Protein AF-A0A9C8NU16-F1 (afdb_monomer)

Structure (mmCIF, N/CA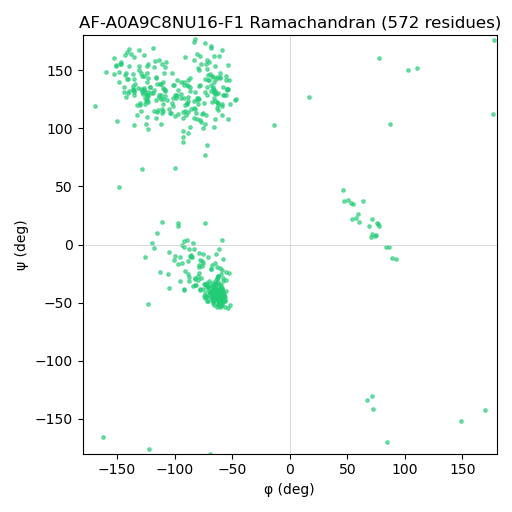/C/O backbone):
data_AF-A0A9C8NU16-F1
#
_entry.id   AF-A0A9C8NU16-F1
#
loop_
_atom_site.group_PDB
_atom_site.id
_atom_site.type_symbol
_atom_site.label_atom_id
_atom_site.label_alt_id
_atom_site.label_comp_id
_atom_site.label_asym_id
_atom_site.label_entity_id
_atom_site.label_seq_id
_atom_site.pdbx_PDB_ins_code
_atom_site.Cartn_x
_atom_site.Cartn_y
_atom_site.Cartn_z
_atom_site.occupancy
_atom_site.B_iso_or_equiv
_atom_site.auth_seq_id
_atom_site.auth_comp_id
_atom_site.auth_asym_id
_atom_site.auth_atom_id
_atom_site.pdbx_PDB_model_num
ATOM 1 N N . MET A 1 1 ? 53.335 43.855 -66.330 1.00 27.44 1 MET A N 1
ATOM 2 C CA . MET A 1 1 ? 54.049 42.559 -66.226 1.00 27.44 1 MET A CA 1
ATOM 3 C C . MET A 1 1 ? 53.532 41.868 -64.976 1.00 27.44 1 MET A C 1
ATOM 5 O O . MET A 1 1 ? 53.526 42.523 -63.954 1.00 27.44 1 MET A O 1
ATOM 9 N N . LEU A 1 2 ? 53.043 40.637 -64.931 1.00 25.08 2 LEU A N 1
ATOM 10 C CA . LEU A 1 2 ? 52.947 39.522 -65.869 1.00 25.08 2 LEU A CA 1
ATOM 11 C C . LEU A 1 2 ? 51.823 38.613 -65.326 1.00 25.08 2 LEU A C 1
ATOM 13 O O . LEU A 1 2 ? 51.600 38.552 -64.119 1.00 25.08 2 LEU A O 1
ATOM 17 N N . SER A 1 3 ? 51.110 37.942 -66.229 1.00 28.22 3 SER A N 1
ATOM 18 C CA . SER A 1 3 ? 50.084 36.934 -65.932 1.00 28.22 3 SER A CA 1
ATOM 19 C C . SER A 1 3 ? 50.660 35.730 -65.179 1.00 28.22 3 SER A C 1
ATOM 21 O O . SER A 1 3 ? 51.851 35.488 -65.347 1.00 28.22 3 SER A O 1
ATOM 23 N N . LEU A 1 4 ? 49.820 34.910 -64.521 1.00 24.98 4 LEU A N 1
ATOM 24 C CA . LEU A 1 4 ? 49.905 33.436 -64.602 1.00 24.98 4 LEU A CA 1
ATOM 25 C C . LEU A 1 4 ? 48.684 32.709 -63.983 1.00 24.98 4 LEU A C 1
ATOM 27 O O . LEU A 1 4 ? 48.366 32.830 -62.806 1.00 24.98 4 LEU A O 1
ATOM 31 N N . SER A 1 5 ? 48.020 31.964 -64.871 1.00 23.53 5 SER A N 1
ATOM 32 C CA . SER A 1 5 ? 47.207 30.737 -64.767 1.00 23.53 5 SER A CA 1
ATOM 33 C C . SER A 1 5 ? 46.640 30.236 -63.424 1.00 23.53 5 SER A C 1
ATOM 35 O O . SER A 1 5 ? 47.367 29.853 -62.510 1.00 23.53 5 SER A O 1
ATOM 37 N N . ARG A 1 6 ? 45.316 30.010 -63.424 1.00 27.23 6 ARG A N 1
ATOM 38 C CA . ARG A 1 6 ? 44.591 29.116 -62.505 1.00 27.23 6 ARG A CA 1
ATOM 39 C C . ARG A 1 6 ? 44.842 27.635 -62.845 1.00 27.23 6 ARG A C 1
ATOM 41 O O . ARG A 1 6 ? 44.624 27.222 -63.981 1.00 27.23 6 ARG A O 1
ATOM 48 N N . ARG A 1 7 ? 45.176 26.823 -61.835 1.00 23.34 7 ARG A N 1
ATOM 49 C CA . ARG A 1 7 ? 44.904 25.370 -61.764 1.00 23.34 7 ARG A CA 1
ATOM 50 C C . ARG A 1 7 ? 44.358 25.043 -60.362 1.00 23.34 7 ARG A C 1
ATOM 52 O O . ARG A 1 7 ? 44.886 25.592 -59.398 1.00 23.34 7 ARG A O 1
ATOM 59 N N . PRO A 1 8 ? 43.333 24.185 -60.210 1.00 24.77 8 PRO A N 1
ATOM 60 C CA . PRO A 1 8 ? 42.829 23.798 -58.895 1.00 24.77 8 PRO A CA 1
ATOM 61 C C . PRO A 1 8 ? 43.715 22.714 -58.255 1.00 24.77 8 PRO A C 1
ATOM 63 O O . PRO A 1 8 ? 43.966 21.666 -58.847 1.00 24.77 8 PRO A O 1
ATOM 66 N N . LEU A 1 9 ? 44.180 22.978 -57.030 1.00 23.86 9 LEU A N 1
ATOM 67 C CA . LEU A 1 9 ? 44.848 22.021 -56.141 1.00 23.86 9 LEU A CA 1
ATOM 68 C C . LEU A 1 9 ? 43.792 21.197 -55.387 1.00 23.86 9 LEU A C 1
ATOM 70 O O . LEU A 1 9 ? 43.012 21.736 -54.605 1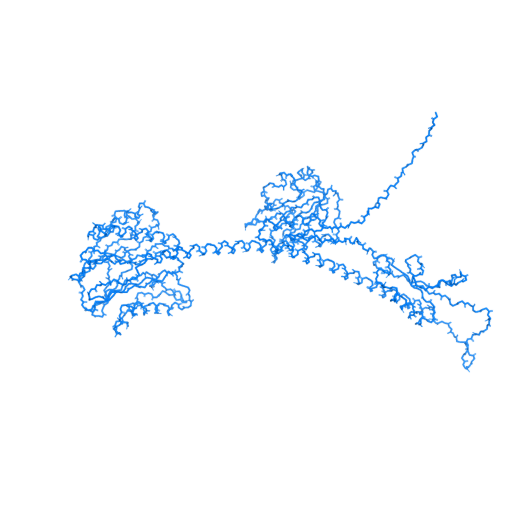.00 23.86 9 LEU A O 1
ATOM 74 N N . VAL A 1 10 ? 43.788 19.882 -55.605 1.00 23.47 10 VAL A N 1
ATOM 75 C CA . VAL A 1 10 ? 43.009 18.909 -54.827 1.00 23.47 10 VAL A CA 1
ATOM 76 C C . VAL A 1 10 ? 43.729 18.658 -53.498 1.00 23.47 10 VAL A C 1
ATOM 78 O O . VAL A 1 10 ? 44.761 17.992 -53.462 1.00 23.47 10 VAL A O 1
ATOM 81 N N . PHE A 1 11 ? 43.191 19.171 -52.389 1.00 23.17 11 PHE A N 1
ATOM 82 C CA . PHE A 1 11 ? 43.680 18.857 -51.043 1.00 23.17 11 PHE A CA 1
ATOM 83 C C . PHE A 1 11 ? 43.001 17.586 -50.505 1.00 23.17 11 PHE A C 1
ATOM 85 O O . PHE A 1 11 ? 41.883 17.631 -49.998 1.00 23.17 11 PHE A O 1
ATOM 92 N N . ARG A 1 12 ? 43.697 16.441 -50.544 1.00 22.95 12 ARG A N 1
ATOM 93 C CA . ARG A 1 12 ? 43.391 15.293 -49.667 1.00 22.95 12 ARG A CA 1
ATOM 94 C C . ARG A 1 12 ? 43.900 15.618 -48.255 1.00 22.95 12 ARG A C 1
ATOM 96 O O . ARG A 1 12 ? 45.093 15.495 -47.990 1.00 22.95 12 ARG A O 1
ATOM 103 N N . ARG A 1 13 ? 43.021 16.034 -47.334 1.00 24.41 13 ARG A N 1
ATOM 104 C CA . ARG A 1 13 ? 43.373 16.173 -45.906 1.00 24.41 13 ARG A CA 1
ATOM 105 C C . ARG A 1 13 ? 43.516 14.786 -45.261 1.00 24.41 13 ARG A C 1
ATOM 107 O O . ARG A 1 13 ? 42.528 14.085 -45.072 1.00 24.41 13 ARG A O 1
ATOM 114 N N . ARG A 1 14 ? 44.746 14.408 -44.891 1.00 24.61 14 ARG A N 1
ATOM 115 C CA . ARG A 1 14 ? 45.019 13.395 -43.854 1.00 24.61 14 ARG A CA 1
ATOM 116 C C . ARG A 1 14 ? 44.847 14.064 -42.482 1.00 24.61 14 ARG A C 1
ATOM 118 O O . ARG A 1 14 ? 45.481 15.084 -42.233 1.00 24.61 14 ARG A O 1
ATOM 125 N N . TYR A 1 15 ? 44.000 13.509 -41.617 1.00 29.33 15 TYR A N 1
ATOM 126 C CA . TYR A 1 15 ? 43.845 13.937 -40.217 1.00 29.33 15 TYR A CA 1
ATOM 127 C C . TYR A 1 15 ? 44.738 13.075 -39.295 1.00 29.33 15 TYR A C 1
ATOM 129 O O . TYR A 1 15 ? 44.820 11.872 -39.547 1.00 29.33 15 TYR A O 1
ATOM 137 N N . PRO A 1 16 ? 45.401 13.642 -38.263 1.00 29.44 16 PRO A N 1
ATOM 138 C CA . PRO A 1 16 ? 46.337 12.912 -37.396 1.00 29.44 16 PRO A CA 1
ATOM 139 C C . PRO A 1 16 ? 45.648 12.138 -36.250 1.00 29.44 16 PRO A C 1
ATOM 141 O O . PRO A 1 16 ? 44.530 12.474 -35.854 1.00 29.44 16 PRO A O 1
ATOM 144 N N . ASP A 1 17 ? 46.345 11.128 -35.712 1.00 28.78 17 ASP A N 1
ATOM 145 C CA . ASP A 1 17 ? 45.957 10.294 -34.558 1.00 28.78 17 ASP A CA 1
ATOM 146 C C . ASP A 1 17 ? 45.654 11.128 -33.295 1.00 28.78 17 ASP A C 1
ATOM 148 O O . ASP A 1 17 ? 46.360 12.097 -33.002 1.00 28.78 17 ASP A O 1
ATOM 152 N N . ARG A 1 18 ? 44.636 10.746 -32.502 1.00 37.22 18 ARG A N 1
ATOM 153 C CA . ARG A 1 18 ? 44.304 11.404 -31.219 1.00 37.22 18 ARG A CA 1
ATOM 154 C C . ARG A 1 18 ? 44.346 10.438 -30.031 1.00 37.22 18 ARG A C 1
ATOM 156 O O . ARG A 1 18 ? 43.818 9.331 -30.077 1.00 37.22 18 ARG A O 1
ATOM 163 N N . ILE A 1 19 ? 44.956 10.903 -28.943 1.00 31.84 19 ILE A N 1
ATOM 164 C CA . ILE A 1 19 ? 44.946 10.281 -27.613 1.00 31.84 19 ILE A CA 1
ATOM 165 C C . ILE A 1 19 ? 43.806 10.936 -26.825 1.00 31.84 19 ILE A C 1
ATOM 167 O O . ILE A 1 19 ? 43.776 12.162 -26.740 1.00 31.84 19 ILE A O 1
ATOM 171 N N . MET A 1 20 ? 42.884 10.151 -26.257 1.00 33.31 20 MET A N 1
ATOM 172 C CA . MET A 1 20 ? 41.886 10.671 -25.316 1.00 33.31 20 MET A CA 1
ATOM 173 C C . MET A 1 20 ? 42.353 10.436 -23.882 1.00 33.31 20 MET A C 1
ATOM 175 O O . MET A 1 20 ? 42.784 9.337 -23.543 1.00 33.31 20 MET A O 1
ATOM 179 N N . SER A 1 21 ? 42.264 11.463 -23.041 1.00 28.94 21 SER A N 1
ATOM 180 C CA . SER A 1 21 ? 42.538 11.410 -21.602 1.00 28.94 21 SER A CA 1
ATOM 181 C C . SER A 1 21 ? 41.235 11.587 -20.833 1.00 28.94 21 SER A C 1
ATOM 183 O O . SER A 1 21 ? 40.612 12.639 -20.932 1.00 28.94 21 SER A O 1
ATOM 185 N N . VAL A 1 22 ? 40.837 10.566 -20.071 1.00 36.19 22 VAL A N 1
ATOM 186 C CA . VAL A 1 22 ? 39.597 10.553 -19.281 1.00 36.19 22 VAL A CA 1
ATOM 187 C C . VAL A 1 22 ? 39.944 10.623 -17.801 1.00 36.19 22 VAL A C 1
ATOM 189 O O . VAL A 1 22 ? 40.647 9.748 -17.290 1.00 36.19 22 VAL A O 1
ATOM 192 N N . THR A 1 23 ? 39.447 11.648 -17.110 1.00 29.22 23 THR A N 1
ATOM 193 C CA . THR A 1 23 ? 39.563 11.794 -15.653 1.00 29.22 23 THR A CA 1
ATOM 194 C C . THR A 1 23 ? 38.356 11.135 -14.996 1.00 29.22 23 THR A C 1
ATOM 196 O O . THR A 1 23 ? 37.234 11.607 -15.124 1.00 29.22 23 THR A O 1
ATOM 199 N N . THR A 1 24 ? 38.579 10.024 -14.297 1.00 35.81 24 THR A N 1
ATOM 200 C CA . THR A 1 24 ? 37.531 9.388 -13.479 1.00 35.81 24 THR A CA 1
ATOM 201 C C . THR A 1 24 ? 37.259 10.222 -12.223 1.00 35.81 24 THR A C 1
ATOM 203 O O . THR A 1 24 ? 38.157 10.921 -11.754 1.00 35.81 24 THR A O 1
ATOM 206 N N . GLY A 1 25 ? 36.058 10.119 -11.634 1.00 33.09 25 GLY A N 1
ATOM 207 C CA . GLY A 1 25 ? 35.614 10.900 -10.459 1.00 33.09 25 GLY A CA 1
ATOM 208 C C . GLY A 1 25 ? 36.460 10.773 -9.176 1.00 33.09 25 GLY A C 1
ATOM 209 O O . GLY A 1 25 ? 36.105 11.343 -8.157 1.00 33.09 25 GLY A O 1
ATOM 210 N N . HIS A 1 26 ? 37.577 10.040 -9.218 1.00 36.91 26 HIS A N 1
ATOM 211 C CA . HIS A 1 26 ? 38.600 9.949 -8.168 1.00 36.91 26 HIS A CA 1
ATOM 212 C C . HIS A 1 26 ? 39.933 10.622 -8.578 1.00 36.91 26 HIS A C 1
ATOM 214 O O . HIS A 1 26 ? 40.990 10.302 -8.038 1.00 36.91 26 HIS A O 1
ATOM 220 N N . GLY A 1 27 ? 39.924 11.512 -9.579 1.00 28.05 27 GLY A N 1
ATOM 221 C CA . GLY A 1 27 ? 41.091 12.307 -9.989 1.00 28.05 27 GLY A CA 1
ATOM 222 C C . GLY A 1 27 ? 42.172 11.547 -10.770 1.00 28.05 27 GLY A C 1
ATOM 223 O O . GLY A 1 27 ? 43.237 12.099 -11.034 1.00 28.05 27 GLY A O 1
ATOM 224 N N . ARG A 1 28 ? 41.932 10.291 -11.173 1.00 27.56 28 ARG A N 1
ATOM 225 C CA . ARG A 1 28 ? 42.869 9.533 -12.020 1.00 27.56 28 ARG A CA 1
ATOM 226 C C . ARG A 1 28 ? 42.520 9.706 -13.495 1.00 27.56 28 ARG A C 1
ATOM 228 O O . ARG A 1 28 ? 41.479 9.218 -13.945 1.00 27.56 28 ARG A O 1
ATOM 235 N N . THR A 1 29 ? 43.419 10.359 -14.232 1.00 29.16 29 THR A N 1
ATOM 236 C CA . THR A 1 29 ? 43.380 10.468 -15.694 1.00 29.16 29 THR A CA 1
ATOM 237 C C . THR A 1 29 ? 43.986 9.215 -16.326 1.00 29.16 29 THR A C 1
ATOM 239 O O . THR A 1 29 ? 45.172 8.941 -16.147 1.00 29.16 29 THR A O 1
ATOM 242 N N . LYS A 1 30 ? 43.194 8.440 -17.074 1.00 32.31 30 LYS A N 1
ATOM 243 C CA . LYS A 1 30 ? 43.707 7.380 -17.956 1.00 32.31 30 LYS A CA 1
ATOM 244 C C . LYS A 1 30 ? 43.692 7.886 -19.394 1.00 32.31 30 LYS A C 1
ATOM 246 O O . LYS A 1 30 ? 42.642 8.264 -19.906 1.00 32.31 30 LYS A O 1
ATOM 251 N N . SER A 1 31 ? 44.856 7.902 -20.037 1.00 26.69 31 SER A N 1
ATOM 252 C CA . SER A 1 31 ? 44.989 8.168 -21.467 1.00 26.69 31 SER A CA 1
ATOM 253 C C . SER A 1 31 ? 44.880 6.861 -22.248 1.00 26.69 31 SER A C 1
ATOM 255 O O . SER A 1 31 ? 45.642 5.923 -22.022 1.00 26.69 31 SER A O 1
ATOM 257 N N . ILE A 1 32 ? 43.909 6.779 -23.154 1.00 37.16 32 ILE A N 1
ATOM 258 C CA . ILE A 1 32 ? 43.692 5.612 -24.008 1.00 37.16 32 ILE A CA 1
ATOM 259 C C . ILE A 1 32 ? 43.733 6.079 -25.460 1.00 37.16 32 ILE A C 1
ATOM 261 O O . ILE A 1 32 ? 43.051 7.015 -25.881 1.00 37.16 32 ILE A O 1
ATOM 265 N N . ARG A 1 33 ? 44.620 5.441 -26.222 1.00 28.64 33 ARG A N 1
ATOM 266 C CA . ARG A 1 33 ? 44.865 5.728 -27.630 1.00 28.64 33 ARG A CA 1
ATOM 267 C C . ARG A 1 33 ? 43.805 4.987 -28.447 1.00 28.64 33 ARG A C 1
ATOM 269 O O . ARG A 1 33 ? 43.852 3.763 -28.535 1.00 28.64 33 ARG A O 1
ATOM 276 N N . LEU A 1 34 ? 42.858 5.728 -29.022 1.00 31.95 34 LEU A N 1
ATOM 277 C CA . LEU A 1 34 ? 41.920 5.197 -30.009 1.00 31.95 34 LEU A CA 1
ATOM 278 C C . LEU A 1 34 ? 42.732 4.806 -31.244 1.00 31.95 34 LEU A C 1
ATOM 280 O O . LEU A 1 34 ? 43.163 5.662 -32.014 1.00 31.95 34 LEU A O 1
ATOM 284 N N . THR A 1 35 ? 43.015 3.516 -31.396 1.00 31.88 35 THR A N 1
ATOM 285 C CA . THR A 1 35 ? 43.598 3.007 -32.636 1.00 31.88 35 THR A CA 1
ATOM 286 C C . THR A 1 35 ? 42.454 2.940 -33.632 1.00 31.88 35 THR A C 1
ATOM 288 O O . THR A 1 35 ? 41.560 2.113 -33.499 1.00 31.88 35 THR A O 1
ATOM 291 N N . LYS A 1 36 ? 42.434 3.886 -34.575 1.00 36.31 36 LYS A N 1
ATOM 292 C CA . LYS A 1 36 ? 41.515 3.859 -35.713 1.00 36.31 36 LYS A CA 1
ATOM 293 C C . LYS A 1 36 ? 41.644 2.502 -36.402 1.00 36.31 36 LYS A C 1
ATOM 295 O O . LYS A 1 36 ? 42.770 2.010 -36.497 1.00 36.31 36 LYS A O 1
ATOM 300 N N . ASP A 1 37 ? 40.513 1.959 -36.858 1.00 43.91 37 ASP A N 1
ATOM 301 C CA . ASP A 1 37 ? 40.387 0.794 -37.739 1.00 43.91 37 ASP A CA 1
ATOM 302 C C . ASP A 1 37 ? 41.714 0.418 -38.381 1.00 43.91 37 ASP A C 1
ATOM 304 O O . ASP A 1 37 ? 42.170 1.058 -39.338 1.00 43.91 37 ASP A O 1
ATOM 308 N N . ARG A 1 38 ? 42.352 -0.634 -37.869 1.00 45.12 38 ARG A N 1
ATOM 309 C CA . ARG A 1 38 ? 43.388 -1.283 -38.656 1.00 45.12 38 ARG A CA 1
ATOM 310 C C . ARG A 1 38 ? 42.637 -2.001 -39.767 1.00 45.12 38 ARG A C 1
ATOM 312 O O . ARG A 1 38 ? 42.247 -3.153 -39.602 1.00 45.12 38 ARG A O 1
ATOM 319 N N . VAL A 1 39 ? 42.347 -1.276 -40.850 1.00 54.16 39 VAL A N 1
ATOM 320 C CA . VAL A 1 39 ? 41.722 -1.833 -42.048 1.00 54.16 39 VAL A CA 1
ATOM 321 C C . VAL A 1 39 ? 42.603 -3.006 -42.449 1.00 54.16 39 VAL A C 1
ATOM 323 O O . VAL A 1 39 ? 43.761 -2.819 -42.828 1.00 54.16 39 VAL A O 1
ATOM 326 N N . LEU A 1 40 ? 42.082 -4.216 -42.242 1.00 61.94 40 LEU A N 1
ATOM 327 C CA . LEU A 1 40 ? 42.808 -5.462 -42.448 1.00 61.94 40 LEU A CA 1
ATOM 328 C C . LEU A 1 40 ? 42.942 -5.685 -43.959 1.00 61.94 40 LEU A C 1
ATOM 330 O O . LEU A 1 40 ? 42.174 -6.439 -44.556 1.00 61.94 40 LEU A O 1
ATOM 334 N N . THR A 1 41 ? 43.872 -4.955 -44.564 1.00 67.00 41 THR A N 1
ATOM 335 C CA . THR A 1 41 ? 44.081 -4.857 -46.015 1.00 67.00 41 THR A CA 1
ATOM 336 C C . THR A 1 41 ? 45.124 -5.847 -46.503 1.00 67.00 41 THR A C 1
ATOM 338 O O . THR A 1 41 ? 45.208 -6.115 -47.699 1.00 67.00 41 THR A O 1
ATOM 341 N N . THR A 1 42 ? 45.918 -6.407 -45.589 1.00 80.50 42 THR A N 1
ATOM 342 C CA . THR A 1 42 ? 47.011 -7.313 -45.925 1.00 80.50 42 THR A CA 1
ATOM 343 C C . THR A 1 42 ? 46.959 -8.578 -45.080 1.00 80.50 42 THR A C 1
ATOM 345 O O . THR A 1 42 ? 46.496 -8.582 -43.939 1.00 80.50 42 THR A O 1
ATOM 348 N N . ILE A 1 43 ? 47.497 -9.674 -45.608 1.00 81.19 43 ILE A N 1
ATOM 349 C CA . ILE A 1 43 ? 47.582 -10.954 -44.899 1.00 81.19 43 ILE A CA 1
ATOM 350 C C . ILE A 1 43 ? 48.402 -10.863 -43.593 1.00 81.19 43 ILE A C 1
ATOM 352 O O . ILE A 1 43 ? 48.135 -11.597 -42.641 1.00 81.19 43 ILE A O 1
ATOM 356 N N . ARG A 1 44 ? 49.327 -9.895 -43.495 1.00 83.06 44 ARG A N 1
ATOM 357 C CA . ARG A 1 44 ? 50.094 -9.578 -42.274 1.00 83.06 44 ARG A CA 1
ATOM 358 C C . ARG A 1 44 ? 49.252 -9.000 -41.137 1.00 83.06 44 ARG A C 1
ATOM 360 O O . ARG A 1 44 ? 49.680 -9.015 -39.987 1.00 83.06 44 ARG A O 1
ATOM 367 N N . ASP A 1 45 ? 48.050 -8.505 -41.419 1.00 79.75 45 ASP A N 1
ATOM 368 C CA . ASP A 1 45 ? 47.141 -8.046 -40.364 1.00 79.75 45 ASP A CA 1
ATOM 369 C C . ASP A 1 45 ? 46.436 -9.219 -39.641 1.00 79.75 45 ASP A C 1
ATOM 371 O O . ASP A 1 45 ? 45.849 -9.051 -38.560 1.00 79.75 45 ASP A O 1
ATOM 375 N N . TYR A 1 46 ? 46.526 -10.422 -40.222 1.00 80.88 46 TYR A N 1
ATOM 376 C CA . TYR A 1 46 ? 45.941 -11.660 -39.705 1.00 80.88 46 TYR A CA 1
ATOM 377 C C . TYR A 1 46 ? 46.986 -12.588 -39.079 1.00 80.88 46 TYR A C 1
ATOM 379 O O . TYR A 1 46 ? 46.705 -13.184 -38.038 1.00 80.88 46 TYR A O 1
ATOM 387 N N . PHE A 1 47 ? 48.185 -12.663 -39.665 1.00 84.25 47 PHE A N 1
ATOM 388 C CA . PHE A 1 47 ? 49.262 -13.566 -39.253 1.00 84.25 47 PHE A CA 1
ATOM 389 C C . PHE A 1 47 ? 50.568 -12.810 -38.991 1.00 84.25 47 PHE A C 1
ATOM 391 O O . PHE A 1 47 ? 50.886 -11.848 -39.684 1.00 84.25 47 PHE A O 1
ATOM 398 N N . ASN A 1 48 ? 51.350 -13.271 -38.010 1.00 85.25 48 ASN A N 1
ATOM 399 C CA . ASN A 1 48 ? 52.704 -12.759 -37.789 1.00 85.25 48 ASN A CA 1
ATOM 400 C C . ASN A 1 48 ? 53.701 -13.357 -38.800 1.00 85.25 48 ASN A C 1
ATOM 402 O O . ASN A 1 48 ? 53.435 -14.398 -39.405 1.00 85.25 48 ASN A O 1
ATOM 406 N N . ASP A 1 49 ? 54.864 -12.718 -38.957 1.00 82.38 49 ASP A N 1
ATOM 407 C CA . ASP A 1 49 ? 55.853 -13.131 -39.962 1.00 82.38 49 ASP A CA 1
ATOM 408 C C . ASP A 1 49 ? 56.357 -14.571 -39.737 1.00 82.38 49 ASP A C 1
ATOM 410 O O . ASP A 1 49 ? 56.530 -15.317 -40.693 1.00 82.38 49 ASP A O 1
ATOM 414 N N . LYS A 1 50 ? 56.487 -15.029 -38.484 1.00 82.06 50 LYS A N 1
ATOM 415 C CA . LYS A 1 50 ? 56.900 -16.413 -38.181 1.00 82.06 50 LYS A CA 1
ATOM 416 C C . LYS A 1 50 ? 55.893 -17.453 -38.694 1.00 82.06 50 LYS A C 1
ATOM 418 O O . LYS A 1 50 ? 56.290 -18.467 -39.260 1.00 82.06 50 LYS A O 1
ATOM 423 N N . ALA A 1 51 ? 54.596 -17.208 -38.505 1.00 82.19 51 ALA A N 1
ATOM 424 C CA . ALA A 1 51 ? 53.538 -18.098 -38.979 1.00 82.19 51 ALA A CA 1
ATOM 425 C C . ALA A 1 51 ? 53.454 -18.105 -40.511 1.00 82.19 51 ALA A C 1
ATOM 427 O O . ALA A 1 51 ? 53.294 -19.163 -41.116 1.00 82.19 51 ALA A O 1
ATOM 428 N N . LEU A 1 52 ? 53.596 -16.934 -41.138 1.00 84.38 52 LEU A N 1
ATOM 429 C CA . LEU A 1 52 ? 53.656 -16.807 -42.594 1.00 84.38 52 LEU A CA 1
ATOM 430 C C . LEU A 1 52 ? 54.871 -17.546 -43.177 1.00 84.38 52 LEU A C 1
ATOM 432 O O . LEU A 1 52 ? 54.709 -18.275 -44.152 1.00 84.38 52 LEU A O 1
ATOM 436 N N . GLN A 1 53 ? 56.047 -17.442 -42.549 1.00 84.75 53 GLN A N 1
ATOM 437 C CA . GLN A 1 53 ? 57.250 -18.170 -42.959 1.00 84.75 53 GLN A CA 1
ATOM 438 C C . GLN A 1 53 ? 57.049 -19.688 -42.880 1.00 84.75 53 GLN A C 1
ATOM 440 O O . GLN A 1 53 ? 57.303 -20.402 -43.845 1.00 84.75 53 GLN A O 1
ATOM 445 N N . GLN A 1 54 ? 56.521 -20.181 -41.758 1.00 84.00 54 GLN A N 1
ATOM 446 C CA . GLN A 1 54 ? 56.278 -21.609 -41.566 1.00 84.00 54 GLN A CA 1
ATOM 447 C C . GLN A 1 54 ? 55.251 -22.159 -42.569 1.00 84.00 54 GLN A C 1
ATOM 449 O O . GLN A 1 54 ? 55.428 -23.256 -43.101 1.00 84.00 54 GLN A O 1
ATOM 454 N N . MET A 1 55 ? 54.189 -21.399 -42.864 1.00 84.50 55 MET A N 1
ATOM 455 C CA . MET A 1 55 ? 53.225 -21.755 -43.911 1.00 84.50 55 MET A CA 1
ATOM 456 C C . MET A 1 55 ? 53.896 -21.811 -45.286 1.00 84.50 55 MET A C 1
ATOM 458 O O . MET A 1 55 ? 53.695 -22.774 -46.021 1.00 84.50 55 MET A O 1
ATOM 462 N N . GLN A 1 56 ? 54.738 -20.828 -45.606 1.00 85.19 56 GLN A N 1
ATOM 463 C CA . GLN A 1 56 ? 55.479 -20.765 -46.863 1.00 85.19 56 GLN A CA 1
ATOM 464 C C . GLN A 1 56 ? 56.409 -21.977 -47.056 1.00 85.19 56 GLN A C 1
ATOM 466 O O . GLN A 1 56 ? 56.379 -22.619 -48.108 1.00 85.19 56 GLN A O 1
ATOM 471 N N . GLU A 1 57 ? 57.180 -22.340 -46.028 1.00 81.75 57 GLU A N 1
ATOM 472 C CA . GLU A 1 57 ? 58.063 -23.517 -46.020 1.00 81.75 57 GLU A CA 1
ATOM 473 C C . GLU A 1 57 ? 57.268 -24.826 -46.149 1.00 81.75 57 GLU A C 1
ATOM 475 O O . GLU A 1 57 ? 57.630 -25.712 -46.929 1.00 81.75 57 GLU A O 1
ATOM 480 N N . THR A 1 58 ? 56.138 -24.929 -45.444 1.00 83.38 58 THR A N 1
ATOM 481 C CA . THR A 1 58 ? 55.266 -26.114 -45.481 1.00 83.38 58 THR A CA 1
ATOM 482 C C . THR A 1 58 ? 54.633 -26.297 -46.859 1.00 83.38 58 THR A C 1
ATOM 484 O O . THR A 1 58 ? 54.636 -27.404 -47.393 1.00 83.38 58 THR A O 1
ATOM 487 N N . PHE A 1 59 ? 54.124 -25.223 -47.473 1.00 84.56 59 PHE A N 1
ATOM 488 C CA . PHE A 1 59 ? 53.544 -25.284 -48.818 1.00 84.56 59 PHE A CA 1
ATOM 489 C C . PHE A 1 59 ? 54.606 -25.601 -49.866 1.00 84.56 59 PHE A C 1
ATOM 491 O O . PHE A 1 59 ? 54.355 -26.417 -50.749 1.00 84.56 59 PHE A O 1
ATOM 498 N N . SER A 1 60 ? 55.801 -25.020 -49.730 1.00 79.94 60 SER A N 1
ATOM 499 C CA . SER A 1 60 ? 56.920 -25.307 -50.631 1.00 79.94 60 SER A CA 1
ATOM 500 C C . SER A 1 60 ? 57.343 -26.775 -50.562 1.00 79.94 60 SER A C 1
ATOM 502 O O . SER A 1 60 ? 57.548 -27.416 -51.590 1.00 79.94 60 SER A O 1
ATOM 504 N N . THR A 1 61 ? 57.405 -27.334 -49.350 1.00 77.69 61 THR A N 1
ATOM 505 C CA . THR A 1 61 ? 57.729 -28.750 -49.124 1.00 77.69 61 THR A CA 1
ATOM 506 C C . THR A 1 61 ? 56.638 -29.671 -49.670 1.00 77.69 61 THR A C 1
ATOM 508 O O . THR A 1 61 ? 56.950 -30.661 -50.324 1.00 77.69 61 THR A O 1
ATOM 511 N N . ALA A 1 62 ? 55.362 -29.337 -49.446 1.00 76.25 62 ALA A N 1
ATOM 512 C CA . ALA A 1 62 ? 54.236 -30.138 -49.919 1.00 76.25 62 ALA A CA 1
ATOM 513 C C . ALA A 1 62 ? 54.154 -30.175 -51.450 1.00 76.25 62 ALA A C 1
ATOM 515 O O . ALA A 1 62 ? 53.897 -31.234 -52.015 1.00 76.25 62 ALA A O 1
ATOM 516 N N . ILE A 1 63 ? 54.391 -29.041 -52.120 1.00 76.56 63 ILE A N 1
ATOM 517 C CA . ILE A 1 63 ? 54.368 -28.962 -53.586 1.00 76.56 63 ILE A CA 1
ATOM 518 C C . ILE A 1 63 ? 55.660 -29.514 -54.212 1.00 76.56 63 ILE A C 1
ATOM 520 O O . ILE A 1 63 ? 55.653 -29.949 -55.363 1.00 76.56 63 ILE A O 1
ATOM 524 N N . GLY A 1 64 ? 56.767 -29.513 -53.465 1.00 70.81 64 GLY A N 1
ATOM 525 C CA . GLY A 1 64 ? 58.094 -29.860 -53.976 1.00 70.81 64 GLY A CA 1
ATOM 526 C C . GLY A 1 64 ? 58.728 -28.751 -54.827 1.00 70.81 64 GLY A C 1
ATOM 527 O O . GLY A 1 64 ? 59.644 -29.025 -55.600 1.00 70.81 64 GLY A O 1
ATOM 528 N N . ALA A 1 65 ? 58.239 -27.511 -54.710 1.00 74.12 65 ALA A N 1
ATOM 529 C CA . ALA A 1 65 ? 58.746 -26.330 -55.412 1.00 74.12 65 ALA A CA 1
ATOM 530 C C . ALA A 1 65 ? 58.510 -25.051 -54.579 1.00 74.12 65 ALA A C 1
ATOM 532 O O . ALA A 1 65 ? 57.580 -25.031 -53.771 1.00 74.12 65 ALA A O 1
ATOM 533 N N . PRO A 1 66 ? 59.311 -23.980 -54.751 1.00 78.81 66 PRO A N 1
ATOM 534 C CA . PRO A 1 66 ? 59.193 -22.778 -53.927 1.00 78.81 66 PRO A CA 1
ATOM 535 C C . PRO A 1 66 ? 57.841 -22.071 -54.106 1.00 78.81 66 PRO A C 1
ATOM 537 O O . PRO A 1 66 ? 57.481 -21.647 -55.207 1.00 78.81 66 PRO A O 1
ATOM 540 N N . VAL A 1 67 ? 57.112 -21.908 -53.002 1.00 82.69 67 VAL A N 1
ATOM 541 C CA . VAL A 1 67 ? 55.884 -21.112 -52.901 1.00 82.69 67 VAL A CA 1
ATOM 542 C C . VAL A 1 67 ? 56.202 -19.858 -52.107 1.00 82.69 67 VAL A C 1
ATOM 544 O O . VAL A 1 67 ? 56.778 -19.961 -51.035 1.00 82.69 67 VAL A O 1
ATOM 547 N N . ASN A 1 68 ? 55.775 -18.693 -52.584 1.00 85.00 68 ASN A N 1
ATOM 548 C CA . ASN A 1 68 ? 55.871 -17.429 -51.862 1.00 85.00 68 ASN A CA 1
ATOM 549 C C . ASN A 1 68 ? 54.488 -16.927 -51.453 1.00 85.00 68 ASN A C 1
ATOM 551 O O . ASN A 1 68 ? 53.547 -16.954 -52.252 1.00 85.00 68 ASN A O 1
ATOM 555 N N . ILE A 1 69 ? 54.380 -16.417 -50.225 1.00 85.62 69 ILE A N 1
ATOM 556 C CA . ILE A 1 69 ? 53.221 -15.638 -49.789 1.00 85.62 69 ILE A CA 1
ATOM 557 C C . ILE A 1 69 ? 53.511 -14.166 -50.083 1.00 85.62 69 ILE A C 1
ATOM 559 O O . ILE A 1 69 ? 54.420 -13.554 -49.516 1.00 85.62 69 ILE A O 1
ATOM 563 N N . CYS A 1 70 ? 52.730 -13.596 -50.989 1.00 84.94 70 CYS A N 1
ATOM 564 C CA . CYS A 1 70 ? 52.891 -12.239 -51.480 1.00 84.94 70 CYS A CA 1
ATOM 565 C C . CYS A 1 70 ? 51.805 -11.302 -50.942 1.00 84.94 70 CYS A C 1
ATOM 567 O O . CYS A 1 70 ? 50.695 -11.717 -50.591 1.00 84.94 70 CYS A O 1
ATOM 569 N N . ALA A 1 71 ? 52.117 -10.009 -50.927 1.00 83.19 71 ALA A N 1
ATOM 570 C CA . ALA A 1 71 ? 51.150 -8.951 -50.694 1.00 83.19 71 ALA A CA 1
ATOM 571 C C . ALA A 1 71 ? 50.161 -8.854 -51.878 1.00 83.19 71 ALA A C 1
ATOM 573 O O . ALA A 1 71 ? 50.370 -9.487 -52.919 1.00 83.19 71 ALA A O 1
ATOM 574 N N . PRO A 1 72 ? 49.078 -8.062 -51.759 1.00 81.50 72 PRO A N 1
ATOM 575 C CA . PRO A 1 72 ? 48.098 -7.893 -52.835 1.00 81.50 72 PRO A CA 1
ATOM 576 C C . PRO A 1 72 ? 48.695 -7.435 -54.174 1.00 81.50 72 PRO A C 1
ATOM 578 O O . PRO A 1 72 ? 48.166 -7.794 -55.223 1.00 81.50 72 PRO A O 1
ATOM 581 N N . ASP A 1 73 ? 49.793 -6.672 -54.133 1.00 77.69 73 ASP A N 1
ATOM 582 C CA . ASP A 1 73 ? 50.530 -6.162 -55.296 1.00 77.69 73 ASP A CA 1
ATOM 583 C C . ASP A 1 73 ? 51.546 -7.164 -55.884 1.00 77.69 73 ASP A C 1
ATOM 585 O O . ASP A 1 73 ? 52.246 -6.844 -56.843 1.00 77.69 73 ASP A O 1
ATOM 589 N N . GLY A 1 74 ? 51.631 -8.375 -55.321 1.00 71.38 74 GLY A N 1
ATOM 590 C CA . GLY A 1 74 ? 52.545 -9.430 -55.755 1.00 71.38 74 GLY A CA 1
ATOM 591 C C . GLY A 1 74 ? 53.942 -9.368 -55.127 1.00 71.38 74 GLY A C 1
ATOM 592 O O . GLY A 1 74 ? 54.748 -10.268 -55.373 1.00 71.38 74 GLY A O 1
ATOM 593 N N . SER A 1 75 ? 54.243 -8.371 -54.287 1.00 78.44 75 SER A N 1
ATOM 594 C CA . SER A 1 75 ? 55.524 -8.300 -53.576 1.00 78.44 75 SER A CA 1
ATOM 595 C C . SER A 1 75 ? 55.674 -9.447 -52.569 1.00 78.44 75 SER A C 1
ATOM 597 O O . SER A 1 75 ? 54.759 -9.743 -51.803 1.00 78.44 75 SER A O 1
ATOM 599 N N . VAL A 1 76 ? 56.828 -10.122 -52.571 1.00 75.19 76 VAL A N 1
ATOM 600 C CA . VAL A 1 76 ? 57.114 -11.215 -51.627 1.00 75.19 76 VAL A CA 1
ATOM 601 C C . VAL A 1 76 ? 57.194 -10.642 -50.216 1.00 75.19 76 VAL A C 1
ATOM 603 O O . VAL A 1 76 ? 57.944 -9.697 -49.970 1.00 75.19 76 VAL A O 1
ATOM 606 N N . LEU A 1 77 ? 56.411 -11.199 -49.290 1.00 71.94 77 LEU A N 1
ATOM 607 C CA . LEU A 1 77 ? 56.376 -10.712 -47.914 1.00 71.94 77 LEU A CA 1
ATOM 608 C C . LEU A 1 77 ? 57.534 -11.280 -47.087 1.00 71.94 77 LEU A C 1
ATOM 610 O O . LEU A 1 77 ? 58.032 -10.584 -46.207 1.00 71.94 77 LEU A O 1
ATOM 614 N N . ILE A 1 78 ? 57.962 -12.523 -47.335 1.00 68.19 78 ILE A N 1
ATOM 615 C CA . ILE A 1 78 ? 58.938 -13.236 -46.495 1.00 68.19 78 ILE A CA 1
ATOM 616 C C . ILE A 1 78 ? 59.912 -14.047 -47.357 1.00 68.19 78 ILE A C 1
ATOM 618 O O . ILE A 1 78 ? 59.485 -14.820 -48.212 1.00 68.19 78 ILE A O 1
ATOM 622 N N . GLY A 1 79 ? 61.214 -13.890 -47.095 1.00 59.38 79 GLY A N 1
ATOM 623 C CA . GLY A 1 79 ? 62.312 -14.557 -47.807 1.00 59.38 79 GLY A CA 1
ATOM 624 C C . GLY A 1 79 ? 63.142 -13.603 -48.674 1.00 59.38 79 GLY A C 1
ATOM 625 O O . GLY A 1 79 ? 62.646 -12.573 -49.135 1.00 59.38 79 GLY A O 1
ATOM 626 N N . ASP A 1 80 ? 64.419 -13.940 -48.872 1.00 44.69 80 ASP A N 1
ATOM 627 C CA . ASP A 1 80 ? 65.352 -13.150 -49.678 1.00 44.69 80 ASP A CA 1
ATOM 628 C C . ASP A 1 80 ? 64.979 -13.189 -51.166 1.00 44.69 80 ASP A C 1
ATOM 630 O O . ASP A 1 80 ? 64.675 -14.242 -51.734 1.00 44.69 80 ASP A O 1
ATOM 634 N N . ARG A 1 81 ? 65.057 -12.029 -51.831 1.00 46.75 81 ARG A N 1
ATOM 635 C CA . ARG A 1 81 ? 65.180 -12.003 -53.294 1.00 46.75 81 ARG A CA 1
ATOM 636 C C . ARG A 1 81 ? 66.442 -12.794 -53.669 1.00 46.75 81 ARG A C 1
ATOM 638 O O . ARG A 1 81 ? 67.475 -12.555 -53.045 1.00 46.75 81 ARG A O 1
ATOM 645 N N . PRO A 1 82 ? 66.412 -13.675 -54.684 1.00 38.62 82 PRO A N 1
ATOM 646 C CA . PRO A 1 82 ? 67.641 -14.287 -55.178 1.00 38.62 82 PRO A CA 1
ATOM 647 C C . PRO A 1 82 ? 68.650 -13.187 -55.553 1.00 38.62 82 PRO A C 1
ATOM 649 O O . PRO A 1 82 ? 68.298 -12.190 -56.189 1.00 38.62 82 PRO A O 1
ATOM 652 N N . ALA A 1 83 ? 69.900 -13.350 -55.109 1.00 35.78 83 ALA A N 1
ATOM 653 C CA . ALA A 1 83 ? 70.958 -12.338 -55.193 1.00 35.78 83 ALA A CA 1
ATOM 654 C C . ALA A 1 83 ? 71.371 -11.956 -56.632 1.00 35.78 83 ALA A C 1
ATOM 656 O O . ALA A 1 83 ? 72.127 -11.005 -56.813 1.00 35.78 83 ALA A O 1
ATOM 657 N N . ASP A 1 84 ? 70.875 -12.661 -57.653 1.00 38.19 84 ASP A N 1
ATOM 658 C CA . ASP A 1 84 ? 71.166 -12.403 -59.069 1.00 38.19 84 ASP A CA 1
ATOM 659 C C . ASP A 1 84 ? 70.135 -11.491 -59.768 1.00 38.19 84 ASP A C 1
ATOM 661 O O . ASP A 1 84 ? 70.274 -11.193 -60.953 1.00 38.19 84 ASP A O 1
ATOM 665 N N . GLY A 1 85 ? 69.096 -11.033 -59.058 1.00 37.69 85 GLY A N 1
ATOM 666 C CA . GLY A 1 85 ? 68.045 -10.192 -59.636 1.00 37.69 85 GLY A CA 1
ATOM 667 C C . GLY A 1 85 ? 67.112 -10.916 -60.617 1.00 37.69 85 GLY A C 1
ATOM 668 O O . GLY A 1 85 ? 66.245 -10.267 -61.210 1.00 37.69 85 GLY A O 1
ATOM 669 N N . SER A 1 86 ? 67.226 -12.238 -60.774 1.00 40.69 86 SER A N 1
ATOM 670 C CA . SER A 1 86 ? 66.286 -13.029 -61.557 1.00 40.69 86 SER A CA 1
ATOM 671 C C . SER A 1 86 ? 64.989 -13.214 -60.764 1.00 40.69 86 SER A C 1
ATOM 673 O O . SER A 1 86 ? 64.914 -13.851 -59.715 1.00 40.69 86 SER A O 1
ATOM 675 N N . THR A 1 87 ? 63.910 -12.611 -61.255 1.00 42.88 87 THR A N 1
ATOM 676 C CA . THR A 1 87 ? 62.573 -13.027 -60.834 1.00 42.88 87 THR A CA 1
ATOM 677 C C . THR A 1 87 ? 62.318 -14.360 -61.520 1.00 42.88 87 THR A C 1
ATOM 679 O O . THR A 1 87 ? 62.082 -14.398 -62.726 1.00 42.88 87 THR A O 1
ATOM 682 N N . GLY A 1 88 ? 62.419 -15.468 -60.779 1.00 46.16 88 GLY A N 1
ATOM 683 C CA . GLY A 1 88 ? 61.899 -16.746 -61.263 1.00 46.16 88 GLY A CA 1
ATOM 684 C C . GLY A 1 88 ? 60.489 -16.499 -61.801 1.00 46.16 88 GLY A C 1
ATOM 685 O O . GLY A 1 88 ? 59.674 -15.875 -61.115 1.00 46.16 88 GLY A O 1
ATOM 686 N N . ARG A 1 89 ? 60.227 -16.860 -63.064 1.00 48.81 89 ARG A N 1
ATOM 687 C CA . ARG A 1 89 ? 58.926 -16.584 -63.683 1.00 48.81 89 ARG A CA 1
ATOM 688 C C . ARG A 1 89 ? 57.851 -17.270 -62.841 1.00 48.81 89 ARG A C 1
ATOM 690 O O . ARG A 1 89 ? 57.901 -18.479 -62.625 1.00 48.81 89 ARG A O 1
ATOM 697 N N . ALA A 1 90 ? 56.908 -16.479 -62.330 1.00 56.06 90 ALA A N 1
ATOM 698 C CA . ALA A 1 90 ? 55.753 -17.002 -61.618 1.00 56.06 90 ALA A CA 1
ATOM 699 C C . ALA A 1 90 ? 54.949 -17.864 -62.591 1.00 56.06 90 ALA A C 1
ATOM 701 O O . ALA A 1 90 ? 54.437 -17.352 -63.586 1.00 56.06 90 ALA A O 1
ATOM 702 N N . ASN A 1 91 ? 54.860 -19.161 -62.313 1.00 64.75 91 ASN A N 1
ATOM 703 C CA . ASN A 1 91 ? 54.129 -20.074 -63.186 1.00 64.75 91 ASN A CA 1
ATOM 704 C C . ASN A 1 91 ? 52.631 -20.040 -62.848 1.00 64.75 91 ASN A C 1
ATOM 706 O O . ASN A 1 91 ? 51.780 -20.111 -63.729 1.00 64.75 91 ASN A O 1
ATOM 710 N N . MET A 1 92 ? 52.297 -19.885 -61.557 1.00 75.81 92 MET A N 1
ATOM 711 C CA . MET A 1 92 ? 50.917 -19.911 -61.063 1.00 75.81 92 MET A CA 1
ATOM 712 C C . MET A 1 92 ? 50.721 -19.012 -59.841 1.00 75.81 92 MET A C 1
ATOM 714 O O . MET A 1 92 ? 51.550 -19.011 -58.929 1.00 75.81 92 MET A O 1
ATOM 718 N N . THR A 1 93 ? 49.590 -18.305 -59.788 1.00 82.00 93 THR A N 1
ATOM 719 C CA . THR A 1 93 ? 49.178 -17.503 -58.629 1.00 82.00 93 THR A CA 1
ATOM 720 C C . THR A 1 93 ? 47.756 -17.838 -58.186 1.00 82.00 93 THR A C 1
ATOM 722 O O . THR A 1 93 ? 46.877 -18.135 -58.998 1.00 82.00 93 THR A O 1
ATOM 725 N N . ALA A 1 94 ? 47.514 -17.788 -56.876 1.00 87.50 94 ALA A N 1
ATOM 726 C CA . ALA A 1 94 ? 46.191 -17.934 -56.279 1.00 87.50 94 ALA A CA 1
ATOM 727 C C . ALA A 1 94 ? 45.933 -16.790 -55.289 1.00 87.50 94 ALA A C 1
ATOM 729 O O . ALA A 1 94 ? 46.664 -16.615 -54.315 1.00 87.50 94 ALA A O 1
ATOM 730 N N . ALA A 1 95 ? 44.893 -15.992 -55.541 1.00 87.75 95 ALA A N 1
ATOM 731 C CA . ALA A 1 95 ? 44.551 -14.848 -54.701 1.00 87.75 95 ALA A CA 1
ATOM 732 C C . ALA A 1 95 ? 43.838 -15.276 -53.410 1.00 87.75 95 ALA A C 1
ATOM 734 O O . ALA A 1 95 ? 42.913 -16.085 -53.436 1.00 87.75 95 ALA A O 1
ATOM 735 N N . ILE A 1 96 ? 44.224 -14.664 -52.294 1.00 88.00 96 ILE A N 1
ATOM 736 C CA . ILE A 1 96 ? 43.583 -14.812 -50.988 1.00 88.00 96 ILE A CA 1
ATOM 737 C C . ILE A 1 96 ? 42.626 -13.633 -50.819 1.00 88.00 96 ILE A C 1
ATOM 739 O O . ILE A 1 96 ? 43.057 -12.480 -50.726 1.00 88.00 96 ILE A O 1
ATOM 743 N N . ARG A 1 97 ? 41.321 -13.918 -50.814 1.00 84.75 97 ARG A N 1
ATOM 744 C CA . ARG A 1 97 ? 40.257 -12.904 -50.790 1.00 84.75 97 ARG A CA 1
ATOM 745 C C . ARG A 1 97 ? 39.467 -12.926 -49.488 1.00 84.75 97 ARG A C 1
ATOM 747 O O . ARG A 1 97 ? 39.105 -13.991 -49.007 1.00 84.75 97 ARG A O 1
ATOM 754 N N . VAL A 1 98 ? 39.148 -11.755 -48.946 1.00 80.19 98 VAL A N 1
ATOM 755 C CA . VAL A 1 98 ? 38.220 -11.607 -47.815 1.00 80.19 98 VAL A CA 1
ATOM 756 C C . VAL A 1 98 ? 37.126 -10.629 -48.226 1.00 80.19 98 VAL A C 1
ATOM 758 O O . VAL A 1 98 ? 37.351 -9.423 -48.278 1.00 80.19 98 VAL A O 1
ATOM 761 N N . GLY A 1 99 ? 35.937 -11.152 -48.536 1.00 77.31 99 GLY A N 1
ATOM 762 C CA . GLY A 1 99 ? 34.932 -10.388 -49.281 1.00 77.31 99 GLY A CA 1
ATOM 763 C C . GLY A 1 99 ? 35.418 -10.132 -50.711 1.00 77.31 99 GLY A C 1
ATOM 764 O O . GLY A 1 99 ? 35.960 -11.040 -51.342 1.00 77.31 99 GLY A O 1
ATOM 765 N N . ASP A 1 100 ? 35.282 -8.896 -51.191 1.00 76.06 100 ASP A N 1
ATOM 766 C CA . ASP A 1 100 ? 35.719 -8.502 -52.540 1.00 76.06 100 ASP A CA 1
ATOM 767 C C . ASP A 1 100 ? 37.209 -8.115 -52.614 1.00 76.06 100 ASP A C 1
ATOM 769 O O . ASP A 1 100 ? 37.781 -8.000 -53.703 1.00 76.06 100 ASP A O 1
ATOM 773 N N . GLU A 1 101 ? 37.870 -7.962 -51.464 1.00 81.69 101 GLU A N 1
ATOM 774 C CA . GLU A 1 101 ? 39.254 -7.495 -51.370 1.00 81.69 101 GLU A CA 1
ATOM 775 C C . GLU A 1 101 ? 40.263 -8.648 -51.447 1.00 81.69 101 GLU A C 1
ATOM 777 O O . GLU A 1 101 ? 40.108 -9.681 -50.790 1.00 81.69 101 GLU A O 1
ATOM 782 N N . ILE A 1 102 ? 41.335 -8.456 -52.224 1.00 85.38 102 ILE A N 1
ATOM 783 C CA . ILE A 1 102 ? 42.512 -9.334 -52.217 1.00 85.38 102 ILE A CA 1
ATOM 784 C C . ILE A 1 102 ? 43.441 -8.852 -51.107 1.00 85.38 102 ILE A C 1
ATOM 786 O O . ILE A 1 102 ? 43.969 -7.747 -51.187 1.00 85.38 102 ILE A O 1
ATOM 790 N N . ILE A 1 103 ? 43.669 -9.693 -50.101 1.00 86.88 103 ILE A N 1
ATOM 791 C CA . ILE A 1 103 ? 44.532 -9.371 -48.953 1.00 86.88 103 ILE A CA 1
ATOM 792 C C . ILE A 1 103 ? 45.939 -9.977 -49.077 1.00 86.88 103 ILE A C 1
ATOM 794 O O . ILE A 1 103 ? 46.841 -9.642 -48.313 1.00 86.88 103 ILE A O 1
ATOM 798 N N . GLY A 1 104 ? 46.153 -10.858 -50.052 1.00 86.94 104 GLY A N 1
ATOM 799 C CA . GLY A 1 104 ? 47.442 -11.479 -50.349 1.00 86.94 104 GLY A CA 1
ATOM 800 C C . GLY A 1 104 ? 47.318 -12.481 -51.491 1.00 86.94 104 GLY A C 1
ATOM 801 O O . GLY A 1 104 ? 46.219 -12.717 -51.998 1.00 86.94 104 GLY A O 1
ATOM 802 N N . GLN A 1 105 ? 48.431 -13.068 -51.916 1.00 88.31 105 GLN A N 1
ATOM 803 C CA . GLN A 1 105 ? 48.456 -14.063 -52.991 1.00 88.31 105 GLN A CA 1
ATOM 804 C C . GLN A 1 105 ? 49.484 -15.160 -52.685 1.00 88.31 105 GLN A C 1
ATOM 806 O O . GLN A 1 105 ? 50.512 -14.883 -52.074 1.00 88.31 105 GLN A O 1
ATOM 811 N N . LEU A 1 106 ? 49.221 -16.396 -53.109 1.00 86.62 106 LEU A N 1
ATOM 812 C CA . LEU A 1 106 ? 50.203 -17.483 -53.124 1.00 86.62 106 LEU A CA 1
ATOM 813 C C . LEU A 1 106 ? 50.788 -17.600 -54.530 1.00 86.62 106 LEU A C 1
ATOM 815 O O . LEU A 1 106 ? 50.024 -17.708 -55.488 1.00 86.62 106 LEU A O 1
ATOM 819 N N . THR A 1 107 ? 52.113 -17.609 -54.648 1.00 83.00 107 THR A N 1
ATOM 820 C CA . THR A 1 107 ? 52.824 -17.642 -55.933 1.00 83.00 107 THR A CA 1
ATOM 821 C C . THR A 1 107 ? 53.771 -18.831 -55.987 1.00 83.00 107 THR A C 1
ATOM 823 O O . THR A 1 107 ? 54.626 -18.960 -55.118 1.00 83.00 107 THR A O 1
ATOM 826 N N . LEU A 1 108 ? 53.652 -19.674 -57.012 1.00 81.38 108 LEU A N 1
ATOM 827 C CA . LEU A 1 108 ? 54.575 -20.782 -57.269 1.00 81.38 108 LEU A CA 1
ATOM 828 C C . LEU A 1 108 ? 55.666 -20.361 -58.256 1.00 81.38 108 LEU A C 1
ATOM 830 O O . LEU A 1 108 ? 55.358 -19.845 -59.336 1.00 81.38 108 LEU A O 1
ATOM 834 N N . LEU A 1 109 ? 56.926 -20.607 -57.897 1.00 73.44 109 LEU A N 1
ATOM 835 C CA . LEU A 1 109 ? 58.093 -20.309 -58.728 1.00 73.44 109 LEU A CA 1
ATOM 836 C C . LEU A 1 109 ? 58.572 -21.561 -59.475 1.00 73.44 109 LEU A C 1
ATOM 838 O O . LEU A 1 109 ? 58.575 -22.658 -58.913 1.00 73.44 109 LEU A O 1
ATOM 842 N N . GLU A 1 110 ? 59.008 -21.408 -60.730 1.00 59.62 110 GLU A N 1
ATOM 843 C CA . GLU A 1 110 ? 59.711 -22.491 -61.431 1.00 59.62 110 GLU A CA 1
ATOM 844 C C . GLU A 1 110 ? 61.068 -22.787 -60.767 1.00 59.62 110 GLU A C 1
ATOM 846 O O . GLU A 1 110 ? 61.790 -21.851 -60.405 1.00 59.62 110 GLU A O 1
ATOM 851 N N . PRO A 1 111 ? 61.472 -24.066 -60.644 1.00 47.78 111 PRO A N 1
ATOM 852 C CA . PRO A 1 111 ? 62.870 -24.385 -60.407 1.00 47.78 111 PRO A CA 1
ATOM 853 C C . PRO A 1 111 ? 63.684 -23.943 -61.632 1.00 47.78 111 PRO A C 1
ATOM 855 O O . PRO A 1 111 ? 63.390 -24.341 -62.758 1.00 47.78 111 PRO A O 1
ATOM 858 N N . SER A 1 112 ? 64.691 -23.097 -61.412 1.00 36.97 112 SER A N 1
ATOM 859 C CA . SER A 1 112 ? 65.583 -22.614 -62.472 1.00 36.97 112 SER A CA 1
ATOM 860 C C . SER A 1 112 ? 66.189 -23.800 -63.244 1.00 36.97 112 SER A C 1
ATOM 862 O O . SER A 1 112 ? 66.642 -24.753 -62.598 1.00 36.97 112 SER A O 1
ATOM 864 N N . PRO A 1 113 ? 66.210 -23.797 -64.592 1.00 37.53 113 PRO A N 1
ATOM 865 C CA . PRO A 1 113 ? 66.860 -24.861 -65.342 1.00 37.53 113 PRO A CA 1
ATOM 866 C C . PRO A 1 113 ? 68.352 -24.872 -64.997 1.00 37.53 113 PRO A C 1
ATOM 868 O O . PRO A 1 113 ? 69.070 -23.893 -65.201 1.00 37.53 113 PRO A O 1
ATOM 871 N N . ASN A 1 114 ? 68.820 -25.995 -64.456 1.00 36.97 114 ASN A N 1
ATOM 872 C CA . ASN A 1 114 ? 70.240 -26.245 -64.252 1.00 36.97 114 ASN A CA 1
ATOM 873 C C . ASN A 1 114 ? 70.940 -26.140 -65.628 1.00 36.97 114 ASN A C 1
ATOM 875 O O . ASN A 1 114 ? 70.489 -26.795 -66.568 1.00 36.97 114 ASN A O 1
ATOM 879 N N . PRO A 1 115 ? 72.024 -25.361 -65.807 1.00 34.72 115 PRO A N 1
ATOM 880 C CA . PRO A 1 115 ? 72.636 -25.121 -67.122 1.00 34.72 115 PRO A CA 1
ATOM 881 C C . PRO A 1 115 ? 73.420 -26.322 -67.686 1.00 34.72 115 PRO A C 1
ATOM 883 O O . PRO A 1 115 ? 74.247 -26.164 -68.582 1.00 34.72 115 PRO A O 1
ATOM 886 N N . ARG A 1 116 ? 73.190 -27.535 -67.178 1.00 35.66 116 ARG A N 1
ATOM 887 C CA . ARG A 1 116 ? 73.748 -28.773 -67.724 1.00 35.66 116 ARG A CA 1
ATOM 888 C C . ARG A 1 116 ? 72.592 -29.705 -68.044 1.00 35.66 116 ARG A C 1
ATOM 890 O O . ARG A 1 116 ? 71.900 -30.159 -67.138 1.00 35.66 116 ARG A O 1
ATOM 897 N N . GLY A 1 117 ? 72.372 -29.883 -69.344 1.00 43.41 117 GLY A N 1
ATOM 898 C CA . GLY A 1 117 ? 71.363 -30.771 -69.894 1.00 43.41 117 GLY A CA 1
ATOM 899 C C . GLY A 1 117 ? 71.547 -32.223 -69.461 1.00 43.41 117 GLY A C 1
ATOM 900 O O . GLY A 1 117 ? 72.602 -32.614 -68.963 1.00 43.41 117 GLY A O 1
ATOM 901 N N . ASP A 1 118 ? 70.483 -32.970 -69.735 1.00 39.03 118 ASP A N 1
ATOM 902 C CA . ASP A 1 118 ? 70.323 -34.420 -69.644 1.00 39.03 118 ASP A CA 1
ATOM 903 C C . ASP A 1 118 ? 69.894 -34.941 -68.269 1.00 39.03 118 ASP A C 1
ATOM 905 O O . ASP A 1 118 ? 70.671 -34.987 -67.324 1.00 39.03 118 ASP A O 1
ATOM 909 N N . TYR A 1 119 ? 68.610 -35.302 -68.168 1.00 41.81 119 TYR A N 1
ATOM 910 C CA . TYR A 1 119 ? 68.112 -36.630 -67.775 1.00 41.81 119 TYR A CA 1
ATOM 911 C C . TYR A 1 119 ? 66.573 -36.575 -67.716 1.00 41.81 119 TYR A C 1
ATOM 913 O O . TYR A 1 119 ? 66.000 -35.922 -66.843 1.00 41.81 119 TYR A O 1
ATOM 921 N N . GLU A 1 120 ? 65.885 -37.275 -68.625 1.00 42.62 120 GLU A N 1
ATOM 922 C CA . GLU A 1 120 ? 64.486 -37.663 -68.399 1.00 42.62 120 GLU A CA 1
ATOM 923 C C . GLU A 1 120 ? 64.463 -38.939 -67.540 1.00 42.62 120 GLU A C 1
ATOM 925 O O . GLU A 1 120 ? 65.197 -39.885 -67.843 1.00 42.62 120 GLU A O 1
ATOM 930 N N . PRO A 1 121 ? 63.663 -39.004 -66.460 1.00 42.31 121 PRO A N 1
ATOM 931 C CA . PRO A 1 121 ? 63.566 -40.211 -65.656 1.00 42.31 121 PRO A CA 1
ATOM 932 C C . PRO A 1 121 ? 62.744 -41.272 -66.399 1.00 42.31 121 PRO A C 1
ATOM 934 O O . PRO A 1 121 ? 61.580 -41.064 -66.742 1.00 42.31 121 PRO A O 1
ATOM 937 N N . VAL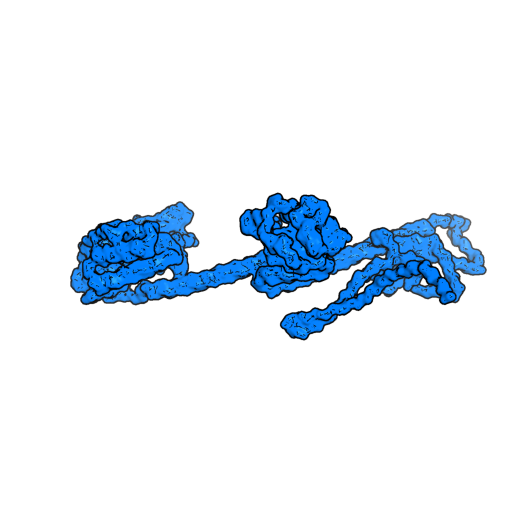 A 1 122 ? 63.368 -42.425 -66.620 1.00 42.09 122 VAL A N 1
ATOM 938 C CA . VAL A 1 122 ? 62.788 -43.618 -67.251 1.00 42.09 122 VAL A CA 1
ATOM 939 C C . VAL A 1 122 ? 62.602 -44.692 -66.178 1.00 42.09 122 VAL A C 1
ATOM 941 O O . VAL A 1 122 ? 63.386 -44.756 -65.228 1.00 42.09 122 VAL A O 1
ATOM 944 N N . ASP A 1 123 ? 61.572 -45.531 -66.288 1.00 49.03 123 ASP A N 1
ATOM 945 C CA . ASP A 1 123 ? 61.410 -46.665 -65.372 1.00 49.03 123 ASP A CA 1
ATOM 946 C C . ASP A 1 123 ? 62.416 -47.802 -65.664 1.00 49.03 123 ASP A C 1
ATOM 948 O O . ASP A 1 123 ? 63.141 -47.787 -66.661 1.00 49.03 123 ASP A O 1
ATOM 952 N N . LEU A 1 124 ? 62.454 -48.826 -64.799 1.00 48.97 124 LEU A N 1
ATOM 953 C CA . LEU A 1 124 ? 63.343 -49.997 -64.934 1.00 48.97 124 LEU A CA 1
ATOM 954 C C . LEU A 1 124 ? 63.103 -50.827 -66.217 1.00 48.97 124 LEU A C 1
ATOM 956 O O . LEU A 1 124 ? 63.832 -51.787 -66.458 1.00 48.97 124 LEU A O 1
ATOM 960 N N . GLN A 1 125 ? 62.095 -50.488 -67.028 1.00 50.91 125 GLN A N 1
ATOM 961 C CA . GLN A 1 125 ? 61.773 -51.144 -68.298 1.00 50.91 125 GLN A CA 1
ATOM 962 C C . GLN A 1 125 ? 61.939 -50.216 -69.513 1.00 50.91 125 GLN A C 1
ATOM 964 O O . GLN A 1 125 ? 61.565 -50.596 -70.624 1.00 50.91 125 GLN A O 1
ATOM 969 N N . GLY A 1 126 ? 62.527 -49.027 -69.338 1.00 47.50 126 GLY A N 1
ATOM 970 C CA . GLY A 1 126 ? 62.889 -48.137 -70.441 1.00 47.50 126 GLY A CA 1
ATOM 971 C C . GLY A 1 126 ? 61.700 -47.474 -71.139 1.00 47.50 126 GLY A C 1
ATOM 972 O O . GLY A 1 126 ? 61.832 -47.060 -72.291 1.00 47.50 126 GLY A O 1
ATOM 973 N N . ARG A 1 127 ? 60.537 -47.366 -70.482 1.00 38.91 127 ARG A N 1
ATOM 974 C CA . ARG A 1 127 ? 59.386 -46.631 -71.031 1.00 38.91 127 ARG A CA 1
ATOM 975 C C . ARG A 1 127 ? 59.411 -45.171 -70.567 1.00 38.91 127 ARG A C 1
ATOM 977 O O . ARG A 1 127 ? 59.640 -44.933 -69.379 1.00 38.91 127 ARG A O 1
ATOM 984 N N . PRO A 1 128 ? 59.129 -44.188 -71.447 1.00 45.53 128 PRO A N 1
ATOM 985 C CA . PRO A 1 128 ? 58.931 -42.814 -71.003 1.00 45.53 128 PRO A CA 1
ATOM 986 C C . PRO A 1 128 ? 57.767 -42.784 -70.007 1.00 45.53 128 PRO A C 1
ATOM 988 O O . PRO A 1 128 ? 56.640 -43.160 -70.342 1.00 45.53 128 PRO A O 1
ATOM 991 N N . GLN A 1 129 ? 58.032 -42.358 -68.769 1.00 43.59 129 GLN A N 1
ATOM 992 C CA . GLN A 1 129 ? 56.955 -42.002 -67.853 1.00 43.59 129 GLN A CA 1
ATOM 993 C C . GLN A 1 129 ? 56.220 -40.809 -68.459 1.00 43.59 129 GLN A C 1
ATOM 995 O O . GLN A 1 129 ? 56.787 -39.727 -68.603 1.00 43.59 129 GLN A O 1
ATOM 1000 N N . GLY A 1 130 ? 54.942 -40.975 -68.787 1.00 38.75 130 GLY A N 1
ATOM 1001 C CA . GLY A 1 130 ? 54.091 -39.819 -69.021 1.00 38.75 130 GLY A CA 1
ATOM 1002 C C . GLY A 1 130 ? 54.062 -38.946 -67.761 1.00 38.75 130 GLY A C 1
ATOM 1003 O O . GLY A 1 130 ? 53.489 -39.342 -66.750 1.00 38.75 130 GLY A O 1
ATOM 1004 N N . ARG A 1 131 ? 54.651 -37.747 -67.806 1.00 48.56 131 ARG A N 1
ATOM 1005 C CA . ARG A 1 131 ? 54.130 -36.597 -67.045 1.00 48.56 131 ARG A CA 1
ATOM 1006 C C . ARG A 1 131 ? 53.008 -36.008 -67.899 1.00 48.56 131 ARG A C 1
ATOM 1008 O O . ARG A 1 131 ? 53.276 -35.705 -69.060 1.00 48.56 131 ARG A O 1
ATOM 1015 N N . PRO A 1 132 ? 51.771 -35.873 -67.380 1.00 50.34 132 PRO A N 1
ATOM 1016 C CA . PRO A 1 132 ? 51.472 -34.964 -66.258 1.00 50.34 132 PRO A CA 1
ATOM 1017 C C . PRO A 1 132 ? 50.471 -35.547 -65.217 1.00 50.34 132 PRO A C 1
ATOM 1019 O O . PRO A 1 132 ? 49.684 -36.427 -65.557 1.00 50.34 132 PRO A O 1
ATOM 1022 N N . PRO A 1 133 ? 50.506 -35.116 -63.930 1.00 47.53 133 PRO A N 1
ATOM 1023 C CA . PRO A 1 133 ? 49.734 -33.934 -63.519 1.00 47.53 133 PRO A CA 1
ATOM 1024 C C . PRO A 1 133 ? 50.411 -33.132 -62.383 1.00 47.53 133 PRO A C 1
ATOM 1026 O O . PRO A 1 133 ? 49.786 -32.818 -61.377 1.00 47.53 133 PRO A O 1
ATOM 1029 N N . ALA A 1 134 ? 51.700 -32.791 -62.492 1.00 57.66 134 ALA A N 1
ATOM 1030 C CA . ALA A 1 134 ? 52.347 -31.971 -61.455 1.00 57.66 134 ALA A CA 1
ATOM 1031 C C . ALA A 1 134 ? 51.775 -30.536 -61.407 1.00 57.66 134 ALA A C 1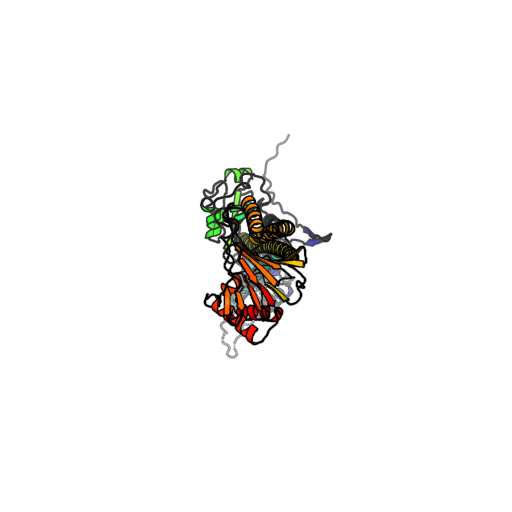
ATOM 1033 O O . ALA A 1 134 ? 51.518 -30.007 -60.328 1.00 57.66 134 ALA A O 1
ATOM 1034 N N . ALA A 1 135 ? 51.514 -29.927 -62.571 1.00 60.88 135 ALA A N 1
ATOM 1035 C CA . ALA A 1 135 ? 51.016 -28.553 -62.665 1.00 60.88 135 ALA A CA 1
ATOM 1036 C C . ALA A 1 135 ? 49.541 -28.423 -62.246 1.00 60.88 135 ALA A C 1
ATOM 1038 O O . ALA A 1 135 ? 49.208 -27.540 -61.465 1.00 60.88 135 ALA A O 1
ATOM 1039 N N . GLU A 1 136 ? 48.657 -29.316 -62.706 1.00 64.25 136 GLU A N 1
ATOM 1040 C CA . GLU A 1 136 ? 47.227 -29.277 -62.347 1.00 64.25 136 GLU A CA 1
ATOM 1041 C C . GLU A 1 136 ? 46.985 -29.574 -60.864 1.00 64.25 136 GLU A C 1
ATOM 1043 O O . GLU A 1 136 ? 46.142 -28.932 -60.226 1.00 64.25 136 GLU A O 1
ATOM 1048 N N . TRP A 1 137 ? 47.756 -30.502 -60.289 1.00 73.88 137 TRP A N 1
ATOM 1049 C CA . TRP A 1 137 ? 47.706 -30.772 -58.859 1.00 73.88 137 TRP A CA 1
ATOM 1050 C C . TRP A 1 137 ? 48.240 -29.584 -58.046 1.00 73.88 137 TRP A C 1
ATOM 1052 O O . TRP A 1 137 ? 47.549 -29.126 -57.137 1.00 73.88 137 TRP A O 1
ATOM 1062 N N . ALA A 1 138 ? 49.393 -29.007 -58.414 1.00 73.00 138 ALA A N 1
ATOM 1063 C CA . ALA A 1 138 ? 49.944 -27.827 -57.740 1.00 73.00 138 ALA A CA 1
ATOM 1064 C C . ALA A 1 138 ? 49.003 -26.611 -57.841 1.00 73.00 138 ALA A C 1
ATOM 1066 O O . ALA A 1 138 ? 48.795 -25.900 -56.857 1.00 73.00 138 ALA A O 1
ATOM 1067 N N . ALA A 1 139 ? 48.357 -26.414 -58.995 1.00 75.25 139 ALA A N 1
ATOM 1068 C CA . ALA A 1 139 ? 47.322 -25.403 -59.205 1.00 75.25 139 ALA A CA 1
ATOM 1069 C C . ALA A 1 139 ? 46.137 -25.579 -58.253 1.00 75.25 139 ALA A C 1
ATOM 1071 O O . ALA A 1 139 ? 45.651 -24.616 -57.655 1.00 75.25 139 ALA A O 1
ATOM 1072 N N . SER A 1 140 ? 45.651 -26.816 -58.144 1.00 77.81 140 SER A N 1
ATOM 1073 C CA . SER A 1 140 ? 44.492 -27.163 -57.324 1.00 77.81 140 SER A CA 1
ATOM 1074 C C . SER A 1 140 ? 44.820 -27.025 -55.842 1.00 77.81 140 SER A C 1
ATOM 1076 O O . SER A 1 140 ? 44.031 -26.456 -55.089 1.00 77.81 140 SER A O 1
ATOM 1078 N N . PHE A 1 141 ? 46.020 -27.448 -55.443 1.00 81.75 141 PHE A N 1
ATOM 1079 C CA . PHE A 1 141 ? 46.539 -27.289 -54.092 1.00 81.75 141 PHE A CA 1
ATOM 1080 C C . PHE A 1 141 ? 46.689 -25.808 -53.711 1.00 81.75 141 PHE A C 1
ATOM 1082 O O . PHE A 1 141 ? 46.182 -25.396 -52.671 1.00 81.75 141 PHE A O 1
ATOM 1089 N N . LEU A 1 142 ? 47.280 -24.968 -54.572 1.00 83.25 142 LEU A N 1
ATOM 1090 C CA . LEU A 1 142 ? 47.408 -23.521 -54.328 1.00 83.25 142 LEU A CA 1
ATOM 1091 C C . LEU A 1 142 ? 46.053 -22.824 -54.212 1.00 83.25 142 LEU A C 1
ATOM 1093 O O . LEU A 1 142 ? 45.864 -22.006 -53.312 1.00 83.25 142 LEU A O 1
ATOM 1097 N N . LYS A 1 143 ? 45.097 -23.154 -55.089 1.00 84.69 143 LYS A N 1
ATOM 1098 C CA . LYS A 1 143 ? 43.728 -22.624 -55.008 1.00 84.69 143 LYS A CA 1
ATOM 1099 C C . LYS A 1 143 ? 43.045 -23.036 -53.706 1.00 84.69 143 LYS A C 1
ATOM 1101 O O . LYS A 1 143 ? 42.403 -22.198 -53.077 1.00 84.69 143 LYS A O 1
ATOM 1106 N N . LEU A 1 144 ? 43.208 -24.290 -53.280 1.00 86.12 144 LEU A N 1
ATOM 1107 C CA . LEU A 1 144 ? 42.630 -24.801 -52.038 1.00 86.12 144 LEU A CA 1
ATOM 1108 C C . LEU A 1 144 ? 43.256 -24.130 -50.808 1.00 86.12 144 LEU A C 1
ATOM 1110 O O . LEU A 1 144 ? 42.523 -23.679 -49.930 1.00 86.12 144 LEU A O 1
ATOM 1114 N N . MET A 1 145 ? 44.581 -23.971 -50.773 1.00 88.06 145 MET A N 1
ATOM 1115 C CA . MET A 1 145 ? 45.268 -23.263 -49.688 1.00 88.06 145 MET A CA 1
ATOM 1116 C C . MET A 1 145 ? 44.892 -21.781 -49.641 1.00 88.06 145 MET A C 1
ATOM 1118 O O . MET A 1 145 ? 44.615 -21.256 -48.562 1.00 88.06 145 MET A O 1
ATOM 1122 N N . ALA A 1 146 ? 44.804 -21.111 -50.793 1.00 86.31 146 ALA A N 1
ATOM 1123 C CA . ALA A 1 146 ? 44.358 -19.724 -50.856 1.00 86.31 146 ALA A CA 1
ATOM 1124 C C . ALA A 1 146 ? 42.906 -19.570 -50.373 1.00 86.31 146 ALA A C 1
ATOM 1126 O O . ALA A 1 146 ? 42.612 -18.644 -49.617 1.00 86.31 146 ALA A O 1
ATOM 1127 N N . ALA A 1 147 ? 42.016 -20.502 -50.736 1.00 85.81 147 ALA A N 1
ATOM 1128 C CA . ALA A 1 147 ? 40.634 -20.539 -50.259 1.00 85.81 147 ALA A CA 1
ATOM 1129 C C . ALA A 1 147 ? 40.538 -20.824 -48.748 1.00 85.81 147 ALA A C 1
ATOM 1131 O O . ALA A 1 147 ? 39.725 -20.215 -48.052 1.00 85.81 147 ALA A O 1
ATOM 1132 N N . MET A 1 148 ? 41.391 -21.702 -48.213 1.00 87.31 148 MET A N 1
ATOM 1133 C CA . MET A 1 148 ? 41.438 -22.003 -46.781 1.00 87.31 148 MET A CA 1
ATOM 1134 C C . MET A 1 148 ? 41.932 -20.798 -45.972 1.00 87.31 148 MET A C 1
ATOM 1136 O O . MET A 1 148 ? 41.300 -20.422 -44.984 1.00 87.31 148 MET A O 1
ATOM 1140 N N . LEU A 1 149 ? 43.006 -20.139 -46.421 1.00 87.56 149 LEU A N 1
ATOM 1141 C CA . LEU A 1 149 ? 43.507 -18.902 -45.813 1.00 87.56 149 LEU A CA 1
ATOM 1142 C C . LEU A 1 149 ? 42.468 -17.780 -45.897 1.00 87.56 149 LEU A C 1
ATOM 1144 O O . LEU A 1 149 ? 42.217 -17.109 -44.900 1.00 87.56 149 LEU A O 1
ATOM 1148 N N . ALA A 1 150 ? 41.801 -17.630 -47.043 1.00 86.38 150 ALA A N 1
ATOM 1149 C CA . ALA A 1 150 ? 40.691 -16.698 -47.226 1.00 86.38 150 ALA A CA 1
ATOM 1150 C C . ALA A 1 150 ? 39.563 -16.949 -46.211 1.00 86.38 150 ALA A C 1
ATOM 1152 O O . ALA A 1 150 ? 39.112 -16.022 -45.533 1.00 86.38 150 ALA A O 1
ATOM 1153 N N . SER A 1 151 ? 39.150 -18.210 -46.044 1.00 84.25 151 SER A N 1
ATOM 1154 C CA . SER A 1 151 ? 38.116 -18.592 -45.080 1.00 84.25 151 SER A CA 1
ATOM 1155 C C . SER A 1 151 ? 38.542 -18.335 -43.630 1.00 84.25 151 SER A C 1
ATOM 1157 O O . SER A 1 151 ? 37.716 -17.893 -42.828 1.00 84.25 151 SER A O 1
ATOM 1159 N N . LEU A 1 152 ? 39.804 -18.596 -43.277 1.00 86.31 152 LEU A N 1
ATOM 1160 C CA . LEU A 1 152 ? 40.342 -18.339 -41.938 1.00 86.31 152 LEU A CA 1
ATOM 1161 C C . LEU A 1 152 ? 40.401 -16.839 -41.635 1.00 86.31 152 LEU A C 1
ATOM 1163 O O . LEU A 1 152 ? 39.894 -16.404 -40.600 1.00 86.31 152 LEU A O 1
ATOM 1167 N N . CYS A 1 153 ? 40.942 -16.038 -42.556 1.00 84.00 153 CYS A N 1
ATOM 1168 C CA . CYS A 1 153 ? 40.989 -14.584 -42.426 1.00 84.00 153 CYS A CA 1
ATOM 1169 C C . CYS A 1 153 ? 39.582 -13.982 -42.330 1.00 84.00 153 CYS A C 1
ATOM 1171 O O . CYS A 1 153 ? 39.337 -13.130 -41.476 1.00 84.00 153 CYS A O 1
ATOM 1173 N N . SER A 1 154 ? 38.634 -14.462 -43.143 1.00 79.25 154 SER A N 1
ATOM 1174 C CA . SER A 1 154 ? 37.230 -14.041 -43.076 1.00 79.25 154 SER A CA 1
ATOM 1175 C C . SER A 1 154 ? 36.627 -14.322 -41.695 1.00 79.25 154 SER A C 1
ATOM 1177 O O . SER A 1 154 ? 36.085 -13.415 -41.061 1.00 79.25 154 SER A O 1
ATOM 1179 N N . ARG A 1 155 ? 36.821 -15.535 -41.161 1.00 80.69 155 ARG A N 1
ATOM 1180 C CA . ARG A 1 155 ? 36.312 -15.918 -39.836 1.00 80.69 155 ARG A CA 1
ATOM 1181 C C . ARG A 1 155 ? 36.952 -15.107 -38.706 1.00 80.69 155 ARG A C 1
ATOM 1183 O O . ARG A 1 155 ? 36.244 -14.663 -37.804 1.00 80.69 155 ARG A O 1
ATOM 1190 N N . GLN A 1 156 ? 38.262 -14.865 -38.764 1.00 78.31 156 GLN A N 1
ATOM 1191 C CA . GLN A 1 156 ? 38.985 -14.039 -37.791 1.00 78.31 156 GLN A CA 1
ATOM 1192 C C . GLN A 1 156 ? 38.538 -12.569 -37.831 1.00 78.31 156 GLN A C 1
ATOM 1194 O O . GLN A 1 156 ? 38.377 -11.959 -36.773 1.00 78.31 156 GLN A O 1
ATOM 1199 N N . LYS A 1 157 ? 38.285 -12.011 -39.025 1.00 75.69 157 LYS A N 1
ATOM 1200 C CA . LYS A 1 157 ? 37.713 -10.664 -39.197 1.00 75.69 157 LYS A CA 1
ATOM 1201 C C . LYS A 1 157 ? 36.342 -10.572 -38.527 1.00 75.69 157 LYS A C 1
ATOM 1203 O O . LYS A 1 157 ? 36.118 -9.670 -37.727 1.00 75.69 157 LYS A O 1
ATOM 1208 N N . THR A 1 158 ? 35.458 -11.539 -38.780 1.00 71.75 158 THR A N 1
ATOM 1209 C CA . THR A 1 158 ? 34.133 -11.600 -38.144 1.00 71.75 158 THR A CA 1
ATOM 1210 C C . THR A 1 158 ? 34.227 -11.713 -36.621 1.00 71.75 158 THR A C 1
ATOM 1212 O O . THR A 1 158 ? 33.518 -11.002 -35.916 1.00 71.75 158 THR A O 1
ATOM 1215 N N . LEU A 1 159 ? 35.110 -12.569 -36.098 1.00 70.81 159 LEU A N 1
ATOM 1216 C CA . LEU A 1 159 ? 35.316 -12.739 -34.655 1.00 70.81 159 LEU A CA 1
ATOM 1217 C C . LEU A 1 159 ? 35.809 -11.456 -33.978 1.00 70.81 159 LEU A C 1
ATOM 1219 O O . LEU A 1 159 ? 35.276 -11.092 -32.935 1.00 70.81 159 LEU A O 1
ATOM 1223 N N . ARG A 1 160 ? 36.782 -10.749 -34.568 1.00 66.00 160 ARG A N 1
ATOM 1224 C CA . ARG A 1 160 ? 37.270 -9.470 -34.022 1.00 66.00 160 ARG A CA 1
ATOM 1225 C C . ARG A 1 160 ? 36.164 -8.420 -33.961 1.00 66.00 160 ARG A C 1
ATOM 1227 O O . ARG A 1 160 ? 35.968 -7.836 -32.902 1.00 66.00 160 ARG A O 1
ATOM 1234 N N . LEU A 1 161 ? 35.394 -8.270 -35.041 1.00 62.03 161 LEU A N 1
ATOM 1235 C CA . LEU A 1 161 ? 34.257 -7.346 -35.079 1.00 62.03 161 LEU A CA 1
ATOM 1236 C C . LEU A 1 161 ? 33.225 -7.669 -33.987 1.00 62.03 161 LEU A C 1
ATOM 1238 O O . LEU A 1 161 ? 32.752 -6.767 -33.304 1.00 62.03 161 LEU A O 1
ATOM 1242 N N . ARG A 1 162 ? 32.928 -8.956 -33.760 1.00 59.75 162 ARG A N 1
ATOM 1243 C CA . ARG A 1 162 ? 32.027 -9.393 -32.679 1.00 59.75 162 ARG A CA 1
ATOM 1244 C C . ARG A 1 162 ? 32.575 -9.093 -31.284 1.00 59.75 162 ARG A C 1
ATOM 1246 O O . ARG A 1 162 ? 31.808 -8.710 -30.408 1.00 59.75 162 ARG A O 1
ATOM 1253 N N . VAL A 1 163 ? 33.877 -9.269 -31.058 1.00 55.94 163 VAL A N 1
ATOM 1254 C CA . VAL A 1 163 ? 34.516 -8.964 -29.766 1.00 55.94 163 VAL A CA 1
ATOM 1255 C C . VAL A 1 163 ? 34.508 -7.461 -29.490 1.00 55.94 163 VAL A C 1
ATOM 1257 O O . VAL A 1 163 ? 34.213 -7.054 -28.370 1.00 55.94 163 VAL A O 1
ATOM 1260 N N . GLU A 1 164 ? 34.781 -6.632 -30.49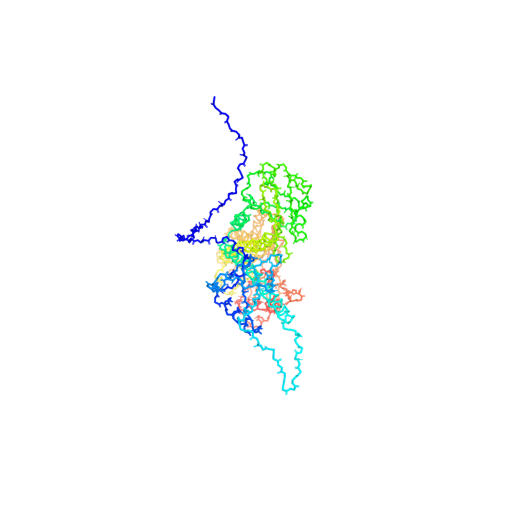6 1.00 57.91 164 GLU A N 1
ATOM 1261 C CA . GLU A 1 164 ? 34.739 -5.170 -30.370 1.00 57.91 164 GLU A CA 1
ATOM 1262 C C . GLU A 1 164 ? 33.313 -4.659 -30.121 1.00 57.91 164 GLU A C 1
ATOM 1264 O O . GLU A 1 164 ? 33.107 -3.872 -29.190 1.00 57.91 164 GLU A O 1
ATOM 1269 N N . GLU A 1 165 ? 32.327 -5.178 -30.865 1.00 54.66 165 GLU A N 1
ATOM 1270 C CA . GLU A 1 165 ? 30.892 -4.934 -30.659 1.00 54.66 165 GLU A CA 1
ATOM 1271 C C . GLU A 1 165 ? 30.496 -5.265 -29.209 1.00 54.66 165 GLU A C 1
ATOM 1273 O O . GLU A 1 165 ? 30.028 -4.393 -28.476 1.00 54.66 165 GLU A O 1
ATOM 1278 N N . LEU A 1 166 ? 30.794 -6.482 -28.739 1.00 51.97 166 LEU A N 1
ATOM 1279 C CA . LEU A 1 166 ? 30.497 -6.911 -27.369 1.00 51.97 166 LEU A CA 1
ATOM 1280 C C . LEU A 1 166 ? 31.232 -6.076 -26.309 1.00 51.97 166 LEU A C 1
ATOM 1282 O O . LEU A 1 166 ? 30.633 -5.712 -25.301 1.00 51.97 166 LEU A O 1
ATOM 1286 N N . SER A 1 167 ? 32.506 -5.733 -26.514 1.00 53.59 167 SER A N 1
ATOM 1287 C CA . SER A 1 167 ? 33.284 -4.941 -25.547 1.00 53.59 167 SER A CA 1
ATOM 1288 C C . SER A 1 167 ? 32.738 -3.519 -25.370 1.00 53.59 167 SER A C 1
ATOM 1290 O O . SER A 1 167 ? 32.753 -2.973 -24.264 1.00 53.59 167 SER A O 1
ATOM 1292 N N . THR A 1 168 ? 32.209 -2.939 -26.450 1.00 55.41 168 THR A N 1
ATOM 1293 C CA . THR A 1 168 ? 31.579 -1.616 -26.439 1.00 55.41 168 THR A CA 1
ATOM 1294 C C . THR A 1 168 ? 30.261 -1.672 -25.669 1.00 55.41 168 THR A C 1
ATOM 1296 O O . THR A 1 168 ? 30.011 -0.818 -24.820 1.00 55.41 168 THR A O 1
ATOM 1299 N N . LEU A 1 169 ? 29.479 -2.739 -25.860 1.00 55.31 169 LEU A N 1
ATOM 1300 C CA . LEU A 1 169 ? 28.251 -2.997 -25.103 1.00 55.31 169 LEU A CA 1
ATOM 1301 C C . LEU A 1 169 ? 28.505 -3.230 -23.609 1.00 55.31 169 LEU A C 1
ATOM 1303 O O . LEU A 1 169 ? 27.816 -2.651 -22.768 1.00 55.31 169 LEU A O 1
ATOM 1307 N N . TYR A 1 170 ? 29.534 -4.000 -23.255 1.00 52.53 170 TYR A N 1
ATOM 1308 C CA . TYR A 1 170 ? 29.902 -4.234 -21.856 1.00 52.53 170 TYR A CA 1
ATOM 1309 C C . TYR A 1 170 ? 30.348 -2.955 -21.130 1.00 52.53 170 TYR A C 1
ATOM 1311 O O . TYR A 1 170 ? 30.001 -2.766 -19.964 1.00 52.53 170 TYR A O 1
ATOM 1319 N N . ARG A 1 171 ? 31.068 -2.047 -21.806 1.00 56.44 171 ARG A N 1
ATOM 1320 C CA . ARG A 1 171 ? 31.452 -0.744 -21.231 1.00 56.44 171 ARG A CA 1
ATOM 1321 C C . ARG A 1 171 ? 30.243 0.135 -20.907 1.00 56.44 171 ARG A C 1
ATOM 1323 O O . ARG A 1 171 ? 30.203 0.713 -19.827 1.00 56.44 171 ARG A O 1
ATOM 1330 N N . LEU A 1 172 ? 29.261 0.181 -21.809 1.00 56.69 172 LEU A N 1
ATOM 1331 C CA . LEU A 1 172 ? 28.017 0.939 -21.625 1.00 56.69 172 LEU A CA 1
ATOM 1332 C C . LEU A 1 172 ? 27.208 0.424 -20.434 1.00 56.69 172 LEU A C 1
ATOM 1334 O O . LEU A 1 172 ? 26.702 1.202 -19.632 1.00 56.69 172 LEU A O 1
ATOM 1338 N N . THR A 1 173 ? 27.159 -0.900 -20.279 1.00 53.72 173 THR A N 1
ATOM 1339 C CA . THR A 1 173 ? 26.433 -1.549 -19.181 1.00 53.72 173 THR A CA 1
ATOM 1340 C C . THR A 1 173 ? 26.960 -1.091 -17.814 1.00 53.72 173 THR A C 1
ATOM 1342 O O . THR A 1 173 ? 26.170 -0.793 -16.925 1.00 53.72 173 THR A O 1
ATOM 1345 N N . ALA A 1 174 ? 28.286 -0.977 -17.656 1.00 56.59 174 ALA A N 1
ATOM 1346 C CA . ALA A 1 174 ? 28.922 -0.579 -16.397 1.00 56.59 174 ALA A CA 1
ATOM 1347 C C . ALA A 1 174 ? 28.764 0.919 -16.069 1.00 56.59 174 ALA A C 1
ATOM 1349 O O . ALA A 1 174 ? 28.638 1.280 -14.898 1.00 56.59 174 ALA A O 1
ATOM 1350 N N . GLU A 1 175 ? 28.760 1.784 -17.085 1.00 57.03 175 GLU A N 1
ATOM 1351 C CA . GLU A 1 175 ? 28.627 3.239 -16.932 1.00 57.03 175 GLU A CA 1
ATOM 1352 C C . GLU A 1 175 ? 27.200 3.642 -16.521 1.00 57.03 175 GLU A C 1
ATOM 1354 O O . GLU A 1 175 ? 27.022 4.525 -15.682 1.00 57.03 175 GLU A O 1
ATOM 1359 N N . PHE A 1 176 ? 26.186 2.919 -17.009 1.00 58.75 176 PHE A N 1
ATOM 1360 C CA . PHE A 1 176 ? 24.780 3.178 -16.682 1.00 58.75 176 PHE A CA 1
ATOM 1361 C C . PHE A 1 176 ? 24.346 2.621 -15.318 1.00 58.75 176 PHE A C 1
ATOM 1363 O O . PHE A 1 176 ? 23.505 3.218 -14.651 1.00 58.75 176 PHE A O 1
ATOM 1370 N N . THR A 1 177 ? 24.941 1.519 -14.846 1.00 54.31 177 THR A N 1
ATOM 1371 C CA . THR A 1 177 ? 24.597 0.917 -13.539 1.00 54.31 177 THR A CA 1
ATOM 1372 C C . THR A 1 177 ? 25.041 1.720 -12.310 1.00 54.31 177 THR A C 1
ATOM 1374 O O . THR A 1 177 ? 24.643 1.389 -11.196 1.00 54.31 177 THR A O 1
ATOM 1377 N N . GLY A 1 178 ? 25.875 2.753 -12.475 1.00 55.41 178 GLY A N 1
ATOM 1378 C CA . GLY A 1 178 ? 26.409 3.546 -11.360 1.00 55.41 178 GLY A CA 1
ATOM 1379 C C . GLY A 1 178 ? 25.528 4.715 -10.905 1.00 55.41 178 GLY A C 1
ATOM 1380 O O . GLY A 1 178 ? 25.823 5.325 -9.876 1.00 55.41 178 GLY A O 1
ATOM 1381 N N . GLN A 1 179 ? 24.479 5.056 -11.657 1.00 56.53 179 GLN A N 1
ATOM 1382 C CA . GLN A 1 179 ? 23.667 6.247 -11.408 1.00 56.53 179 GLN A CA 1
ATOM 1383 C C . GLN A 1 179 ? 22.365 5.909 -10.679 1.00 56.53 179 GLN A C 1
ATOM 1385 O O . GLN A 1 179 ? 21.711 4.914 -10.971 1.00 56.53 179 GLN A O 1
ATOM 1390 N N . ARG A 1 180 ? 22.018 6.740 -9.689 1.00 58.53 180 ARG A N 1
ATOM 1391 C CA . ARG A 1 180 ? 20.884 6.519 -8.771 1.00 58.53 180 ARG A CA 1
ATOM 1392 C C . ARG A 1 180 ? 19.593 7.229 -9.182 1.00 58.53 180 ARG A C 1
ATOM 1394 O O . ARG A 1 180 ? 18.563 6.991 -8.568 1.00 58.53 180 ARG A O 1
ATOM 1401 N N . ASP A 1 181 ? 19.659 8.121 -10.162 1.00 78.06 181 ASP A N 1
ATOM 1402 C CA . ASP A 1 181 ? 18.549 8.969 -10.596 1.00 78.06 181 ASP A CA 1
ATOM 1403 C C . ASP A 1 181 ? 18.254 8.722 -12.081 1.00 78.06 181 ASP A C 1
ATOM 1405 O O . ASP A 1 181 ? 19.170 8.645 -12.903 1.00 78.06 181 ASP A O 1
ATOM 1409 N N . LEU A 1 182 ? 16.965 8.606 -12.409 1.00 83.31 182 LEU A N 1
ATOM 1410 C CA . LEU A 1 182 ? 16.477 8.368 -13.764 1.00 83.31 182 LEU A CA 1
ATOM 1411 C C . LEU A 1 182 ? 16.928 9.465 -14.740 1.00 83.31 182 LEU A C 1
ATOM 1413 O O . LEU A 1 182 ? 17.308 9.145 -15.866 1.00 83.31 182 LEU A O 1
ATOM 1417 N N . GLN A 1 183 ? 16.906 10.737 -14.330 1.00 85.62 183 GLN A N 1
ATOM 1418 C CA . GLN A 1 183 ? 17.269 11.839 -15.222 1.00 85.62 183 GLN A CA 1
ATOM 1419 C C . GLN A 1 183 ? 18.752 11.775 -15.602 1.00 85.62 183 GLN A C 1
ATOM 1421 O O . GLN A 1 183 ? 19.092 11.863 -16.781 1.00 85.62 183 GLN A O 1
ATOM 1426 N N . SER A 1 184 ? 19.620 11.509 -14.627 1.00 85.12 184 SER A N 1
ATOM 1427 C CA . SER A 1 184 ? 21.051 11.293 -14.838 1.00 85.12 184 SER A CA 1
ATOM 1428 C C . SER A 1 184 ? 21.295 10.166 -15.843 1.00 85.12 184 SER A C 1
ATOM 1430 O O . SER A 1 184 ? 22.094 10.341 -16.767 1.00 85.12 184 SER A O 1
ATOM 1432 N N . VAL A 1 185 ? 20.577 9.039 -15.711 1.00 85.06 185 VAL A N 1
ATOM 1433 C CA . VAL A 1 185 ? 20.704 7.899 -16.636 1.00 85.06 185 VAL A CA 1
ATOM 1434 C C . VAL A 1 185 ? 20.343 8.328 -18.056 1.00 85.06 185 VAL A C 1
ATOM 1436 O O . VAL A 1 185 ? 21.103 8.073 -18.989 1.00 85.06 185 VAL A O 1
ATOM 1439 N N . LEU A 1 186 ? 19.212 9.014 -18.228 1.00 87.38 186 LEU A N 1
ATOM 1440 C CA . LEU A 1 186 ? 18.742 9.479 -19.533 1.00 87.38 186 LEU A CA 1
ATOM 1441 C C . LEU A 1 186 ? 19.717 10.467 -20.193 1.00 87.38 186 LEU A C 1
ATOM 1443 O O . LEU A 1 186 ? 20.023 10.325 -21.379 1.00 87.38 186 LEU A O 1
ATOM 1447 N N . ASP A 1 187 ? 20.233 11.431 -19.430 1.00 88.38 187 ASP A N 1
ATOM 1448 C CA . ASP A 1 187 ? 21.180 12.439 -19.918 1.00 88.38 187 ASP A CA 1
ATOM 1449 C C . ASP A 1 187 ? 22.541 11.830 -20.261 1.00 88.38 187 ASP A C 1
ATOM 1451 O O . ASP A 1 187 ? 23.171 12.202 -21.255 1.00 88.38 187 ASP A O 1
ATOM 1455 N N . THR A 1 188 ? 22.969 10.833 -19.488 1.00 85.38 188 THR A N 1
ATOM 1456 C CA . THR A 1 188 ? 24.189 10.076 -19.778 1.00 85.38 188 THR A CA 1
ATOM 1457 C C . THR A 1 188 ? 24.022 9.281 -21.066 1.00 85.38 188 THR A C 1
ATOM 1459 O O . THR A 1 188 ? 24.877 9.366 -21.942 1.00 85.38 188 THR A O 1
ATOM 1462 N N . VAL A 1 189 ? 22.898 8.579 -21.249 1.00 87.31 189 VAL A N 1
ATOM 1463 C CA . VAL A 1 189 ? 22.624 7.830 -22.486 1.00 87.31 189 VAL A CA 1
ATOM 1464 C C . VAL A 1 189 ? 22.647 8.754 -23.704 1.00 87.31 189 VAL A C 1
ATOM 1466 O O . VAL A 1 189 ? 23.306 8.434 -24.696 1.00 87.31 189 VAL A O 1
ATOM 1469 N N . THR A 1 190 ? 21.958 9.900 -23.662 1.00 90.69 190 THR A N 1
ATOM 1470 C CA . THR A 1 190 ? 21.935 10.818 -24.812 1.00 90.69 190 THR A CA 1
ATOM 1471 C C . THR A 1 190 ? 23.319 11.392 -25.109 1.00 90.69 190 THR A C 1
ATOM 1473 O O . THR A 1 190 ? 23.708 11.424 -26.279 1.00 90.69 190 THR A O 1
ATOM 1476 N N . ALA A 1 191 ? 24.094 11.769 -24.086 1.00 87.88 191 ALA A N 1
ATOM 1477 C CA . ALA A 1 191 ? 25.470 12.244 -24.241 1.00 87.88 191 ALA A CA 1
ATOM 1478 C C . ALA A 1 191 ? 26.392 11.178 -24.850 1.00 87.88 191 ALA A C 1
ATOM 1480 O O . ALA A 1 191 ? 27.089 11.444 -25.832 1.00 87.88 191 ALA A O 1
ATOM 1481 N N . THR A 1 192 ? 26.350 9.952 -24.325 1.00 83.94 192 THR A N 1
ATOM 1482 C CA . THR A 1 192 ? 27.165 8.838 -24.819 1.00 83.94 192 THR A CA 1
ATOM 1483 C C . THR A 1 192 ? 26.829 8.498 -26.270 1.00 83.94 192 THR A C 1
ATOM 1485 O O . THR A 1 192 ? 27.729 8.253 -27.072 1.00 83.94 192 THR A O 1
ATOM 1488 N N . VAL A 1 193 ? 25.548 8.520 -26.650 1.00 87.25 193 VAL A N 1
ATOM 1489 C CA . VAL A 1 193 ? 25.124 8.265 -28.036 1.00 87.25 193 VAL A CA 1
ATOM 1490 C C . VAL A 1 193 ? 25.605 9.357 -28.992 1.00 87.25 193 VAL A C 1
ATOM 1492 O O . VAL A 1 193 ? 26.048 9.039 -30.099 1.00 87.25 193 VAL A O 1
ATOM 1495 N N . VAL A 1 194 ? 25.557 10.627 -28.573 1.00 89.62 194 VAL A N 1
ATOM 1496 C CA . VAL A 1 194 ? 26.097 11.746 -29.362 1.00 89.62 194 VAL A CA 1
ATOM 1497 C C . VAL A 1 194 ? 27.586 11.555 -29.630 1.00 89.62 194 VAL A C 1
ATOM 1499 O O . VAL A 1 194 ? 28.022 11.702 -30.774 1.00 89.62 194 VAL A O 1
ATOM 1502 N N . GLU A 1 195 ? 28.354 11.185 -28.606 1.00 84.69 195 GLU A N 1
ATOM 1503 C CA . GLU A 1 195 ? 29.794 10.967 -28.730 1.00 84.69 195 GLU A CA 1
ATOM 1504 C C . GLU A 1 195 ? 30.122 9.751 -29.611 1.00 84.69 195 GLU A C 1
ATOM 1506 O O . GLU A 1 195 ? 30.902 9.869 -30.559 1.00 84.69 195 GLU A O 1
ATOM 1511 N N . LEU A 1 196 ? 29.495 8.599 -29.344 1.00 80.12 196 LEU A N 1
ATOM 1512 C CA . LEU A 1 196 ? 29.784 7.338 -30.036 1.00 80.12 196 LEU A CA 1
ATOM 1513 C C . LEU A 1 196 ? 29.480 7.393 -31.531 1.00 80.12 196 LEU A C 1
ATOM 1515 O O . LEU A 1 196 ? 30.278 6.921 -32.337 1.00 80.12 196 LEU A O 1
ATOM 1519 N N . LEU A 1 197 ? 28.333 7.962 -31.903 1.00 83.19 197 LEU A N 1
ATOM 1520 C CA . LEU A 1 197 ? 27.907 8.029 -33.300 1.00 83.19 197 LEU A CA 1
ATOM 1521 C C . LEU A 1 197 ? 28.368 9.312 -33.991 1.00 83.19 197 LEU A C 1
ATOM 1523 O O . LEU A 1 197 ? 28.007 9.529 -35.147 1.00 83.19 197 LEU A O 1
ATOM 1527 N N . GLN A 1 198 ? 29.125 10.182 -33.310 1.00 84.50 198 GLN A N 1
ATOM 1528 C CA . GLN A 1 198 ? 29.446 11.536 -33.781 1.00 84.50 198 GLN A CA 1
ATOM 1529 C C . GLN A 1 198 ? 28.191 12.243 -34.307 1.00 84.50 198 GLN A C 1
ATOM 1531 O O . GLN A 1 198 ? 28.143 12.738 -35.441 1.00 84.50 198 GLN A O 1
ATOM 1536 N N . ALA A 1 199 ? 27.114 12.155 -33.532 1.00 89.69 199 ALA A N 1
ATOM 1537 C CA . ALA A 1 199 ? 25.835 12.723 -33.906 1.00 89.69 199 ALA A CA 1
ATOM 1538 C C . ALA A 1 199 ? 25.850 14.233 -33.682 1.00 89.69 199 ALA A C 1
ATOM 1540 O O . ALA A 1 199 ? 26.578 14.751 -32.838 1.00 89.69 199 ALA A O 1
ATOM 1541 N N . LYS A 1 200 ? 25.002 14.946 -34.418 1.00 91.25 200 LYS A N 1
ATOM 1542 C CA . LYS A 1 200 ? 24.731 16.348 -34.118 1.00 91.25 200 LYS A CA 1
ATOM 1543 C C . LYS A 1 200 ? 23.928 16.472 -32.827 1.00 91.25 200 LYS A C 1
ATOM 1545 O O . LYS A 1 200 ? 24.253 17.317 -32.004 1.00 91.25 200 LYS A O 1
ATOM 1550 N N . ALA A 1 201 ? 22.917 15.621 -32.664 1.00 92.56 201 ALA A N 1
ATOM 1551 C CA . ALA A 1 201 ? 22.013 15.648 -31.524 1.00 92.56 201 ALA A CA 1
ATOM 1552 C C . ALA A 1 201 ? 21.418 14.268 -31.227 1.00 92.56 201 ALA A C 1
ATOM 1554 O O . ALA A 1 201 ? 21.372 13.398 -32.105 1.00 92.56 201 ALA A O 1
ATOM 1555 N N . CYS A 1 202 ? 20.923 14.091 -30.003 1.00 93.12 202 CYS A N 1
ATOM 1556 C CA . CYS A 1 202 ? 20.201 12.896 -29.573 1.00 93.12 202 CYS A CA 1
ATOM 1557 C C . CYS A 1 202 ? 19.035 13.272 -28.654 1.00 93.12 202 CYS A C 1
ATOM 1559 O O . CYS A 1 202 ? 19.161 14.171 -27.827 1.00 93.12 202 CYS A O 1
ATOM 1561 N N . THR A 1 203 ? 17.906 12.580 -28.777 1.00 93.06 203 THR A N 1
ATOM 1562 C CA . THR A 1 203 ? 16.733 12.775 -27.914 1.00 93.06 203 THR A CA 1
ATOM 1563 C C . THR A 1 203 ? 16.162 11.442 -27.463 1.00 93.06 203 THR A C 1
ATOM 1565 O O . THR A 1 203 ? 16.071 10.522 -28.276 1.00 93.06 203 THR A O 1
ATOM 1568 N N . ILE A 1 204 ? 15.692 11.373 -26.219 1.00 93.19 204 ILE A N 1
ATOM 1569 C CA . ILE A 1 204 ? 14.888 10.264 -25.698 1.00 93.19 204 ILE A CA 1
ATOM 1570 C C . ILE A 1 204 ? 13.477 10.767 -25.398 1.00 93.19 204 ILE A C 1
ATOM 1572 O O . ILE A 1 204 ? 13.294 11.739 -24.655 1.00 93.19 204 ILE A O 1
ATOM 1576 N N . ARG A 1 205 ? 12.478 10.074 -25.951 1.00 93.31 205 ARG A N 1
ATOM 1577 C CA . ARG A 1 205 ? 11.072 10.217 -25.567 1.00 93.31 205 ARG A CA 1
ATOM 1578 C C . ARG A 1 205 ? 10.600 8.928 -24.912 1.00 93.31 205 ARG A C 1
ATOM 1580 O O . ARG A 1 205 ? 10.786 7.867 -25.499 1.00 93.31 205 ARG A O 1
ATOM 1587 N N . LEU A 1 206 ? 10.001 9.023 -23.729 1.00 93.69 206 LEU A N 1
ATOM 1588 C CA . LEU A 1 206 ? 9.377 7.888 -23.045 1.00 93.69 206 LEU A CA 1
ATOM 1589 C C . LEU A 1 206 ? 7.861 7.954 -23.201 1.00 93.69 206 LEU A C 1
ATOM 1591 O O . LEU A 1 206 ? 7.300 9.048 -23.263 1.00 93.69 206 LEU A O 1
ATOM 1595 N N . LEU A 1 207 ? 7.224 6.790 -23.267 1.00 93.25 207 LEU A N 1
ATOM 1596 C CA . LEU A 1 207 ? 5.773 6.679 -23.227 1.00 93.25 207 LEU A CA 1
ATOM 1597 C C . LEU A 1 207 ? 5.249 7.100 -21.849 1.00 93.25 207 LEU A C 1
ATOM 1599 O O . LEU A 1 207 ? 5.901 6.868 -20.829 1.00 93.25 207 LEU A O 1
ATOM 1603 N N . SER A 1 208 ? 4.086 7.741 -21.836 1.00 90.75 208 SER A N 1
ATOM 1604 C CA . SER A 1 208 ? 3.270 7.947 -20.643 1.00 90.75 208 SER A CA 1
ATOM 1605 C C . SER A 1 208 ? 2.738 6.617 -20.106 1.00 90.75 208 SER A C 1
ATOM 1607 O O . SER A 1 208 ? 2.687 5.616 -20.823 1.00 90.75 208 SER A O 1
ATOM 1609 N N . ASP A 1 209 ? 2.293 6.616 -18.850 1.00 85.44 209 ASP A N 1
ATOM 1610 C CA . ASP A 1 209 ? 1.792 5.411 -18.176 1.00 85.44 209 ASP A CA 1
ATOM 1611 C C . ASP A 1 209 ? 0.541 4.821 -18.857 1.00 85.44 209 ASP A C 1
ATOM 1613 O O . ASP A 1 209 ? 0.318 3.613 -18.817 1.00 85.44 209 ASP A O 1
ATOM 1617 N N . ASP A 1 210 ? -0.258 5.655 -19.533 1.00 87.62 210 ASP A N 1
ATOM 1618 C CA . ASP A 1 210 ? -1.417 5.230 -20.330 1.00 87.62 210 ASP A CA 1
ATOM 1619 C C . ASP A 1 210 ? -1.053 4.766 -21.757 1.00 87.62 210 ASP A C 1
ATOM 1621 O O . ASP A 1 210 ? -1.924 4.323 -22.510 1.00 87.62 210 ASP A O 1
ATOM 1625 N N . GLY A 1 211 ? 0.226 4.870 -22.135 1.00 87.06 211 GLY A N 1
ATOM 1626 C CA . GLY A 1 211 ? 0.770 4.463 -23.428 1.00 87.06 211 GLY A CA 1
ATOM 1627 C C . GLY A 1 211 ? 0.372 5.346 -24.614 1.00 87.06 211 GLY A C 1
ATOM 1628 O O . GLY A 1 211 ? 0.630 4.959 -25.755 1.00 87.06 211 GLY A O 1
ATOM 1629 N N . ARG A 1 212 ? -0.267 6.500 -24.386 1.00 88.81 212 ARG A N 1
ATOM 1630 C CA . ARG A 1 212 ? -0.815 7.346 -25.464 1.00 88.81 212 ARG A CA 1
ATOM 1631 C C . ARG A 1 212 ? 0.117 8.460 -25.901 1.00 88.81 212 ARG A C 1
ATOM 1633 O O . ARG A 1 212 ? 0.103 8.839 -27.070 1.00 88.81 212 ARG A O 1
ATOM 1640 N N . GLU A 1 213 ? 0.923 8.978 -24.986 1.00 92.25 213 GLU A N 1
ATOM 1641 C CA . GLU A 1 213 ? 1.756 10.149 -25.215 1.00 92.25 213 GLU A CA 1
ATOM 1642 C C . GLU A 1 213 ? 3.241 9.803 -25.134 1.00 92.25 213 GLU A C 1
ATOM 1644 O O . GLU A 1 213 ? 3.685 9.005 -24.315 1.00 92.25 213 GLU A O 1
ATOM 1649 N N . LEU A 1 214 ? 4.041 10.450 -25.973 1.00 91.38 214 LEU A N 1
ATOM 1650 C CA . LEU A 1 214 ? 5.492 10.435 -25.924 1.00 91.38 214 LEU A CA 1
ATOM 1651 C C . LEU A 1 214 ? 5.994 11.744 -25.333 1.00 91.38 214 LEU A C 1
ATOM 1653 O O . LEU A 1 214 ? 5.892 12.813 -25.940 1.00 91.38 214 LEU A O 1
ATOM 1657 N N . LEU A 1 215 ? 6.593 11.636 -24.155 1.00 91.00 215 LEU A N 1
ATOM 1658 C CA . LEU A 1 215 ? 7.149 12.742 -23.397 1.00 91.00 215 LEU A CA 1
ATOM 1659 C C . LEU A 1 215 ? 8.652 12.802 -23.626 1.00 91.00 215 LEU A C 1
ATOM 1661 O O . LEU A 1 215 ? 9.357 11.819 -23.400 1.00 91.00 215 LEU A O 1
ATOM 1665 N N . ILE A 1 216 ? 9.172 13.958 -24.035 1.00 90.00 216 ILE A N 1
ATOM 1666 C CA . ILE A 1 216 ? 10.623 14.145 -24.079 1.00 90.00 216 ILE A CA 1
ATOM 1667 C C . ILE A 1 216 ? 11.181 14.152 -22.655 1.00 90.00 216 ILE A C 1
ATOM 1669 O O . ILE A 1 216 ? 10.745 14.929 -21.808 1.00 90.00 216 ILE A O 1
ATOM 1673 N N . LYS A 1 217 ? 12.118 13.242 -22.383 1.00 89.81 217 LYS A N 1
ATOM 1674 C CA . LYS A 1 217 ? 12.736 13.093 -21.057 1.00 89.81 217 LYS A CA 1
ATOM 1675 C C . LYS A 1 217 ? 14.210 13.482 -21.048 1.00 89.81 217 LYS A C 1
ATOM 1677 O O . LYS A 1 217 ? 14.722 13.868 -20.009 1.00 89.81 217 LYS A O 1
ATOM 1682 N N . SER A 1 218 ? 14.887 13.429 -22.195 1.00 90.12 218 SER A N 1
ATOM 1683 C CA . SER A 1 218 ? 16.250 13.948 -22.333 1.00 90.12 218 SER A CA 1
ATOM 1684 C C . SER A 1 218 ? 16.530 14.382 -23.768 1.00 90.12 218 SER A C 1
ATOM 1686 O O . SER A 1 218 ? 16.016 13.796 -24.728 1.00 90.12 218 SER A O 1
ATOM 1688 N N . ALA A 1 219 ? 17.346 15.420 -23.909 1.00 89.75 219 ALA A N 1
ATOM 1689 C CA . ALA A 1 219 ? 17.819 15.939 -25.179 1.00 89.75 219 ALA A CA 1
ATOM 1690 C C . ALA A 1 219 ? 19.260 16.428 -25.021 1.00 89.75 219 ALA A C 1
ATOM 1692 O O . ALA A 1 219 ? 19.570 17.186 -24.105 1.00 89.75 219 ALA A O 1
ATOM 1693 N N . ASN A 1 220 ? 20.130 16.020 -25.938 1.00 87.88 220 ASN A N 1
ATOM 1694 C CA . ASN A 1 220 ? 21.521 16.439 -25.988 1.00 87.88 220 ASN A CA 1
ATOM 1695 C C . ASN A 1 220 ? 21.795 17.135 -27.326 1.00 87.88 220 ASN A C 1
ATOM 1697 O O . ASN A 1 220 ? 21.442 16.605 -28.384 1.00 87.88 220 ASN A O 1
ATOM 1701 N N . ASN A 1 221 ? 22.408 18.321 -27.261 1.00 86.38 221 ASN A N 1
ATOM 1702 C CA . ASN A 1 221 ? 22.690 19.202 -28.400 1.00 86.38 221 ASN A CA 1
ATOM 1703 C C . ASN A 1 221 ? 21.455 19.581 -29.247 1.00 86.38 221 ASN A C 1
ATOM 1705 O O . ASN A 1 221 ? 21.568 19.755 -30.457 1.00 86.38 221 ASN A O 1
ATOM 1709 N N . VAL A 1 222 ? 20.289 19.735 -28.608 1.00 78.00 222 VAL A N 1
ATOM 1710 C CA . VAL A 1 222 ? 19.074 20.314 -29.212 1.00 78.00 222 VAL A CA 1
ATOM 1711 C C . VAL A 1 222 ? 18.732 21.598 -28.462 1.00 78.00 222 VAL A C 1
ATOM 1713 O O . VAL A 1 222 ? 18.605 21.563 -27.238 1.00 78.00 222 VAL A O 1
ATOM 1716 N N . GLN A 1 223 ? 18.607 22.723 -29.167 1.00 67.56 223 GLN A N 1
ATOM 1717 C CA . GLN A 1 223 ? 18.325 24.035 -28.562 1.00 67.56 223 GLN A CA 1
ATOM 1718 C C . GLN A 1 223 ? 16.878 24.510 -28.797 1.00 67.56 223 GLN A C 1
ATOM 1720 O O . GLN A 1 223 ? 16.337 25.278 -27.996 1.00 67.56 223 GLN A O 1
ATOM 1725 N N . ASP A 1 224 ? 16.233 24.030 -29.859 1.00 62.53 224 ASP A N 1
ATOM 1726 C CA . ASP A 1 224 ? 14.896 24.428 -30.292 1.00 62.53 224 ASP A CA 1
ATOM 1727 C C . ASP A 1 224 ? 13.792 23.978 -29.326 1.00 62.53 224 ASP A C 1
ATOM 1729 O O . ASP A 1 224 ? 13.688 22.826 -28.899 1.00 62.53 224 ASP A O 1
ATOM 1733 N N . ARG A 1 225 ? 12.914 24.930 -28.995 1.00 54.09 225 ARG A N 1
ATOM 1734 C CA . ARG A 1 225 ? 11.822 24.749 -28.033 1.00 54.09 225 ARG A CA 1
ATOM 1735 C C . ARG A 1 225 ? 10.635 23.958 -28.584 1.00 54.09 225 ARG A C 1
ATOM 1737 O O . ARG A 1 225 ? 9.834 23.521 -27.777 1.00 54.09 225 ARG A O 1
ATOM 1744 N N . HIS A 1 226 ? 10.464 23.806 -29.890 1.00 53.03 226 HIS A N 1
ATOM 1745 C CA . HIS A 1 226 ? 9.376 23.056 -30.532 1.00 53.03 226 HIS A CA 1
ATOM 1746 C C . HIS A 1 226 ? 9.726 21.573 -30.689 1.00 53.03 226 HIS A C 1
ATOM 1748 O O . HIS A 1 226 ? 8.860 20.718 -30.537 1.00 53.03 226 HIS A O 1
ATOM 1754 N N . LEU A 1 227 ? 11.007 21.240 -30.867 1.00 57.91 227 LEU A N 1
ATOM 1755 C CA . LEU A 1 227 ? 11.482 19.852 -30.794 1.00 57.91 227 LEU A CA 1
ATOM 1756 C C . LEU A 1 227 ? 11.562 19.310 -29.356 1.00 57.91 227 LEU A C 1
ATOM 1758 O O . LEU A 1 227 ? 11.635 18.090 -29.173 1.00 57.91 227 LEU A O 1
ATOM 1762 N N . VAL A 1 228 ? 11.531 20.205 -28.359 1.00 60.09 228 VAL A N 1
ATOM 1763 C CA . VAL A 1 228 ? 11.732 19.915 -26.926 1.00 60.09 228 VAL A CA 1
ATOM 1764 C C . VAL A 1 228 ? 10.513 20.277 -26.048 1.00 60.09 228 VAL A C 1
ATOM 1766 O O . VAL A 1 228 ? 10.554 20.054 -24.840 1.00 60.09 228 VAL A O 1
ATOM 1769 N N . LYS A 1 229 ? 9.390 20.778 -26.594 1.00 56.81 229 LYS A N 1
ATOM 1770 C CA . LYS A 1 229 ? 8.170 21.043 -25.796 1.00 56.81 229 LYS A CA 1
ATOM 1771 C C . LYS A 1 229 ? 6.955 20.236 -26.241 1.00 56.81 229 LYS A C 1
ATOM 1773 O O . LYS A 1 229 ? 6.539 20.318 -27.388 1.00 56.81 229 LYS A O 1
ATOM 1778 N N . GLY A 1 230 ? 6.333 19.604 -25.247 1.00 66.88 230 GLY A N 1
ATOM 1779 C CA . GLY A 1 230 ? 4.984 19.043 -25.299 1.00 66.88 230 GLY A CA 1
ATOM 1780 C C . GLY A 1 230 ? 4.943 17.519 -25.471 1.00 66.88 230 GLY A C 1
ATOM 1781 O O . GLY A 1 230 ? 5.865 16.950 -26.064 1.00 66.88 230 GLY A O 1
ATOM 1782 N N . PRO A 1 231 ? 3.904 16.853 -24.935 1.00 82.44 231 PRO A N 1
ATOM 1783 C CA . PRO A 1 231 ? 3.591 15.474 -25.293 1.00 82.44 231 PRO A CA 1
ATOM 1784 C C . PRO A 1 231 ? 3.287 15.367 -26.789 1.00 82.44 231 PRO A C 1
ATOM 1786 O O . PRO A 1 231 ? 2.697 16.271 -27.379 1.00 82.44 231 PRO A O 1
ATOM 1789 N N . ILE A 1 232 ? 3.690 14.256 -27.401 1.00 87.88 232 ILE A N 1
ATOM 1790 C CA . ILE A 1 232 ? 3.279 13.882 -28.758 1.00 87.88 232 ILE A CA 1
ATOM 1791 C C . ILE A 1 232 ? 2.357 12.678 -28.640 1.00 87.88 232 ILE A C 1
ATOM 1793 O O . ILE A 1 232 ? 2.770 11.666 -28.079 1.00 87.88 232 ILE A O 1
ATOM 1797 N N . LEU A 1 233 ? 1.147 12.752 -29.189 1.00 88.44 233 LEU A N 1
ATOM 1798 C CA . LEU A 1 233 ? 0.285 11.578 -29.278 1.00 88.44 233 LEU A CA 1
ATOM 1799 C C . LEU A 1 233 ? 0.934 10.536 -30.196 1.00 88.44 233 LEU A C 1
ATOM 1801 O O . LEU A 1 233 ? 1.367 10.840 -31.310 1.00 88.44 233 LEU A O 1
ATOM 1805 N N . LEU A 1 234 ? 1.028 9.296 -29.719 1.00 88.19 234 LEU A N 1
ATOM 1806 C CA . LEU A 1 234 ? 1.679 8.211 -30.450 1.00 88.19 234 LEU A CA 1
ATOM 1807 C C . LEU A 1 234 ? 1.000 7.949 -31.804 1.00 88.19 234 LEU A C 1
ATOM 1809 O O . LEU A 1 234 ? 1.680 7.638 -32.780 1.00 88.19 234 LEU A O 1
ATOM 1813 N N . GLU A 1 235 ? -0.322 8.111 -31.869 1.00 88.06 235 GLU A N 1
ATOM 1814 C CA . GLU A 1 235 ? -1.120 7.963 -33.092 1.00 88.06 235 GLU A CA 1
ATOM 1815 C C . GLU A 1 235 ? -0.787 9.006 -34.169 1.00 88.06 235 GLU A C 1
ATOM 1817 O O . GLU A 1 235 ? -0.811 8.686 -35.360 1.00 88.06 235 GLU A O 1
ATOM 1822 N N . ASP A 1 236 ? -0.382 10.209 -33.761 1.00 87.62 236 ASP A N 1
ATOM 1823 C CA . ASP A 1 236 ? -0.002 11.282 -34.680 1.00 87.62 236 ASP A CA 1
ATOM 1824 C C . ASP A 1 236 ? 1.423 11.086 -35.224 1.00 87.62 236 ASP A C 1
ATOM 1826 O O . ASP A 1 236 ? 1.745 11.504 -36.341 1.00 87.62 236 ASP A O 1
ATOM 1830 N N . SER A 1 237 ? 2.299 10.404 -34.475 1.00 89.25 237 SER A N 1
ATOM 1831 C CA . SER A 1 237 ? 3.691 10.169 -34.874 1.00 89.25 237 SER A CA 1
ATOM 1832 C C . SER A 1 237 ? 3.876 8.844 -35.614 1.00 89.25 237 SER A C 1
ATOM 1834 O O . SER A 1 237 ? 4.190 7.808 -35.027 1.00 89.25 237 SER A O 1
ATOM 1836 N N . LYS A 1 238 ? 3.793 8.884 -36.951 1.00 90.50 238 LYS A N 1
ATOM 1837 C CA . LYS A 1 238 ? 4.035 7.707 -37.813 1.00 90.50 238 LYS A CA 1
ATOM 1838 C C . LYS A 1 238 ? 5.403 7.058 -37.580 1.00 90.50 238 LYS A C 1
ATOM 1840 O O . LYS A 1 238 ? 5.500 5.837 -37.570 1.00 90.50 238 LYS A O 1
ATOM 1845 N N . ILE A 1 239 ? 6.451 7.864 -37.388 1.00 91.56 239 ILE A N 1
ATOM 1846 C CA . ILE A 1 239 ? 7.825 7.379 -37.165 1.00 91.56 239 ILE A CA 1
ATOM 1847 C C . ILE A 1 239 ? 7.930 6.644 -35.828 1.00 91.56 239 ILE A C 1
ATOM 1849 O O . ILE A 1 239 ? 8.527 5.571 -35.758 1.00 91.56 239 ILE A O 1
ATOM 1853 N N . ASP A 1 240 ? 7.373 7.226 -34.766 1.00 92.06 240 ASP A N 1
ATOM 1854 C CA . ASP A 1 240 ? 7.494 6.649 -33.428 1.00 92.06 240 ASP A CA 1
ATOM 1855 C C . ASP A 1 240 ? 6.586 5.440 -33.254 1.00 92.06 240 ASP A C 1
ATOM 1857 O O . ASP A 1 240 ? 7.019 4.436 -32.696 1.00 92.06 240 ASP A O 1
ATOM 1861 N N . SER A 1 241 ? 5.379 5.489 -33.818 1.00 90.62 241 SER A N 1
ATOM 1862 C CA . SER A 1 241 ? 4.469 4.347 -33.878 1.00 90.62 241 SER A CA 1
ATOM 1863 C C . SER A 1 241 ? 5.087 3.168 -34.637 1.00 90.62 241 SER A C 1
ATOM 1865 O O . SER A 1 241 ? 5.031 2.033 -34.157 1.00 90.62 241 SER A O 1
ATOM 1867 N N . GLU A 1 242 ? 5.762 3.420 -35.766 1.00 90.94 242 GLU A N 1
ATOM 1868 C CA . GLU A 1 242 ? 6.490 2.390 -36.517 1.00 90.94 242 GLU A CA 1
ATOM 1869 C C . GLU A 1 242 ? 7.635 1.782 -35.688 1.00 90.94 242 GLU A C 1
ATOM 1871 O O . GLU A 1 242 ? 7.784 0.558 -35.647 1.00 90.94 242 GLU A O 1
ATOM 1876 N N . ALA A 1 243 ? 8.412 2.611 -34.983 1.00 91.25 243 ALA A N 1
ATOM 1877 C CA . ALA A 1 243 ? 9.509 2.141 -34.140 1.00 91.25 243 ALA A CA 1
ATOM 1878 C C . ALA A 1 243 ? 9.009 1.309 -32.945 1.00 91.25 243 ALA A C 1
ATOM 1880 O O . ALA A 1 243 ? 9.521 0.216 -32.694 1.00 91.25 243 ALA A O 1
ATOM 1881 N N . ILE A 1 244 ? 7.995 1.806 -32.232 1.00 91.38 244 ILE A N 1
ATOM 1882 C CA . ILE A 1 244 ? 7.447 1.214 -31.003 1.00 91.38 244 ILE A CA 1
ATOM 1883 C C . ILE A 1 244 ? 6.667 -0.067 -31.294 1.00 91.38 244 ILE A C 1
ATOM 1885 O O . ILE A 1 244 ? 6.917 -1.080 -30.641 1.00 91.38 244 ILE A O 1
ATOM 1889 N N . THR A 1 245 ? 5.760 -0.035 -32.275 1.00 85.75 245 THR A N 1
ATOM 1890 C CA . THR A 1 245 ? 4.894 -1.173 -32.630 1.00 85.75 245 THR A CA 1
ATOM 1891 C C . THR A 1 245 ? 5.655 -2.209 -33.446 1.00 85.75 245 THR A C 1
ATOM 1893 O O . THR A 1 245 ? 5.481 -3.413 -33.271 1.00 85.75 245 THR A O 1
ATOM 1896 N N . GLY A 1 246 ? 6.522 -1.750 -34.352 1.00 78.19 246 GLY A N 1
ATOM 1897 C CA . GLY A 1 246 ? 7.316 -2.626 -35.203 1.00 78.19 246 GLY A CA 1
ATOM 1898 C C . GLY A 1 246 ? 8.529 -3.231 -34.502 1.00 78.19 246 GLY A C 1
ATOM 1899 O O . GLY A 1 246 ? 9.088 -4.192 -35.031 1.00 78.19 246 GLY A O 1
ATOM 1900 N N . GLY A 1 247 ? 8.961 -2.672 -33.362 1.00 79.19 247 GLY A N 1
ATOM 1901 C CA . GLY A 1 247 ? 10.196 -3.061 -32.673 1.00 79.19 247 GLY A CA 1
ATOM 1902 C C . GLY A 1 247 ? 11.443 -2.878 -33.547 1.00 79.19 247 GLY A C 1
ATOM 1903 O O . GLY A 1 247 ? 12.417 -3.619 -33.412 1.00 79.19 247 GLY A O 1
ATOM 1904 N N . LYS A 1 248 ? 11.390 -1.948 -34.508 1.00 82.25 248 LYS A N 1
ATOM 1905 C CA . LYS A 1 248 ? 12.356 -1.820 -35.606 1.00 82.25 248 LYS A CA 1
ATOM 1906 C C . LYS A 1 248 ? 13.001 -0.446 -35.630 1.00 82.25 248 LYS A C 1
ATOM 1908 O O . LYS A 1 248 ? 12.443 0.547 -35.181 1.00 82.25 248 LYS A O 1
ATOM 1913 N N . ILE A 1 249 ? 14.192 -0.413 -36.213 1.00 88.12 249 ILE A N 1
ATOM 1914 C CA . ILE A 1 249 ? 14.916 0.818 -36.510 1.00 88.12 249 ILE A CA 1
ATOM 1915 C C . ILE A 1 249 ? 14.217 1.533 -37.673 1.00 88.12 249 ILE A C 1
ATOM 1917 O O . ILE A 1 249 ? 14.014 0.927 -38.726 1.00 88.12 249 ILE A O 1
ATOM 1921 N N . VAL A 1 250 ? 13.915 2.820 -37.509 1.00 93.56 250 VAL A N 1
ATOM 1922 C CA . VAL A 1 250 ? 13.320 3.671 -38.548 1.00 93.56 250 VAL A CA 1
ATOM 1923 C C . VAL A 1 250 ? 14.355 4.698 -39.001 1.00 93.56 250 VAL A C 1
ATOM 1925 O O . VAL A 1 250 ? 14.766 5.574 -38.238 1.00 93.56 250 VAL A O 1
ATOM 1928 N N . TYR A 1 251 ? 14.799 4.580 -40.253 1.00 94.12 251 TYR A N 1
ATOM 1929 C CA . TYR A 1 251 ? 15.720 5.529 -40.880 1.00 94.12 251 TYR A CA 1
ATOM 1930 C C . TYR A 1 251 ? 14.954 6.664 -41.564 1.00 94.12 251 TYR A C 1
ATOM 1932 O O . TYR A 1 251 ? 13.954 6.434 -42.253 1.00 94.12 251 TYR A O 1
ATOM 1940 N N . ILE A 1 252 ? 15.453 7.885 -41.381 1.00 94.06 252 ILE A N 1
ATOM 1941 C CA . ILE A 1 252 ? 14.894 9.121 -41.925 1.00 94.06 252 ILE A CA 1
ATOM 1942 C C . ILE A 1 252 ? 16.005 9.789 -42.752 1.00 94.06 252 ILE A C 1
ATOM 1944 O O . ILE A 1 252 ? 16.912 10.402 -42.178 1.00 94.06 252 ILE A O 1
ATOM 1948 N N . PRO A 1 253 ? 15.989 9.643 -44.090 1.00 89.88 253 PRO A N 1
ATOM 1949 C CA . PRO A 1 253 ? 17.065 10.138 -44.952 1.00 89.88 253 PRO A CA 1
ATOM 1950 C C . PRO A 1 253 ? 17.182 11.663 -44.982 1.00 89.88 253 PRO A C 1
ATOM 1952 O O . PRO A 1 253 ? 18.283 12.194 -45.121 1.00 89.88 253 PRO A O 1
ATOM 1955 N N . ASP A 1 254 ? 16.040 12.343 -44.891 1.00 91.25 254 ASP A N 1
ATOM 1956 C CA . ASP A 1 254 ? 15.918 13.795 -44.950 1.00 91.25 254 ASP A CA 1
ATOM 1957 C C . ASP A 1 254 ? 14.712 14.217 -44.097 1.00 91.25 254 ASP A C 1
ATOM 1959 O O . ASP A 1 254 ? 13.567 13.967 -44.470 1.00 91.25 254 ASP A O 1
ATOM 1963 N N . VAL A 1 255 ? 14.964 14.800 -42.925 1.00 88.00 255 VAL A N 1
ATOM 1964 C CA . VAL A 1 255 ? 13.927 15.179 -41.952 1.00 88.00 255 VAL A CA 1
ATOM 1965 C C . VAL A 1 255 ? 13.047 16.331 -42.439 1.00 88.00 255 VAL A C 1
ATOM 1967 O O . VAL A 1 255 ? 11.936 16.480 -41.943 1.00 88.00 255 VAL A O 1
ATOM 1970 N N . GLU A 1 256 ? 13.518 17.138 -43.395 1.00 85.88 256 GLU A N 1
ATOM 1971 C CA . GLU A 1 256 ? 12.736 18.235 -43.973 1.00 85.88 256 GLU A CA 1
ATOM 1972 C C . GLU A 1 256 ? 11.777 17.715 -45.052 1.00 85.88 256 GLU A C 1
ATOM 1974 O O . GLU A 1 256 ? 10.668 18.226 -45.199 1.00 85.88 256 GLU A O 1
ATOM 1979 N N . LYS A 1 257 ? 12.190 16.686 -45.805 1.00 88.00 257 LYS A N 1
ATOM 1980 C CA . LYS A 1 257 ? 11.412 16.147 -46.935 1.00 88.00 257 LYS A CA 1
ATOM 1981 C C . LYS A 1 257 ? 10.560 14.925 -46.596 1.00 88.00 257 LYS A C 1
ATOM 1983 O O . LYS A 1 257 ? 9.688 14.564 -47.387 1.00 88.00 257 LYS A O 1
ATOM 1988 N N . ASP A 1 258 ? 10.814 14.245 -45.481 1.00 88.81 258 ASP A N 1
ATOM 1989 C CA . ASP A 1 258 ? 10.061 13.050 -45.101 1.00 88.81 258 ASP A CA 1
ATOM 1990 C C . ASP A 1 258 ? 8.678 13.424 -44.542 1.00 88.81 258 ASP A C 1
ATOM 1992 O O . ASP A 1 258 ? 8.547 13.962 -43.446 1.00 88.81 258 ASP A O 1
ATOM 1996 N N . SER A 1 259 ? 7.626 13.078 -45.292 1.00 87.38 259 SER A N 1
ATOM 1997 C CA . SER A 1 259 ? 6.219 13.338 -44.940 1.00 87.38 259 SER A CA 1
ATOM 1998 C C . SER A 1 259 ? 5.747 12.736 -43.606 1.00 87.38 259 SER A C 1
ATOM 2000 O O . SER A 1 259 ? 4.649 13.051 -43.151 1.00 87.38 259 SER A O 1
ATOM 2002 N N . ARG A 1 260 ? 6.529 11.837 -42.991 1.00 90.69 260 ARG A N 1
ATOM 2003 C CA . ARG A 1 260 ? 6.229 11.247 -41.679 1.00 90.69 260 ARG A CA 1
ATOM 2004 C C . ARG A 1 260 ? 6.722 12.113 -40.511 1.00 90.69 260 ARG A C 1
ATOM 2006 O O . ARG A 1 260 ? 6.391 11.806 -39.368 1.00 90.69 260 ARG A O 1
ATOM 2013 N N . VAL A 1 261 ? 7.534 13.143 -40.765 1.00 86.88 261 VAL A N 1
ATOM 2014 C CA . VAL A 1 261 ? 8.086 14.036 -39.734 1.00 86.88 261 VAL A CA 1
ATOM 2015 C C . VAL A 1 261 ? 7.051 15.089 -39.338 1.00 86.88 261 VAL A C 1
ATOM 2017 O O . VAL A 1 261 ? 6.570 15.839 -40.178 1.00 86.88 261 VAL A O 1
ATOM 2020 N N . LEU A 1 262 ? 6.742 15.170 -38.040 1.00 84.25 262 LEU A N 1
ATOM 2021 C CA . LEU A 1 262 ? 5.739 16.097 -37.496 1.00 84.25 262 LEU A CA 1
ATOM 2022 C C . LEU A 1 262 ? 6.179 17.570 -37.506 1.00 84.25 262 LEU A C 1
ATOM 2024 O O . LEU A 1 262 ? 5.363 18.453 -37.742 1.00 84.25 262 LEU A O 1
ATOM 2028 N N . PHE A 1 263 ? 7.464 17.841 -37.255 1.00 83.62 263 PHE A N 1
ATOM 2029 C CA . PHE A 1 263 ? 7.994 19.204 -37.096 1.00 83.62 263 PHE A CA 1
ATOM 2030 C C . PHE A 1 263 ? 9.214 19.461 -38.003 1.00 83.62 263 PHE A C 1
ATOM 2032 O O . PHE A 1 263 ? 10.327 19.647 -37.499 1.00 83.62 263 PHE A O 1
ATOM 2039 N N . PRO A 1 264 ? 9.048 19.456 -39.341 1.00 83.81 264 PRO A N 1
ATOM 2040 C CA . PRO A 1 264 ? 10.163 19.623 -40.278 1.00 83.81 264 PRO A CA 1
ATOM 2041 C C . PRO A 1 264 ? 10.824 21.008 -40.170 1.00 83.81 264 PRO A C 1
ATOM 2043 O O . PRO A 1 264 ? 12.045 21.116 -40.265 1.00 83.81 264 PRO A O 1
ATOM 2046 N N . GLU A 1 265 ? 10.051 22.064 -39.894 1.00 81.25 265 GLU A N 1
ATOM 2047 C CA . GLU A 1 265 ? 10.576 23.430 -39.738 1.00 81.25 265 GLU A CA 1
ATOM 2048 C C . GLU A 1 265 ? 11.493 23.570 -38.513 1.00 81.25 265 GLU A C 1
ATOM 2050 O O . GLU A 1 265 ? 12.574 24.152 -38.618 1.00 81.25 265 GLU A O 1
ATOM 2055 N N . GLY A 1 266 ? 11.114 22.975 -37.375 1.00 81.06 266 GLY A N 1
ATOM 2056 C CA . GLY A 1 266 ? 11.951 22.950 -36.168 1.00 81.06 266 GLY A CA 1
ATOM 2057 C C . GLY A 1 266 ? 13.238 22.146 -36.377 1.00 81.06 266 GLY A C 1
ATOM 2058 O O . GLY A 1 266 ? 14.322 22.574 -35.984 1.00 81.06 266 GLY A O 1
ATOM 2059 N N . ALA A 1 267 ? 13.154 21.012 -37.084 1.00 82.31 267 ALA A N 1
ATOM 2060 C CA . ALA A 1 267 ? 14.333 20.229 -37.460 1.00 82.31 267 ALA A CA 1
ATOM 2061 C C . ALA A 1 267 ? 15.294 21.019 -38.363 1.00 82.31 267 ALA A C 1
ATOM 2063 O O . ALA A 1 267 ? 16.510 20.975 -38.158 1.00 82.31 267 ALA A O 1
ATOM 2064 N N . ARG A 1 268 ? 14.759 21.796 -39.312 1.00 83.06 268 ARG A N 1
ATOM 2065 C CA . ARG A 1 268 ? 15.542 22.680 -40.180 1.00 83.06 268 ARG A CA 1
ATOM 2066 C C . ARG A 1 268 ? 16.201 23.824 -39.410 1.00 83.06 268 ARG A C 1
ATOM 2068 O O . ARG A 1 268 ? 17.368 24.111 -39.670 1.00 83.06 268 ARG A O 1
ATOM 2075 N N . ALA A 1 269 ? 15.493 24.458 -38.474 1.00 83.00 269 ALA A N 1
ATOM 2076 C CA . ALA A 1 269 ? 16.033 25.538 -37.643 1.00 83.00 269 ALA A CA 1
ATOM 2077 C C . ALA A 1 269 ? 17.240 25.073 -36.807 1.00 83.00 269 ALA A C 1
ATOM 2079 O O . ALA A 1 269 ? 18.249 25.771 -36.725 1.00 83.00 269 ALA A O 1
ATOM 2080 N N . GLU A 1 270 ? 17.186 23.843 -36.291 1.00 82.44 270 GLU A N 1
ATOM 2081 C CA . GLU A 1 270 ? 18.307 23.190 -35.606 1.00 82.44 270 GLU A CA 1
ATOM 2082 C C . GLU A 1 270 ? 19.397 22.685 -36.564 1.00 82.44 270 GLU A C 1
ATOM 2084 O O . GLU A 1 270 ? 20.459 22.244 -36.126 1.00 82.44 270 GLU A O 1
ATOM 2089 N N . GLY A 1 271 ? 19.175 22.722 -37.880 1.00 86.06 271 GLY A N 1
ATOM 2090 C CA . GLY A 1 271 ? 20.067 22.182 -38.905 1.00 86.06 271 GLY A CA 1
ATOM 2091 C C . GLY A 1 271 ? 20.244 20.664 -38.808 1.00 86.06 271 GLY A C 1
ATOM 2092 O O . GLY A 1 271 ? 21.365 20.167 -38.958 1.00 86.06 271 GLY A O 1
ATOM 2093 N N . LEU A 1 272 ? 19.180 19.944 -38.462 1.00 90.00 272 LEU A N 1
ATOM 2094 C CA . LEU A 1 272 ? 19.112 18.486 -38.492 1.00 90.00 272 LEU A CA 1
ATOM 2095 C C . LEU A 1 272 ? 18.693 18.069 -39.904 1.00 90.00 272 LEU A C 1
ATOM 2097 O O . LEU A 1 272 ? 17.790 18.670 -40.474 1.00 90.00 272 LEU A O 1
ATOM 2101 N N . VAL A 1 273 ? 19.355 17.063 -40.476 1.00 92.06 273 VAL A N 1
ATOM 2102 C CA . VAL A 1 273 ? 19.115 16.646 -41.869 1.00 92.06 273 VAL A CA 1
ATOM 2103 C C . VAL A 1 273 ? 18.732 15.182 -41.960 1.00 92.06 273 VAL A C 1
ATOM 2105 O O . VAL A 1 273 ? 17.715 14.875 -42.555 1.00 92.06 273 VAL A O 1
ATOM 2108 N N . SER A 1 274 ? 19.486 14.263 -41.367 1.00 94.38 274 SER A N 1
ATOM 2109 C CA . SER A 1 274 ? 19.132 12.836 -41.373 1.00 94.38 274 SER A CA 1
ATOM 2110 C C . SER A 1 274 ? 19.057 12.295 -39.955 1.00 94.38 274 SER A C 1
ATOM 2112 O O . SER A 1 274 ? 19.688 12.841 -39.045 1.00 94.38 274 SER A O 1
ATOM 2114 N N . ALA A 1 275 ? 18.256 11.251 -39.744 1.00 94.31 275 ALA A N 1
ATOM 2115 C CA . ALA A 1 275 ? 18.024 10.708 -38.415 1.00 94.31 275 ALA A CA 1
ATOM 2116 C C . ALA A 1 275 ? 17.814 9.192 -38.397 1.00 94.31 275 ALA A C 1
ATOM 2118 O O . ALA A 1 275 ? 17.388 8.579 -39.378 1.00 94.31 275 ALA A O 1
ATOM 2119 N N . LEU A 1 276 ? 18.103 8.603 -37.239 1.00 94.12 276 LEU A N 1
ATOM 2120 C CA . LEU A 1 276 ? 17.865 7.201 -36.930 1.00 94.12 276 LEU A CA 1
ATOM 2121 C C . LEU A 1 276 ? 17.031 7.120 -35.651 1.00 94.12 276 LEU A C 1
ATOM 2123 O O . LEU A 1 276 ? 17.440 7.645 -34.615 1.00 94.12 276 LEU A O 1
ATOM 2127 N N . CYS A 1 277 ? 15.854 6.503 -35.734 1.00 94.81 277 CYS A N 1
ATOM 2128 C CA . CYS A 1 277 ? 14.944 6.301 -34.610 1.00 94.81 277 CYS A CA 1
ATOM 2129 C C . CYS A 1 277 ? 14.937 4.825 -34.210 1.00 94.81 277 CYS A C 1
ATOM 2131 O O . CYS A 1 277 ? 14.822 3.949 -35.069 1.00 94.81 277 CYS A O 1
ATOM 2133 N N . VAL A 1 278 ? 15.074 4.546 -32.917 1.00 94.12 278 VAL A N 1
ATOM 2134 C CA . VAL A 1 278 ? 15.184 3.190 -32.374 1.00 94.12 278 VAL A CA 1
ATOM 2135 C C . VAL A 1 278 ? 14.311 3.066 -31.126 1.00 94.12 278 VAL A C 1
ATOM 2137 O O . VAL A 1 278 ? 14.339 3.967 -30.285 1.00 94.12 278 VAL A O 1
ATOM 2140 N N . PRO A 1 279 ? 13.549 1.971 -30.965 1.00 94.75 279 PRO A N 1
ATOM 2141 C CA . PRO A 1 279 ? 12.748 1.767 -29.768 1.00 94.75 279 PRO A CA 1
ATOM 2142 C C . PRO A 1 279 ? 13.619 1.397 -28.559 1.00 94.75 279 PRO A C 1
ATOM 2144 O O . PRO A 1 279 ? 14.584 0.639 -28.664 1.00 94.75 279 PRO A O 1
ATOM 2147 N N . LEU A 1 280 ? 13.243 1.907 -27.390 1.00 94.12 280 LEU A N 1
ATOM 2148 C CA . LEU A 1 280 ? 13.790 1.507 -26.096 1.00 94.12 280 LEU A CA 1
ATOM 2149 C C . LEU A 1 280 ? 12.972 0.320 -25.583 1.00 94.12 280 LEU A C 1
ATOM 2151 O O . LEU A 1 280 ? 11.900 0.516 -25.020 1.00 94.12 280 LEU A O 1
ATOM 2155 N N . VAL A 1 281 ? 13.443 -0.908 -25.807 1.00 89.81 281 VAL A N 1
ATOM 2156 C CA . VAL A 1 281 ? 12.685 -2.128 -25.475 1.00 89.81 281 VAL A CA 1
ATOM 2157 C C . VAL A 1 281 ? 13.301 -2.849 -24.281 1.00 89.81 281 VAL A C 1
ATOM 2159 O O . VAL A 1 281 ? 14.482 -3.192 -24.299 1.00 89.81 281 VAL A O 1
ATOM 2162 N N . TYR A 1 282 ? 12.482 -3.154 -23.274 1.00 87.56 282 TYR A N 1
ATOM 2163 C CA . TYR A 1 282 ? 12.846 -4.001 -22.139 1.00 87.56 282 TYR A CA 1
ATOM 2164 C C . TYR A 1 282 ? 11.857 -5.165 -22.012 1.00 87.56 282 TYR A C 1
ATOM 2166 O O . TYR A 1 282 ? 10.652 -4.957 -21.933 1.00 87.56 282 TYR A O 1
ATOM 2174 N N . LYS A 1 283 ? 12.355 -6.412 -22.028 1.00 84.88 283 LYS A N 1
ATOM 2175 C CA . LYS A 1 283 ? 11.538 -7.647 -21.947 1.00 84.88 283 LYS A CA 1
ATOM 2176 C C . LYS A 1 283 ? 10.316 -7.671 -22.892 1.00 84.88 283 LYS A C 1
ATOM 2178 O O . LYS A 1 283 ? 9.262 -8.187 -22.541 1.00 84.88 283 LYS A O 1
ATOM 2183 N N . GLY A 1 284 ? 10.466 -7.127 -24.101 1.00 83.06 284 GLY A N 1
ATOM 2184 C CA . GLY A 1 284 ? 9.404 -7.087 -25.114 1.00 83.06 284 GLY A CA 1
ATOM 2185 C C . GLY A 1 284 ? 8.410 -5.929 -24.969 1.00 83.06 284 GLY A C 1
ATOM 2186 O O . GLY A 1 284 ? 7.542 -5.789 -25.823 1.00 83.06 284 GLY A O 1
ATOM 2187 N N . GLN A 1 285 ? 8.550 -5.083 -23.945 1.00 87.62 285 GLN A N 1
ATOM 2188 C CA . GLN A 1 285 ? 7.778 -3.852 -23.791 1.00 87.62 285 GLN A CA 1
ATOM 2189 C C . GLN A 1 285 ? 8.596 -2.651 -24.270 1.00 87.62 285 GLN A C 1
ATOM 2191 O O . GLN A 1 285 ? 9.740 -2.455 -23.852 1.00 87.62 285 GLN A O 1
ATOM 2196 N N . SER A 1 286 ? 8.012 -1.854 -25.162 1.00 91.12 286 SER A N 1
ATOM 2197 C CA . SER A 1 286 ? 8.589 -0.589 -25.618 1.00 91.12 286 SER A CA 1
ATOM 2198 C C . SER A 1 286 ? 8.317 0.493 -24.575 1.00 91.12 286 SER A C 1
ATOM 2200 O O . SER A 1 286 ? 7.168 0.779 -24.270 1.00 91.12 286 SER A O 1
ATOM 2202 N N . LEU A 1 287 ? 9.373 1.103 -24.048 1.00 92.81 287 LEU A N 1
ATOM 2203 C CA . LEU A 1 287 ? 9.319 2.206 -23.082 1.00 92.81 287 LEU A CA 1
ATOM 2204 C C . LEU A 1 287 ? 9.251 3.573 -23.771 1.00 92.81 287 LEU A C 1
ATOM 2206 O O . LEU A 1 287 ? 9.004 4.587 -23.127 1.00 92.81 287 LEU A O 1
ATOM 2210 N N . GLY A 1 288 ? 9.546 3.617 -25.070 1.00 94.62 288 GLY A N 1
ATOM 2211 C CA . GLY A 1 288 ? 9.670 4.840 -25.848 1.00 94.62 288 GLY A CA 1
ATOM 2212 C C . GLY A 1 288 ? 10.687 4.693 -26.972 1.00 94.62 288 GLY A C 1
ATOM 2213 O O . GLY A 1 288 ? 10.929 3.591 -27.468 1.00 94.62 288 GLY A O 1
ATOM 2214 N N . VAL A 1 289 ? 11.304 5.804 -27.364 1.00 94.81 289 VAL A N 1
ATOM 2215 C CA . VAL A 1 289 ? 12.250 5.880 -28.482 1.00 94.81 289 VAL A CA 1
ATOM 2216 C C . VAL A 1 289 ? 13.479 6.711 -28.133 1.00 94.81 289 VAL A C 1
ATOM 2218 O O . VAL A 1 289 ? 13.402 7.722 -27.431 1.00 94.81 289 VAL A O 1
ATOM 2221 N N . ILE A 1 290 ? 14.613 6.314 -28.700 1.00 94.44 290 ILE A N 1
ATOM 2222 C CA . ILE A 1 290 ? 15.813 7.135 -28.812 1.00 94.44 290 ILE A CA 1
ATOM 2223 C C . ILE A 1 290 ? 16.007 7.528 -30.274 1.00 94.44 290 ILE A C 1
ATOM 2225 O O . ILE A 1 290 ? 15.887 6.701 -31.181 1.00 94.44 290 ILE A O 1
ATOM 2229 N N . ARG A 1 291 ? 16.293 8.807 -30.517 1.00 93.75 291 ARG A N 1
ATOM 2230 C CA . ARG A 1 291 ? 16.501 9.336 -31.863 1.00 93.75 291 ARG A CA 1
ATOM 2231 C C . ARG A 1 291 ? 17.805 10.097 -31.957 1.00 93.75 291 ARG A C 1
ATOM 2233 O O . ARG A 1 291 ? 18.074 10.971 -31.140 1.00 93.75 291 ARG A O 1
ATOM 2240 N N . VAL A 1 292 ? 18.576 9.777 -32.986 1.00 94.50 292 VAL A N 1
ATOM 2241 C CA . VAL A 1 292 ? 19.892 10.350 -33.268 1.00 94.50 292 VAL A CA 1
ATOM 2242 C C . VAL A 1 292 ? 19.825 11.130 -34.568 1.00 94.50 292 VAL A C 1
ATOM 2244 O O . VAL A 1 292 ? 19.224 10.654 -35.527 1.00 94.50 292 VAL A O 1
ATOM 2247 N N . TYR A 1 293 ? 20.452 12.304 -34.612 1.00 94.19 293 TYR A N 1
ATOM 2248 C CA . TYR A 1 293 ? 20.403 13.209 -35.759 1.00 94.19 293 TYR A CA 1
ATOM 2249 C C . TYR A 1 293 ? 21.801 13.560 -36.280 1.00 94.19 293 TYR A C 1
ATOM 2251 O O . TYR A 1 293 ? 22.755 13.693 -35.510 1.00 94.19 293 TYR A O 1
ATOM 2259 N N . LYS A 1 294 ? 21.918 13.782 -37.590 1.00 94.12 294 LYS A N 1
ATOM 2260 C CA . LYS A 1 294 ? 23.120 14.270 -38.286 1.00 94.12 294 LYS A CA 1
ATOM 2261 C C . LYS A 1 294 ? 22.835 15.612 -38.964 1.00 94.12 294 LYS A C 1
ATOM 2263 O O . LYS A 1 294 ? 21.699 15.902 -39.333 1.00 94.12 294 LYS A O 1
ATOM 2268 N N . ALA A 1 295 ? 23.881 16.421 -39.136 1.00 91.81 295 ALA A N 1
ATOM 2269 C CA . ALA A 1 295 ? 23.810 17.753 -39.751 1.00 91.81 295 ALA A CA 1
ATOM 2270 C C . ALA A 1 295 ? 23.742 17.733 -41.289 1.00 91.81 295 ALA A C 1
ATOM 2272 O O . ALA A 1 295 ? 23.604 18.776 -41.918 1.00 91.81 295 ALA A O 1
ATOM 2273 N N . GLU A 1 296 ? 23.906 16.557 -41.888 1.00 91.38 296 GLU A N 1
ATOM 2274 C CA . GLU A 1 296 ? 24.014 16.342 -43.328 1.00 91.38 296 GLU A CA 1
ATOM 2275 C C . GLU A 1 296 ? 23.246 15.080 -43.734 1.00 91.38 296 GLU A C 1
ATOM 2277 O O . GLU A 1 296 ? 22.821 14.291 -42.879 1.00 91.38 296 GLU A O 1
ATOM 2282 N N . THR A 1 297 ? 23.050 14.879 -45.038 1.00 91.44 297 THR A N 1
ATOM 2283 C CA . THR A 1 297 ? 22.507 13.620 -45.555 1.00 91.44 297 THR A CA 1
ATOM 2284 C C . THR A 1 297 ? 23.505 12.508 -45.260 1.00 91.44 297 THR A C 1
ATOM 2286 O O . THR A 1 297 ? 24.561 12.425 -45.883 1.00 91.44 297 THR A O 1
ATOM 2289 N N . TYR A 1 298 ? 23.159 11.650 -44.305 1.00 91.81 298 TYR A N 1
ATOM 2290 C CA . TYR A 1 298 ? 24.020 10.585 -43.825 1.00 91.81 298 TYR A CA 1
ATOM 2291 C C . TYR A 1 298 ? 23.283 9.253 -43.926 1.00 91.81 298 TYR A C 1
ATOM 2293 O O . TYR A 1 298 ? 22.122 9.132 -43.524 1.00 91.81 298 TYR A O 1
ATOM 2301 N N . ARG A 1 299 ? 23.948 8.250 -44.501 1.00 90.38 299 ARG A N 1
ATOM 2302 C CA . ARG A 1 299 ? 23.460 6.869 -44.524 1.00 90.38 299 ARG A CA 1
ATOM 2303 C C . ARG A 1 299 ? 24.180 6.099 -43.436 1.00 90.38 299 ARG A C 1
ATOM 2305 O O . ARG A 1 299 ? 25.372 5.852 -43.571 1.00 90.38 299 ARG A O 1
ATOM 2312 N N . PHE A 1 300 ? 23.433 5.731 -42.403 1.00 87.19 300 PHE A N 1
ATOM 2313 C CA . PHE A 1 300 ? 23.948 4.902 -41.327 1.00 87.19 300 PHE A CA 1
ATOM 2314 C C . PHE A 1 300 ? 24.258 3.499 -41.852 1.00 87.19 300 PHE A C 1
ATOM 2316 O O . PHE A 1 300 ? 23.474 2.921 -42.614 1.00 87.19 300 PHE A O 1
ATOM 2323 N N . ASP A 1 301 ? 25.409 2.960 -41.472 1.00 81.75 301 ASP A N 1
ATOM 2324 C CA . ASP A 1 301 ? 25.799 1.611 -41.855 1.00 81.75 301 ASP A CA 1
ATOM 2325 C C . ASP A 1 301 ? 25.184 0.542 -40.926 1.00 81.75 301 ASP A C 1
ATOM 2327 O O . ASP A 1 301 ? 24.508 0.823 -39.932 1.00 81.75 301 ASP A O 1
ATOM 2331 N N . ARG A 1 302 ? 25.392 -0.738 -41.261 1.00 75.25 302 ARG A N 1
ATOM 2332 C CA . ARG A 1 302 ? 24.852 -1.851 -40.461 1.00 75.25 302 ARG A CA 1
ATOM 2333 C C . ARG A 1 302 ? 25.425 -1.898 -39.043 1.00 75.25 302 ARG A C 1
ATOM 2335 O O . ARG A 1 302 ? 24.741 -2.395 -38.150 1.00 75.25 302 ARG A O 1
ATOM 2342 N N . PHE A 1 303 ? 26.657 -1.438 -38.851 1.00 74.88 303 PHE A N 1
ATOM 2343 C CA . PHE A 1 303 ? 27.311 -1.427 -37.551 1.00 74.88 303 PHE A CA 1
ATOM 2344 C C . PHE A 1 303 ? 26.730 -0.320 -36.667 1.00 74.88 303 PHE A C 1
ATOM 2346 O O . PHE A 1 303 ? 26.370 -0.595 -35.528 1.00 74.88 303 PHE A O 1
ATOM 2353 N N . GLU A 1 304 ? 26.524 0.886 -37.196 1.00 81.19 304 GLU A N 1
ATOM 2354 C CA . GLU A 1 304 ? 25.875 1.997 -36.490 1.00 81.19 304 GLU A CA 1
ATOM 2355 C C . GLU A 1 304 ? 24.433 1.653 -36.089 1.00 81.19 304 GLU A C 1
ATOM 2357 O O . GLU A 1 304 ? 24.013 1.952 -34.970 1.00 81.19 304 GLU A O 1
ATOM 2362 N N . HIS A 1 305 ? 23.691 0.960 -36.962 1.00 82.81 305 HIS A N 1
ATOM 2363 C CA . HIS A 1 305 ? 22.366 0.422 -36.637 1.00 82.81 305 HIS A CA 1
ATOM 2364 C C . HIS A 1 305 ? 22.418 -0.558 -35.458 1.00 82.81 305 HIS A C 1
ATOM 2366 O O . HIS A 1 305 ? 21.649 -0.419 -34.506 1.00 82.81 305 HIS A O 1
ATOM 2372 N N . ALA A 1 306 ? 23.313 -1.551 -35.521 1.00 77.19 306 ALA A N 1
ATOM 2373 C CA . ALA A 1 306 ? 23.461 -2.555 -34.470 1.00 77.19 306 ALA A CA 1
ATOM 2374 C C . ALA A 1 306 ? 23.903 -1.920 -33.143 1.00 77.19 306 ALA A C 1
ATOM 2376 O O . ALA A 1 306 ? 23.348 -2.237 -32.091 1.00 77.19 306 ALA A O 1
ATOM 2377 N N . LEU A 1 307 ? 24.838 -0.970 -33.206 1.00 78.00 307 LEU A N 1
ATOM 2378 C CA . LEU A 1 307 ? 25.347 -0.243 -32.053 1.00 78.00 307 LEU A CA 1
ATOM 2379 C C . LEU A 1 307 ? 24.241 0.568 -31.376 1.00 78.00 307 LEU A C 1
ATOM 2381 O O . LEU A 1 307 ? 24.045 0.420 -30.172 1.00 78.00 307 LEU A O 1
ATOM 2385 N N . LEU A 1 308 ? 23.486 1.381 -32.126 1.00 85.06 308 LEU A N 1
ATOM 2386 C CA . LEU A 1 308 ? 22.404 2.181 -31.546 1.00 85.06 308 LEU A CA 1
ATOM 2387 C C . LEU A 1 308 ? 21.294 1.298 -30.971 1.00 85.06 308 LEU A C 1
ATOM 2389 O O . LEU A 1 308 ? 20.799 1.585 -29.885 1.00 85.06 308 LEU A O 1
ATOM 2393 N N . PHE A 1 309 ? 20.927 0.213 -31.659 1.00 83.31 309 PHE A N 1
ATOM 2394 C CA . PHE A 1 309 ? 19.929 -0.739 -31.164 1.00 83.31 309 PHE A CA 1
ATOM 2395 C C . PHE A 1 309 ? 20.348 -1.379 -29.841 1.00 83.31 309 PHE A C 1
ATOM 2397 O O . PHE A 1 309 ? 19.559 -1.482 -28.903 1.00 83.31 309 PHE A O 1
ATOM 2404 N N . ALA A 1 310 ? 21.612 -1.767 -29.735 1.00 79.06 310 ALA A N 1
ATOM 2405 C CA . ALA A 1 310 ? 22.124 -2.388 -28.533 1.00 79.06 310 ALA A CA 1
ATOM 2406 C C . ALA A 1 310 ? 22.332 -1.369 -27.391 1.00 79.06 310 ALA A C 1
ATOM 2408 O O . ALA A 1 310 ? 22.035 -1.692 -26.240 1.00 79.06 310 ALA A O 1
ATOM 2409 N N . VAL A 1 311 ? 22.721 -0.120 -27.686 1.00 82.25 311 VAL A N 1
ATOM 2410 C CA . VAL A 1 311 ? 22.703 0.985 -26.705 1.00 82.25 311 VAL A CA 1
ATOM 2411 C C . VAL A 1 311 ? 21.278 1.242 -26.214 1.00 82.25 311 VAL A C 1
ATOM 2413 O O . VAL A 1 311 ? 21.071 1.370 -25.012 1.00 82.25 311 VAL A O 1
ATOM 2416 N N . ALA A 1 312 ? 20.294 1.268 -27.115 1.00 87.50 312 ALA A N 1
ATOM 2417 C CA . ALA A 1 312 ? 18.889 1.471 -26.777 1.00 87.50 312 ALA A CA 1
ATOM 2418 C C . ALA A 1 312 ? 18.361 0.370 -25.843 1.00 87.50 312 ALA A C 1
ATOM 2420 O O . ALA A 1 312 ? 17.694 0.673 -24.856 1.00 87.50 312 ALA A O 1
ATOM 2421 N N . ALA A 1 313 ? 18.714 -0.894 -26.090 1.00 83.44 313 ALA A N 1
ATOM 2422 C CA . ALA A 1 313 ? 18.350 -2.006 -25.211 1.00 83.44 313 ALA A CA 1
ATOM 2423 C C . ALA A 1 313 ? 18.973 -1.878 -23.805 1.00 83.44 313 ALA A C 1
ATOM 2425 O O . ALA A 1 313 ? 18.303 -2.124 -22.801 1.00 83.44 313 ALA A O 1
ATOM 2426 N N . GLN A 1 314 ? 20.241 -1.459 -23.712 1.00 80.94 314 GLN A N 1
ATOM 2427 C CA . GLN A 1 314 ? 20.903 -1.231 -22.419 1.00 80.94 314 GLN A CA 1
ATOM 2428 C C . GLN A 1 314 ? 20.335 -0.014 -21.683 1.00 80.94 314 GLN A C 1
ATOM 2430 O O . GLN A 1 314 ? 20.085 -0.080 -20.480 1.00 80.94 314 GLN A O 1
ATOM 2435 N N . ALA A 1 315 ? 20.071 1.073 -22.406 1.00 85.31 315 ALA A N 1
ATOM 2436 C CA . ALA A 1 315 ? 19.417 2.257 -21.871 1.00 85.31 315 ALA A CA 1
ATOM 2437 C C . ALA A 1 315 ? 18.026 1.919 -21.323 1.00 85.31 315 ALA A C 1
ATOM 2439 O O . ALA A 1 315 ? 17.704 2.313 -20.208 1.00 85.31 315 ALA A O 1
ATOM 2440 N N . ALA A 1 316 ? 17.234 1.126 -22.055 1.00 89.44 316 ALA A N 1
ATOM 2441 C CA . ALA A 1 316 ? 15.925 0.663 -21.604 1.00 89.44 316 ALA A CA 1
ATOM 2442 C C . ALA A 1 316 ? 16.015 -0.108 -20.275 1.00 89.44 316 ALA A C 1
ATOM 2444 O O . ALA A 1 316 ? 15.248 0.159 -19.353 1.00 89.44 316 ALA A O 1
ATOM 2445 N N . ALA A 1 317 ? 16.993 -1.010 -20.133 1.00 85.00 317 ALA A N 1
ATOM 2446 C CA . ALA A 1 317 ? 17.221 -1.725 -18.877 1.00 85.00 317 ALA A CA 1
ATOM 2447 C C . ALA A 1 317 ? 17.629 -0.792 -17.722 1.00 85.00 317 ALA A C 1
ATOM 2449 O O . ALA A 1 317 ? 17.135 -0.945 -16.606 1.00 85.00 317 ALA A O 1
ATOM 2450 N N . ALA A 1 318 ? 18.508 0.181 -17.976 1.00 83.75 318 ALA A N 1
ATOM 2451 C CA . ALA A 1 318 ? 18.943 1.144 -16.967 1.00 83.75 318 ALA A CA 1
ATOM 2452 C C . ALA A 1 318 ? 17.801 2.068 -16.509 1.00 83.75 318 ALA A C 1
ATOM 2454 O O . ALA A 1 318 ? 17.657 2.310 -15.312 1.00 83.75 318 ALA A O 1
ATOM 2455 N N . ILE A 1 319 ? 16.957 2.516 -17.444 1.00 86.25 319 ILE A N 1
ATOM 2456 C CA . ILE A 1 319 ? 15.758 3.323 -17.179 1.00 86.25 319 ILE A CA 1
ATOM 2457 C C . ILE A 1 319 ? 14.801 2.571 -16.249 1.00 86.25 319 ILE A C 1
ATOM 2459 O O . ILE A 1 319 ? 14.445 3.099 -15.196 1.00 86.25 319 ILE A O 1
ATOM 2463 N N . VAL A 1 320 ? 14.451 1.323 -16.587 1.00 87.94 320 VAL A N 1
ATOM 2464 C CA . VAL A 1 320 ? 13.554 0.491 -15.761 1.00 87.94 320 VAL A CA 1
ATOM 2465 C C . VAL A 1 320 ? 14.146 0.259 -14.375 1.00 87.94 320 VAL A C 1
ATOM 2467 O O . VAL A 1 320 ? 13.451 0.389 -13.372 1.00 87.94 320 VAL A O 1
ATOM 2470 N N . ASN A 1 321 ? 15.444 -0.039 -14.289 1.00 86.00 321 ASN A N 1
ATOM 2471 C CA . ASN A 1 321 ? 16.099 -0.238 -12.998 1.00 86.00 321 ASN A CA 1
ATOM 2472 C C . ASN A 1 321 ? 16.066 1.031 -12.128 1.00 86.00 321 ASN A C 1
ATOM 2474 O O . ASN A 1 321 ? 15.805 0.930 -10.931 1.00 86.00 321 ASN A O 1
ATOM 2478 N N . ALA A 1 322 ? 16.304 2.213 -12.704 1.00 84.88 322 ALA A N 1
ATOM 2479 C CA . ALA A 1 322 ? 16.250 3.482 -11.976 1.00 84.88 322 ALA A CA 1
ATOM 2480 C C . ALA A 1 322 ? 14.826 3.828 -11.501 1.00 84.88 322 ALA A C 1
ATOM 2482 O O . ALA A 1 322 ? 14.647 4.295 -10.372 1.00 84.88 322 ALA A O 1
ATOM 2483 N N . GLN A 1 323 ? 13.811 3.556 -12.329 1.00 85.56 323 GLN A N 1
ATOM 2484 C CA . GLN A 1 323 ? 12.397 3.689 -11.957 1.00 85.56 323 GLN A CA 1
ATOM 2485 C C . GLN A 1 323 ? 12.044 2.771 -10.779 1.00 85.56 323 GLN A C 1
ATOM 2487 O O . GLN A 1 323 ? 11.627 3.263 -9.731 1.00 85.56 323 GLN A O 1
ATOM 2492 N N . LEU A 1 324 ? 12.337 1.469 -10.888 1.00 87.19 324 LEU A N 1
ATOM 2493 C CA . LEU A 1 324 ? 12.071 0.490 -9.827 1.00 87.19 324 LEU A CA 1
ATOM 2494 C C . LEU A 1 324 ? 12.797 0.826 -8.517 1.00 87.19 324 LEU A C 1
ATOM 2496 O O . LEU A 1 324 ? 12.248 0.638 -7.433 1.00 87.19 324 LEU A O 1
ATOM 2500 N N . GLN A 1 325 ? 14.030 1.335 -8.586 1.00 86.00 325 GLN A N 1
ATOM 2501 C CA . GLN A 1 325 ? 14.757 1.782 -7.395 1.00 86.00 325 GLN A CA 1
ATOM 2502 C C . GLN A 1 325 ? 14.082 2.983 -6.731 1.00 86.00 325 GLN A C 1
ATOM 2504 O O . GLN A 1 325 ? 13.975 3.023 -5.505 1.00 86.00 325 GLN A O 1
ATOM 2509 N N . THR A 1 326 ? 13.618 3.947 -7.526 1.00 86.00 326 THR A N 1
ATOM 2510 C CA . THR A 1 326 ? 12.926 5.137 -7.018 1.00 86.00 326 THR A CA 1
ATOM 2511 C C . THR A 1 326 ? 11.621 4.741 -6.328 1.00 86.00 326 THR A C 1
ATOM 2513 O O . THR A 1 326 ? 11.388 5.151 -5.190 1.00 86.00 326 THR A O 1
ATOM 2516 N N . GLU A 1 327 ? 10.821 3.877 -6.956 1.00 88.31 327 GLU A N 1
ATOM 2517 C CA . GLU A 1 327 ? 9.590 3.328 -6.377 1.00 88.31 327 GLU A CA 1
ATOM 2518 C C . GLU A 1 327 ? 9.868 2.550 -5.087 1.00 88.31 327 GLU A C 1
ATOM 2520 O O . GLU A 1 327 ? 9.205 2.770 -4.074 1.00 88.31 327 GLU A O 1
ATOM 2525 N N . ALA A 1 328 ? 10.898 1.698 -5.074 1.00 89.44 328 ALA A N 1
ATOM 2526 C CA . ALA A 1 328 ? 11.275 0.935 -3.886 1.00 89.44 328 ALA A CA 1
ATOM 2527 C C . ALA A 1 328 ? 11.687 1.845 -2.716 1.00 89.44 328 ALA A C 1
ATOM 2529 O O . ALA A 1 328 ? 11.304 1.592 -1.572 1.00 89.44 328 ALA A O 1
ATOM 2530 N N . ILE A 1 329 ? 12.437 2.922 -2.983 1.00 89.88 329 ILE A N 1
ATOM 2531 C CA . ILE A 1 329 ? 12.820 3.911 -1.965 1.00 89.88 329 ILE A CA 1
ATOM 2532 C C . ILE A 1 329 ? 11.584 4.650 -1.438 1.00 89.88 329 ILE A C 1
ATOM 2534 O O . ILE A 1 329 ? 11.440 4.812 -0.224 1.00 89.88 329 ILE A O 1
ATOM 2538 N N . GLN A 1 330 ? 10.682 5.085 -2.320 1.00 90.38 330 GLN A N 1
ATOM 2539 C CA . GLN A 1 330 ? 9.446 5.765 -1.927 1.00 90.38 330 GLN A CA 1
ATOM 2540 C C . GLN A 1 330 ? 8.545 4.853 -1.085 1.00 90.38 330 GLN A C 1
ATOM 2542 O O . GLN A 1 330 ? 8.104 5.260 -0.009 1.00 90.38 330 GLN A O 1
ATOM 2547 N N . ALA A 1 331 ? 8.349 3.603 -1.508 1.00 91.25 331 ALA A N 1
ATOM 2548 C CA . ALA A 1 331 ? 7.581 2.606 -0.769 1.00 91.25 331 ALA A CA 1
ATOM 2549 C C . ALA A 1 331 ? 8.201 2.308 0.606 1.00 91.25 331 ALA A C 1
ATOM 2551 O O . ALA A 1 331 ? 7.491 2.254 1.611 1.00 91.25 331 ALA A O 1
ATOM 2552 N N . ALA A 1 332 ? 9.530 2.177 0.686 1.00 92.69 332 ALA A N 1
ATOM 2553 C CA . ALA A 1 332 ? 10.231 1.971 1.951 1.00 92.69 332 ALA A CA 1
ATOM 2554 C C . ALA A 1 332 ? 10.083 3.170 2.903 1.00 92.69 332 ALA A C 1
ATOM 2556 O O . ALA A 1 332 ? 9.858 2.983 4.102 1.00 92.69 332 ALA A O 1
ATOM 2557 N N . ASN A 1 333 ? 10.168 4.396 2.379 1.00 93.94 333 ASN A N 1
ATOM 2558 C CA . ASN A 1 333 ? 9.963 5.614 3.162 1.00 93.94 333 ASN A CA 1
ATOM 2559 C C . ASN A 1 333 ? 8.523 5.720 3.679 1.00 93.94 333 ASN A C 1
ATOM 2561 O O . ASN A 1 333 ? 8.332 5.988 4.865 1.00 93.94 333 ASN A O 1
ATOM 2565 N N . MET A 1 334 ? 7.527 5.446 2.832 1.00 91.81 334 MET A N 1
ATOM 2566 C CA . MET A 1 334 ? 6.115 5.434 3.226 1.00 91.81 334 MET A CA 1
ATOM 2567 C C . MET A 1 334 ? 5.853 4.382 4.308 1.00 91.81 334 MET A C 1
ATOM 2569 O O . MET A 1 334 ? 5.304 4.693 5.362 1.00 91.81 334 MET A O 1
ATOM 2573 N N . LYS A 1 335 ? 6.341 3.150 4.116 1.00 91.69 335 LYS A N 1
ATOM 2574 C CA . LYS A 1 335 ? 6.219 2.080 5.116 1.00 91.69 335 LYS A CA 1
ATOM 2575 C C . LYS A 1 335 ? 6.864 2.459 6.450 1.00 91.69 335 LYS A C 1
ATOM 2577 O O . LYS A 1 335 ? 6.322 2.166 7.514 1.00 91.69 335 LYS A O 1
ATOM 2582 N N . ARG A 1 336 ? 8.014 3.141 6.417 1.00 93.81 336 ARG A N 1
ATOM 2583 C CA . ARG A 1 336 ? 8.660 3.660 7.630 1.00 93.81 336 ARG A CA 1
ATOM 2584 C C . ARG A 1 336 ? 7.791 4.707 8.329 1.00 93.81 336 ARG A C 1
ATOM 2586 O O . ARG A 1 336 ? 7.696 4.663 9.551 1.00 93.81 336 ARG A O 1
ATOM 2593 N N . GLN A 1 337 ? 7.180 5.631 7.588 1.00 94.62 337 GLN A N 1
ATOM 2594 C CA . GLN A 1 337 ? 6.274 6.636 8.155 1.00 94.62 337 GLN A CA 1
ATOM 2595 C C . GLN A 1 337 ? 5.034 5.990 8.784 1.00 94.62 337 GLN A C 1
ATOM 2597 O O . GLN A 1 337 ? 4.699 6.330 9.916 1.00 94.62 337 GLN A O 1
ATOM 2602 N N . LEU A 1 338 ? 4.424 5.009 8.111 1.00 92.75 338 LEU A N 1
ATOM 2603 C CA . LEU A 1 338 ? 3.292 4.241 8.641 1.00 92.75 338 LEU A CA 1
ATOM 2604 C C . LEU A 1 338 ? 3.648 3.514 9.936 1.00 92.75 338 LEU A C 1
ATOM 2606 O O . LEU A 1 338 ? 2.921 3.624 10.914 1.00 92.75 338 LEU A O 1
ATOM 2610 N N . ARG A 1 339 ? 4.807 2.850 9.987 1.00 92.06 339 ARG A N 1
ATOM 2611 C CA . ARG A 1 339 ? 5.276 2.186 11.209 1.00 92.06 339 ARG A CA 1
ATOM 2612 C C . ARG A 1 339 ? 5.464 3.165 12.370 1.00 92.06 339 ARG A C 1
ATOM 2614 O O . ARG A 1 339 ? 5.065 2.862 13.486 1.00 92.06 339 ARG A O 1
ATOM 2621 N N . LEU A 1 340 ? 6.054 4.335 12.116 1.00 94.38 340 LEU A N 1
ATOM 2622 C CA . LEU A 1 340 ? 6.223 5.365 13.148 1.00 94.38 340 LEU A CA 1
ATOM 2623 C C . LEU A 1 340 ? 4.875 5.903 13.644 1.00 94.38 340 LEU A C 1
ATOM 2625 O O . LEU A 1 340 ? 4.722 6.143 14.839 1.00 94.38 340 LEU A O 1
ATOM 2629 N N . ALA A 1 341 ? 3.904 6.083 12.748 1.00 94.31 341 ALA A N 1
ATOM 2630 C CA . ALA A 1 341 ? 2.544 6.448 13.127 1.00 94.31 341 ALA A CA 1
ATOM 2631 C C . ALA A 1 341 ? 1.880 5.334 13.956 1.00 94.31 341 ALA A C 1
ATOM 2633 O O . ALA A 1 341 ? 1.284 5.629 14.990 1.00 94.31 341 ALA A O 1
ATOM 2634 N N . GLY A 1 342 ? 2.064 4.068 13.569 1.00 92.50 342 GLY A N 1
ATOM 2635 C CA . GLY A 1 342 ? 1.630 2.895 14.330 1.00 92.50 342 GLY A CA 1
ATOM 2636 C C . GLY A 1 342 ? 2.212 2.862 15.742 1.00 92.50 342 GLY A C 1
ATOM 2637 O O . GLY A 1 342 ? 1.477 2.673 16.705 1.00 92.50 342 GLY A O 1
ATOM 2638 N N . ASP A 1 343 ? 3.502 3.171 15.905 1.00 92.69 343 ASP A N 1
ATOM 2639 C CA . ASP A 1 343 ? 4.140 3.273 17.226 1.00 92.69 343 ASP A CA 1
ATOM 2640 C C . ASP A 1 343 ? 3.522 4.386 18.094 1.00 92.69 343 ASP A C 1
ATOM 2642 O O . ASP A 1 343 ? 3.499 4.278 19.322 1.00 92.69 343 ASP A O 1
ATOM 2646 N N . VAL A 1 344 ? 3.045 5.478 17.485 1.00 93.56 344 VAL A N 1
ATOM 2647 C CA . VAL A 1 344 ? 2.332 6.555 18.193 1.00 93.56 344 VAL A CA 1
ATOM 2648 C C . VAL A 1 344 ? 0.923 6.105 18.569 1.00 93.56 344 VAL A C 1
ATOM 2650 O O . VAL A 1 344 ? 0.533 6.280 19.724 1.00 93.56 344 VAL A O 1
ATOM 2653 N N . GLN A 1 345 ? 0.189 5.483 17.643 1.00 93.44 345 GLN A N 1
ATOM 2654 C CA . GLN A 1 345 ? -1.148 4.947 17.896 1.00 93.44 345 GLN A CA 1
ATOM 2655 C C . GLN A 1 345 ? -1.119 3.874 18.994 1.00 93.44 345 GLN A C 1
ATOM 2657 O O . GLN A 1 345 ? -1.915 3.926 19.925 1.00 93.44 345 GLN A O 1
ATOM 2662 N N . ALA A 1 346 ? -0.134 2.973 18.978 1.00 91.06 346 ALA A N 1
ATOM 2663 C CA . ALA A 1 346 ? 0.057 1.948 20.002 1.00 91.06 346 ALA A CA 1
ATOM 2664 C C . ALA A 1 346 ? 0.231 2.538 21.414 1.00 91.06 346 ALA A C 1
ATOM 2666 O O . ALA A 1 346 ? -0.188 1.938 22.399 1.00 91.06 346 ALA A O 1
ATOM 2667 N N . ARG A 1 347 ? 0.813 3.742 21.541 1.00 92.25 347 ARG A N 1
ATOM 2668 C CA . ARG A 1 347 ? 0.940 4.447 22.834 1.00 92.25 347 ARG A CA 1
ATOM 2669 C C . ARG A 1 347 ? -0.363 5.076 23.308 1.00 92.25 347 ARG A C 1
ATOM 2671 O O . ARG A 1 347 ? -0.422 5.494 24.462 1.00 92.25 347 ARG A O 1
ATOM 2678 N N . MET A 1 348 ? -1.365 5.187 22.438 1.00 91.88 348 MET A N 1
ATOM 2679 C CA . MET A 1 348 ? -2.690 5.634 22.840 1.00 91.88 348 MET A CA 1
ATOM 2680 C C . MET A 1 348 ? -3.389 4.553 23.664 1.00 91.88 348 MET A C 1
ATOM 2682 O O . MET A 1 348 ? -4.093 4.911 24.599 1.00 91.88 348 MET A O 1
ATOM 2686 N N . PHE A 1 349 ? -3.160 3.266 23.399 1.00 92.00 349 PHE A N 1
ATOM 2687 C CA . PHE A 1 349 ? -3.798 2.180 24.143 1.00 92.00 349 PHE A CA 1
ATOM 2688 C C . PHE A 1 349 ? -3.332 2.107 25.612 1.00 92.00 349 PHE A C 1
ATOM 2690 O O . PHE A 1 349 ? -2.164 2.400 25.906 1.00 92.00 349 PHE A O 1
ATOM 2697 N N . PRO A 1 350 ? -4.221 1.725 26.551 1.00 90.00 350 PRO A N 1
ATOM 2698 C CA . PRO A 1 350 ? -3.851 1.498 27.946 1.00 90.00 350 PRO A CA 1
ATOM 2699 C C . PRO A 1 350 ? -2.708 0.482 28.080 1.00 90.00 350 PRO A C 1
ATOM 2701 O O . PRO A 1 350 ? -2.776 -0.612 27.527 1.00 90.00 350 PRO A O 1
ATOM 2704 N N . ARG A 1 351 ? -1.655 0.844 28.826 1.00 82.38 351 ARG A N 1
ATOM 2705 C CA . ARG A 1 351 ? -0.475 -0.018 29.051 1.00 82.38 351 ARG A CA 1
ATOM 2706 C C . ARG A 1 351 ? -0.613 -0.956 30.241 1.00 82.38 351 ARG A C 1
ATOM 2708 O O . ARG A 1 351 ? 0.052 -1.985 30.287 1.00 82.38 351 ARG A O 1
ATOM 2715 N N . GLU A 1 352 ? -1.409 -0.552 31.220 1.00 84.50 352 GLU A N 1
ATOM 2716 C CA . GLU A 1 352 ? -1.603 -1.271 32.471 1.00 84.50 352 GLU A CA 1
ATOM 2717 C C . GLU A 1 352 ? -3.053 -1.722 32.562 1.00 84.50 352 GLU A C 1
ATOM 2719 O O . GLU A 1 352 ? -3.968 -1.010 32.133 1.00 84.50 352 GLU A O 1
ATOM 2724 N N . LYS A 1 353 ? -3.252 -2.911 33.129 1.00 86.06 353 LYS A N 1
ATOM 2725 C CA . LYS A 1 353 ? -4.587 -3.416 33.430 1.00 86.06 353 LYS A CA 1
ATOM 2726 C C . LYS A 1 353 ? -5.201 -2.532 34.518 1.00 86.06 353 LYS A C 1
ATOM 2728 O O . LYS A 1 353 ? -4.514 -2.232 35.499 1.00 86.06 353 LYS A O 1
ATOM 2733 N N . PRO A 1 354 ? -6.462 -2.103 34.379 1.00 87.69 354 PRO A N 1
ATOM 2734 C CA . PRO A 1 354 ? -7.114 -1.332 35.422 1.00 87.69 354 PRO A CA 1
ATOM 2735 C C . PRO A 1 354 ? -7.274 -2.201 36.674 1.00 87.69 354 PRO A C 1
ATOM 2737 O O . PRO A 1 354 ? -7.740 -3.336 36.602 1.00 87.69 354 PRO A O 1
ATOM 2740 N N . ALA A 1 355 ? -6.894 -1.662 37.829 1.00 83.94 355 ALA A N 1
ATOM 2741 C CA . ALA A 1 355 ? -7.043 -2.346 39.106 1.00 83.94 355 ALA A CA 1
ATOM 2742 C C . ALA A 1 355 ? -8.384 -1.962 39.751 1.00 83.94 355 ALA A C 1
ATOM 2744 O O . ALA A 1 355 ? -8.491 -0.914 40.389 1.00 83.94 355 ALA A O 1
ATOM 2745 N N . ILE A 1 356 ? -9.401 -2.812 39.588 1.00 87.38 356 ILE A N 1
ATOM 2746 C CA . ILE A 1 356 ? -10.656 -2.741 40.348 1.00 87.38 356 ILE A CA 1
ATOM 2747 C C . ILE A 1 356 ? -10.747 -3.955 41.268 1.00 87.38 356 ILE A C 1
ATOM 2749 O O . ILE A 1 356 ? -10.599 -5.095 40.837 1.00 87.38 356 ILE A O 1
ATOM 2753 N N . THR A 1 357 ? -11.002 -3.708 42.552 1.00 85.38 357 THR A N 1
ATOM 2754 C CA . THR A 1 357 ? -11.176 -4.767 43.549 1.00 85.38 357 THR A CA 1
ATOM 2755 C C . THR A 1 357 ? -12.304 -5.719 43.144 1.00 85.38 357 THR A C 1
ATOM 2757 O O . THR A 1 357 ? -13.420 -5.278 42.875 1.00 85.38 357 THR A O 1
ATOM 2760 N N . GLY A 1 358 ? -12.020 -7.024 43.141 1.00 88.75 358 GLY A N 1
ATOM 2761 C CA . GLY A 1 358 ? -12.995 -8.059 42.785 1.00 88.75 358 GLY A CA 1
ATOM 2762 C C . GLY A 1 358 ? -13.246 -8.199 41.281 1.00 88.75 358 GLY A C 1
ATOM 2763 O O . GLY A 1 358 ? -14.247 -8.793 40.895 1.00 88.75 358 GLY A O 1
ATOM 2764 N N . MET A 1 359 ? -12.383 -7.644 40.422 1.00 93.06 359 MET A N 1
ATOM 2765 C CA . MET A 1 359 ? -12.483 -7.805 38.970 1.00 93.06 359 MET A CA 1
ATOM 2766 C C . MET A 1 359 ? -11.116 -8.092 38.344 1.00 93.06 359 MET A C 1
ATOM 2768 O O . MET A 1 359 ? -10.131 -7.415 38.632 1.00 93.06 359 MET A O 1
ATOM 2772 N N . ASP A 1 360 ? -11.076 -9.080 37.455 1.00 94.88 360 ASP A N 1
ATOM 2773 C CA . ASP A 1 360 ? -9.956 -9.361 36.558 1.00 94.88 360 ASP A CA 1
ATOM 2774 C C . ASP A 1 360 ? -10.301 -8.824 35.164 1.00 94.88 360 ASP A C 1
ATOM 2776 O O . ASP A 1 360 ? -11.315 -9.211 34.580 1.00 94.88 360 ASP A O 1
ATOM 2780 N N . ILE A 1 361 ? -9.499 -7.886 34.659 1.00 95.62 361 ILE A N 1
ATOM 2781 C CA . ILE A 1 361 ? -9.764 -7.156 33.415 1.00 95.62 361 ILE A CA 1
ATOM 2782 C C . ILE A 1 361 ? -8.574 -7.325 32.474 1.00 95.62 361 ILE A C 1
ATOM 2784 O O . ILE A 1 361 ? -7.435 -7.025 32.836 1.00 95.62 361 ILE A O 1
ATOM 2788 N N . GLU A 1 362 ? -8.850 -7.737 31.241 1.00 95.62 362 GLU A N 1
ATOM 2789 C CA . GLU A 1 362 ? -7.872 -7.806 30.156 1.00 95.62 362 GLU A CA 1
ATOM 2790 C C . GLU A 1 362 ? -8.421 -7.142 28.897 1.00 95.62 362 GLU A C 1
ATOM 2792 O O . GLU A 1 362 ? -9.622 -7.185 28.634 1.00 95.62 362 GLU A O 1
ATOM 2797 N N . ALA A 1 363 ? -7.527 -6.591 28.081 1.00 95.69 363 ALA A N 1
ATOM 2798 C CA . ALA A 1 363 ? -7.829 -6.297 26.693 1.00 95.69 363 ALA A CA 1
ATOM 2799 C C . ALA A 1 363 ? -6.762 -6.869 25.754 1.00 95.69 363 ALA A C 1
ATOM 2801 O O . ALA A 1 363 ? -5.577 -6.916 26.079 1.00 95.69 363 ALA A O 1
ATOM 2802 N N . ALA A 1 364 ? -7.189 -7.271 24.564 1.00 94.44 364 ALA A N 1
ATOM 2803 C CA . ALA A 1 364 ? -6.316 -7.675 23.482 1.00 94.44 364 ALA A CA 1
ATOM 2804 C C . ALA A 1 364 ? -6.702 -6.919 22.209 1.00 94.44 364 ALA A C 1
ATOM 2806 O O . ALA A 1 364 ? -7.880 -6.812 21.870 1.00 94.44 364 ALA A O 1
ATOM 2807 N N . TYR A 1 365 ? -5.693 -6.397 21.518 1.00 93.56 365 TYR A N 1
ATOM 2808 C CA . TYR A 1 365 ? -5.853 -5.644 20.283 1.00 93.56 365 TYR A CA 1
ATOM 2809 C C . TYR A 1 365 ? -4.822 -6.101 19.257 1.00 93.56 365 TYR A C 1
ATOM 2811 O O . TYR A 1 365 ? -3.624 -6.148 19.551 1.00 93.56 365 TYR A O 1
ATOM 2819 N N . GLN A 1 366 ? -5.289 -6.433 18.058 1.00 91.62 366 GLN A N 1
ATOM 2820 C CA . GLN A 1 366 ? -4.454 -6.832 16.935 1.00 91.62 366 GLN A CA 1
ATOM 2821 C C . GLN A 1 366 ? -4.941 -6.119 15.666 1.00 91.62 366 GLN A C 1
ATOM 2823 O O . GLN A 1 366 ? -5.942 -6.545 15.088 1.00 91.62 366 GLN A O 1
ATOM 2828 N N . PRO A 1 367 ? -4.247 -5.061 15.211 1.00 90.69 367 PRO A N 1
ATOM 2829 C CA . PRO A 1 367 ? -4.629 -4.354 13.996 1.00 90.69 367 PRO A CA 1
ATOM 2830 C C . PRO A 1 367 ? -4.340 -5.189 12.741 1.00 90.69 367 PRO A C 1
ATOM 2832 O O . PRO A 1 367 ? -3.395 -5.984 12.715 1.00 90.69 367 PRO A O 1
ATOM 2835 N N . CYS A 1 368 ? -5.121 -4.979 11.681 1.00 88.56 368 CYS A N 1
ATOM 2836 C CA . CYS A 1 368 ? -4.914 -5.623 10.380 1.00 88.56 368 CYS A CA 1
ATOM 2837 C C . CYS A 1 368 ? -3.763 -4.994 9.568 1.00 88.56 368 CYS A C 1
ATOM 2839 O O . CYS A 1 368 ? -3.085 -5.690 8.808 1.00 88.56 368 CYS A O 1
ATOM 2841 N N . PHE A 1 369 ? -3.498 -3.697 9.764 1.00 88.00 369 PHE A N 1
ATOM 2842 C CA . PHE A 1 369 ? -2.392 -2.939 9.160 1.00 88.00 369 PHE A CA 1
ATOM 2843 C C . PHE A 1 369 ? -1.486 -2.308 10.232 1.00 88.00 369 PHE A C 1
ATOM 2845 O O . PHE A 1 369 ? -1.680 -2.507 11.427 1.00 88.00 369 PHE A O 1
ATOM 2852 N N . GLU A 1 370 ? -0.485 -1.510 9.834 1.00 90.44 370 GLU A N 1
ATOM 2853 C CA . GLU A 1 370 ? 0.321 -0.719 10.781 1.00 90.44 370 GLU A CA 1
ATOM 2854 C C . GLU A 1 370 ? -0.508 0.293 11.600 1.00 90.44 370 GLU A C 1
ATOM 2856 O O . GLU A 1 370 ? -0.048 0.745 12.649 1.00 90.44 370 GLU A O 1
ATOM 2861 N N . LEU A 1 371 ? -1.701 0.654 11.119 1.00 93.38 371 LEU A N 1
ATOM 2862 C CA . LEU A 1 371 ? -2.659 1.560 11.751 1.00 93.38 371 LEU A CA 1
ATOM 2863 C C . LEU A 1 371 ? -4.068 0.961 11.658 1.00 93.38 371 LEU A C 1
ATOM 2865 O O . LEU A 1 371 ? -4.466 0.546 10.568 1.00 93.38 371 LEU A O 1
ATOM 2869 N N . GLY A 1 372 ? -4.806 0.973 12.769 1.00 93.19 372 GLY A N 1
ATOM 2870 C CA . GLY A 1 372 ? -6.183 0.466 12.849 1.00 93.19 372 GLY A CA 1
ATOM 2871 C C . GLY A 1 372 ? -7.228 1.553 13.116 1.00 93.19 372 GLY A C 1
ATOM 2872 O O . GLY A 1 372 ? -6.883 2.646 13.573 1.00 93.19 372 GLY A O 1
ATOM 2873 N N . GLY A 1 373 ? -8.486 1.272 12.785 1.00 94.75 373 GLY A N 1
ATOM 2874 C CA . GLY A 1 373 ? -9.663 2.081 13.122 1.00 94.75 373 GLY A CA 1
ATOM 2875 C C . GLY A 1 373 ? -10.271 1.714 14.476 1.00 94.75 373 GLY A C 1
ATOM 2876 O O . GLY A 1 373 ? -10.858 2.566 15.141 1.00 94.75 373 GLY A O 1
ATOM 2877 N N . ASP A 1 374 ? -10.053 0.482 14.916 1.00 95.88 374 ASP A N 1
ATOM 2878 C CA . ASP A 1 374 ? -10.515 -0.004 16.206 1.00 95.88 374 ASP A CA 1
ATOM 2879 C C . ASP A 1 374 ? -9.782 0.647 17.383 1.00 95.88 374 ASP A C 1
ATOM 2881 O O . ASP A 1 374 ? -8.571 0.906 17.350 1.00 95.88 374 ASP A O 1
ATOM 2885 N N . PHE A 1 375 ? -10.496 0.824 18.494 1.00 96.12 375 PHE A N 1
ATOM 2886 C CA . PHE A 1 375 ? -9.850 1.021 19.784 1.00 96.12 375 PHE A CA 1
ATOM 2887 C C . PHE A 1 375 ? -10.643 0.454 20.952 1.00 96.12 375 PHE A C 1
ATOM 2889 O O . PHE A 1 375 ? -11.870 0.404 20.942 1.00 96.12 375 PHE A O 1
ATOM 2896 N N . TYR A 1 376 ? -9.919 0.135 22.024 1.00 97.00 376 TYR A N 1
ATOM 2897 C CA . TYR A 1 376 ? -10.487 0.018 23.359 1.00 97.00 376 TYR A CA 1
ATOM 2898 C C . TYR A 1 376 ? -9.860 1.054 24.288 1.00 97.00 376 TYR A C 1
ATOM 2900 O O . TYR A 1 376 ? -8.756 1.559 24.046 1.00 97.00 376 TYR A O 1
ATOM 2908 N N . ASP A 1 377 ? -10.559 1.382 25.370 1.00 96.50 377 ASP A N 1
ATOM 2909 C CA . ASP A 1 377 ? -10.017 2.284 26.372 1.00 96.50 377 ASP A CA 1
ATOM 2910 C C . ASP A 1 377 ? -10.501 1.982 27.785 1.00 96.50 377 ASP A C 1
ATOM 2912 O O . ASP A 1 377 ? -11.638 1.567 28.003 1.00 96.50 377 ASP A O 1
ATOM 2916 N N . PHE A 1 378 ? -9.623 2.278 28.738 1.00 95.50 378 PHE A N 1
ATOM 2917 C CA . PHE A 1 378 ? -9.907 2.296 30.164 1.00 95.50 378 PHE A CA 1
ATOM 2918 C C . PHE A 1 378 ? -9.736 3.739 30.637 1.00 95.50 378 PHE A C 1
ATOM 2920 O O . PHE A 1 378 ? -8.646 4.318 30.554 1.00 95.50 378 PHE A O 1
ATOM 2927 N N . ILE A 1 379 ? -10.836 4.353 31.059 1.00 93.69 379 ILE A N 1
ATOM 2928 C CA . ILE A 1 379 ? -10.915 5.769 31.416 1.00 93.69 379 ILE A CA 1
ATOM 2929 C C . ILE A 1 379 ? -11.145 5.846 32.926 1.00 93.69 379 ILE A C 1
ATOM 2931 O O . ILE A 1 379 ? -12.256 5.571 33.376 1.00 93.69 379 ILE A O 1
ATOM 2935 N N . PRO A 1 380 ? -10.125 6.183 33.733 1.00 91.38 380 PRO A N 1
ATOM 2936 C CA . PRO A 1 380 ? -10.319 6.426 35.156 1.00 91.38 380 PRO A CA 1
ATOM 2937 C C . PRO A 1 380 ? -11.259 7.614 35.355 1.00 91.38 380 PRO A C 1
ATOM 2939 O O . PRO A 1 380 ? -11.058 8.670 34.752 1.00 91.38 380 PRO A O 1
ATOM 2942 N N . LEU A 1 381 ? -12.269 7.438 36.198 1.00 90.56 381 LEU A N 1
ATOM 2943 C CA . LEU A 1 381 ? -13.247 8.463 36.539 1.00 90.56 381 LEU A CA 1
ATOM 2944 C C . LEU A 1 381 ? -13.183 8.768 38.041 1.00 90.56 381 LEU A C 1
ATOM 2946 O O . LEU A 1 381 ? -12.549 8.053 38.826 1.00 90.56 381 LEU A O 1
ATOM 2950 N N . ASP A 1 382 ? -13.858 9.840 38.452 1.00 85.00 382 ASP A N 1
ATOM 2951 C CA . ASP A 1 382 ? -13.948 10.225 39.858 1.00 85.00 382 ASP A CA 1
ATOM 2952 C C . ASP A 1 382 ? -14.456 9.083 40.747 1.00 85.00 382 ASP A C 1
ATOM 2954 O O . ASP A 1 382 ? -15.190 8.192 40.316 1.00 85.00 382 ASP A O 1
ATOM 2958 N N . LYS A 1 383 ? -14.085 9.139 42.033 1.00 83.06 383 LYS A N 1
ATOM 2959 C CA . LYS A 1 383 ? -14.502 8.176 43.073 1.00 83.06 383 LYS A CA 1
ATOM 2960 C C . LYS A 1 383 ? -14.088 6.725 42.790 1.00 83.06 383 LYS A C 1
ATOM 2962 O O . LYS A 1 383 ? -14.620 5.806 43.406 1.00 83.06 383 LYS A O 1
ATOM 2967 N N . GLY A 1 384 ? -13.108 6.528 41.906 1.00 82.00 384 GLY A N 1
ATOM 2968 C CA . GLY A 1 384 ? -12.598 5.209 41.545 1.00 82.00 384 GLY A CA 1
ATOM 2969 C C . GLY A 1 384 ? -13.518 4.442 40.598 1.00 82.00 384 GLY A C 1
ATOM 2970 O O . GLY A 1 384 ? -13.404 3.221 40.528 1.00 82.00 384 GLY A O 1
ATOM 2971 N N . HIS A 1 385 ? -14.451 5.115 39.919 1.00 90.44 385 HIS A N 1
ATOM 2972 C CA . HIS A 1 385 ? -15.218 4.512 38.831 1.00 90.44 385 HIS A CA 1
ATOM 2973 C C . HIS A 1 385 ? -14.332 4.324 37.589 1.00 90.44 385 HIS A C 1
ATOM 2975 O O . HIS A 1 385 ? -13.305 4.990 37.430 1.00 90.44 385 HIS A O 1
ATOM 2981 N N . LEU A 1 386 ? -14.735 3.427 36.692 1.00 93.38 386 LEU A N 1
ATOM 2982 C CA . LEU A 1 386 ? -13.981 3.127 35.475 1.00 93.38 386 LEU A CA 1
ATOM 2983 C C . LEU A 1 386 ? -14.891 3.121 34.255 1.00 93.38 386 LEU A C 1
ATOM 2985 O O . LEU A 1 386 ? -15.816 2.316 34.173 1.00 93.38 386 LEU A O 1
ATOM 2989 N N . GLY A 1 387 ? -14.592 3.996 33.300 1.00 94.94 387 GLY A N 1
ATOM 2990 C CA . GLY A 1 387 ? -15.144 3.947 31.955 1.00 94.94 387 GLY A CA 1
ATOM 2991 C C . GLY A 1 387 ? -14.423 2.899 31.109 1.00 94.94 387 GLY A C 1
ATOM 2992 O O . GLY A 1 387 ? -13.195 2.817 31.125 1.00 94.94 387 GLY A O 1
ATOM 2993 N N . ILE A 1 388 ? -15.183 2.114 30.357 1.00 96.44 388 ILE A N 1
ATOM 2994 C CA . ILE A 1 388 ? -14.699 1.101 29.422 1.00 96.44 388 ILE A CA 1
ATOM 2995 C C . ILE A 1 388 ? -15.325 1.388 28.071 1.00 96.44 388 ILE A C 1
ATOM 2997 O O . ILE A 1 388 ? -16.547 1.497 27.964 1.00 96.44 388 ILE A O 1
ATOM 3001 N N . ALA A 1 389 ? -14.483 1.514 27.053 1.00 97.38 389 ALA A N 1
ATOM 3002 C CA . ALA A 1 389 ? -14.903 1.781 25.689 1.00 97.38 389 ALA A CA 1
ATOM 3003 C C . ALA A 1 389 ? -14.380 0.703 24.742 1.00 97.38 389 ALA A C 1
ATOM 3005 O O . ALA A 1 389 ? -13.241 0.261 24.897 1.00 97.38 389 ALA A O 1
ATOM 3006 N N . ALA A 1 390 ? -15.186 0.347 23.749 1.00 98.00 390 ALA A N 1
A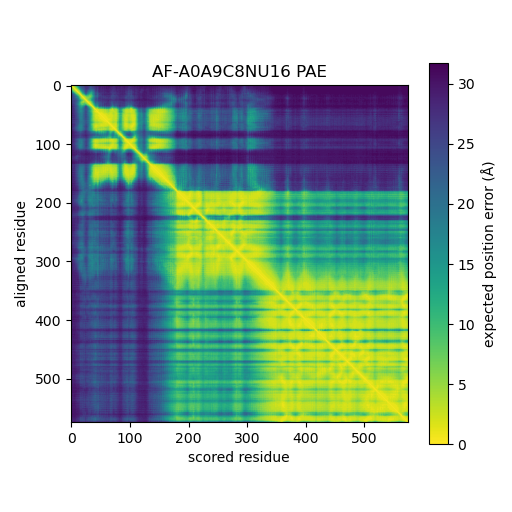TOM 3007 C CA . ALA A 1 390 ? -14.756 -0.332 22.535 1.00 98.00 390 ALA A CA 1
ATOM 3008 C C . ALA A 1 390 ? -15.429 0.349 21.347 1.00 98.00 390 ALA A C 1
ATOM 3010 O O . ALA A 1 390 ? -16.628 0.624 21.384 1.00 98.00 390 ALA A O 1
ATOM 3011 N N . CYS A 1 391 ? -14.656 0.676 20.326 1.00 97.25 391 CYS A N 1
ATOM 3012 C CA . CYS A 1 391 ? -15.112 1.448 19.186 1.00 97.25 391 CYS A CA 1
ATOM 3013 C C . CYS A 1 391 ? -14.498 0.873 17.925 1.00 97.25 391 CYS A C 1
ATOM 3015 O O . CYS A 1 391 ? -13.320 0.524 17.935 1.00 97.25 391 CYS A O 1
ATOM 3017 N N . ASP A 1 392 ? -15.290 0.868 16.865 1.00 96.56 392 ASP A N 1
ATOM 3018 C CA . ASP A 1 392 ? -14.861 0.527 15.516 1.00 96.56 392 ASP A CA 1
ATOM 3019 C C . ASP A 1 392 ? -15.262 1.672 14.579 1.00 96.56 392 ASP A C 1
ATOM 3021 O O . ASP A 1 392 ? -16.370 2.216 14.664 1.00 96.56 392 ASP A O 1
ATOM 3025 N N . VAL A 1 393 ? -14.325 2.090 13.738 1.00 95.44 393 VAL A N 1
ATOM 3026 C CA . VAL A 1 393 ? -14.461 3.229 12.835 1.00 95.44 393 VAL A CA 1
ATOM 3027 C C . VAL A 1 393 ? -14.544 2.720 11.410 1.00 95.44 393 VAL A C 1
ATOM 3029 O O . VAL A 1 393 ? -13.696 1.952 10.973 1.00 95.44 393 VAL A O 1
ATOM 3032 N N . VAL A 1 394 ? -15.488 3.259 10.636 1.00 92.88 394 VAL A N 1
ATOM 3033 C CA . VAL A 1 394 ? -15.658 2.862 9.239 1.00 92.88 394 VAL A CA 1
ATOM 3034 C C . VAL A 1 394 ? -14.366 2.988 8.419 1.00 92.88 394 VAL A C 1
ATOM 3036 O O . VAL A 1 394 ? -13.675 4.014 8.409 1.00 92.88 394 VAL A O 1
ATOM 3039 N N . GLY A 1 395 ? -14.084 1.945 7.639 1.00 89.56 395 GLY A N 1
ATOM 3040 C CA . GLY A 1 395 ? -12.910 1.884 6.775 1.00 89.56 395 GLY A CA 1
ATOM 3041 C C . GLY A 1 395 ? -11.660 1.409 7.516 1.00 89.56 395 GLY A C 1
ATOM 3042 O O . GLY A 1 395 ? -11.732 0.883 8.612 1.00 89.56 395 GLY A O 1
ATOM 3043 N N . LYS A 1 396 ? -10.489 1.519 6.874 1.00 87.00 396 LYS A N 1
ATOM 3044 C CA . LYS A 1 396 ? -9.230 0.930 7.375 1.00 87.00 396 LYS A CA 1
ATOM 3045 C C . LYS A 1 396 ? -8.034 1.833 7.093 1.00 87.00 396 LYS A C 1
ATOM 3047 O O . LYS A 1 396 ? -8.089 2.724 6.238 1.00 87.00 396 LYS A O 1
ATOM 3052 N N . GLY A 1 397 ? -6.928 1.582 7.790 1.00 89.31 397 GLY A N 1
ATOM 3053 C CA . GLY A 1 397 ? -5.661 2.281 7.584 1.00 89.31 397 GLY A CA 1
ATOM 3054 C C . GLY A 1 397 ? -5.675 3.728 8.086 1.00 89.31 397 GLY A C 1
ATOM 3055 O O . GLY A 1 397 ? -6.235 4.037 9.135 1.00 89.31 397 GLY A O 1
ATOM 3056 N N . ILE A 1 398 ? -5.032 4.638 7.343 1.00 92.06 398 ILE A N 1
ATOM 3057 C CA . ILE A 1 398 ? -4.724 5.993 7.835 1.00 92.06 398 ILE A CA 1
ATOM 3058 C C . ILE A 1 398 ? -5.994 6.786 8.187 1.00 92.06 398 ILE A C 1
ATOM 3060 O O . ILE A 1 398 ? -6.052 7.365 9.268 1.00 92.06 398 ILE A O 1
ATOM 3064 N N . ARG A 1 399 ? -7.015 6.809 7.315 1.00 90.81 399 ARG A N 1
ATOM 3065 C CA . ARG A 1 399 ? -8.247 7.595 7.550 1.00 90.81 399 ARG A CA 1
ATOM 3066 C C . ARG A 1 399 ? -8.944 7.156 8.840 1.00 90.81 399 ARG A C 1
ATOM 3068 O O . ARG A 1 399 ? -9.163 7.991 9.714 1.00 90.81 399 ARG A O 1
ATOM 3075 N N . ALA A 1 400 ? -9.207 5.855 8.976 1.00 92.69 400 ALA A N 1
ATOM 3076 C CA . ALA A 1 400 ? -9.862 5.286 10.152 1.00 92.69 400 ALA A CA 1
ATOM 3077 C C . ALA A 1 400 ? -9.046 5.540 11.432 1.00 92.69 400 ALA A C 1
ATOM 3079 O O . ALA A 1 400 ? -9.603 5.960 12.439 1.00 92.69 400 ALA A O 1
ATOM 3080 N N . SER A 1 401 ? -7.713 5.429 11.370 1.00 94.50 401 SER A N 1
ATOM 3081 C CA . SER A 1 401 ? -6.840 5.683 12.528 1.00 94.50 401 SER A CA 1
ATOM 3082 C C . SER A 1 401 ? -6.866 7.123 13.054 1.00 94.50 401 SER A C 1
ATOM 3084 O O . SER A 1 401 ? -6.736 7.353 14.259 1.00 94.50 401 SER A O 1
ATOM 3086 N N . LEU A 1 402 ? -7.045 8.109 12.168 1.00 93.19 402 LEU A N 1
ATOM 3087 C CA . LEU A 1 402 ? -7.142 9.518 12.556 1.00 93.19 402 LEU A CA 1
ATOM 3088 C C . LEU A 1 402 ? -8.488 9.815 13.222 1.00 93.19 402 LEU A C 1
ATOM 3090 O O . LEU A 1 402 ? -8.534 10.504 14.243 1.00 93.19 402 LEU A O 1
ATOM 3094 N N . LEU A 1 403 ? -9.569 9.262 12.669 1.00 94.19 403 LEU A N 1
ATOM 3095 C CA . LEU A 1 403 ? -10.909 9.345 13.249 1.00 94.19 403 LEU A CA 1
ATOM 3096 C C . LEU A 1 403 ? -10.978 8.635 14.601 1.00 94.19 403 LEU A C 1
ATOM 3098 O O . LEU A 1 403 ? -11.472 9.213 15.564 1.00 94.19 403 LEU A O 1
ATOM 3102 N N . MET A 1 404 ? -10.391 7.444 14.706 1.00 94.75 404 MET A N 1
ATOM 3103 C CA . MET A 1 404 ? -10.227 6.706 15.956 1.00 94.75 404 MET A CA 1
ATOM 3104 C C . MET A 1 404 ? -9.583 7.575 17.041 1.00 94.75 404 MET A C 1
ATOM 3106 O O . MET A 1 404 ? -10.140 7.734 18.130 1.00 94.75 404 MET A O 1
ATOM 3110 N N . ALA A 1 405 ? -8.445 8.206 16.732 1.00 95.19 405 ALA A N 1
ATOM 3111 C CA . ALA A 1 405 ? -7.749 9.075 17.676 1.00 95.19 405 ALA A CA 1
ATOM 3112 C C . ALA A 1 405 ? -8.608 10.284 18.092 1.00 95.19 405 ALA A C 1
ATOM 3114 O O . ALA A 1 405 ? -8.592 10.677 19.261 1.00 95.19 405 ALA A O 1
ATOM 3115 N N . SER A 1 406 ? -9.373 10.850 17.152 1.00 94.25 406 SER A N 1
ATOM 3116 C CA . SER A 1 406 ? -10.295 11.962 17.400 1.00 94.25 406 SER A CA 1
ATOM 3117 C C . SER A 1 406 ? -11.454 11.561 18.320 1.00 94.25 406 SER A C 1
ATOM 3119 O O . SER A 1 406 ? -11.650 12.195 19.359 1.00 94.25 406 SER A O 1
ATOM 3121 N N . ILE A 1 407 ? -12.159 10.469 18.008 1.00 95.75 407 ILE A N 1
ATOM 3122 C CA . ILE A 1 407 ? -13.292 9.953 18.794 1.00 95.75 407 ILE A CA 1
ATOM 3123 C C . ILE A 1 407 ? -12.837 9.611 20.206 1.00 95.75 407 ILE A C 1
ATOM 3125 O O . ILE A 1 407 ? -13.472 10.005 21.184 1.00 95.75 407 ILE A O 1
ATOM 3129 N N . ARG A 1 408 ? -11.698 8.928 20.332 1.00 96.06 408 ARG A N 1
ATOM 3130 C CA . ARG A 1 408 ? -11.126 8.579 21.628 1.00 96.06 408 ARG A CA 1
ATOM 3131 C C . ARG A 1 408 ? -10.796 9.814 22.468 1.00 96.06 408 ARG A C 1
ATOM 3133 O O . ARG A 1 408 ? -11.076 9.837 23.668 1.00 96.06 408 ARG A O 1
ATOM 3140 N N . ALA A 1 409 ? -10.202 10.840 21.857 1.00 95.19 409 ALA A N 1
ATOM 3141 C CA . ALA A 1 409 ? -9.894 12.091 22.542 1.00 95.19 409 ALA A CA 1
ATOM 3142 C C . ALA A 1 409 ? -11.170 12.818 22.996 1.00 95.19 409 ALA A C 1
ATOM 3144 O O . ALA A 1 409 ? -11.239 13.249 24.149 1.00 95.19 409 ALA A O 1
ATOM 3145 N N . ALA A 1 410 ? -12.188 12.896 22.131 1.00 95.06 410 ALA A N 1
ATOM 3146 C CA . ALA A 1 410 ? -13.485 13.483 22.461 1.00 95.06 410 ALA A CA 1
ATOM 3147 C C . ALA A 1 410 ? -14.167 12.725 23.611 1.00 95.06 410 ALA A C 1
ATOM 3149 O O . ALA A 1 410 ? -14.601 13.339 24.587 1.00 95.06 410 ALA A O 1
ATOM 3150 N N . LEU A 1 411 ? -14.188 11.389 23.554 1.00 96.31 411 LEU A N 1
ATOM 3151 C CA . LEU A 1 411 ? -14.772 10.547 24.597 1.00 96.31 411 LEU A CA 1
ATOM 3152 C C . LEU A 1 411 ? -14.108 10.795 25.952 1.00 96.31 411 LEU A C 1
ATOM 3154 O O . LEU A 1 411 ? -14.803 11.057 26.931 1.00 96.31 411 LEU A O 1
ATOM 3158 N N . ARG A 1 412 ? -12.771 10.787 26.011 1.00 94.88 412 ARG A N 1
ATOM 3159 C CA . ARG A 1 412 ? -12.035 11.079 27.251 1.00 94.88 412 ARG A CA 1
ATOM 3160 C C . ARG A 1 412 ? -12.303 12.484 27.784 1.00 94.88 412 ARG A C 1
ATOM 3162 O O . ARG A 1 412 ? -12.467 12.648 28.991 1.00 94.88 412 ARG A O 1
ATOM 3169 N N . ALA A 1 413 ? -12.361 13.487 26.909 1.00 94.12 413 ALA A N 1
ATOM 3170 C CA . ALA A 1 413 ? -12.604 14.872 27.307 1.00 94.12 413 ALA A CA 1
ATOM 3171 C C . ALA A 1 413 ? -13.998 15.068 27.930 1.00 94.12 413 ALA A C 1
ATOM 3173 O O . ALA A 1 413 ? -14.133 15.763 28.942 1.00 94.12 413 ALA A O 1
ATOM 3174 N N . HIS A 1 414 ? -15.027 14.432 27.360 1.00 94.31 414 HIS A N 1
ATOM 3175 C CA . HIS A 1 414 ? -16.398 14.521 27.874 1.00 94.31 414 HIS A CA 1
ATOM 3176 C C . HIS A 1 414 ? -16.621 13.637 29.102 1.00 94.31 414 HIS A C 1
ATOM 3178 O O . HIS A 1 414 ? -17.263 14.084 30.053 1.00 94.31 414 HIS A O 1
ATOM 3184 N N . ALA A 1 415 ? -16.039 12.434 29.135 1.00 92.50 415 ALA A N 1
ATOM 3185 C CA . ALA A 1 415 ? -16.149 11.515 30.269 1.00 92.50 415 ALA A CA 1
ATOM 3186 C C . ALA A 1 415 ? -15.527 12.067 31.561 1.00 92.50 415 ALA A C 1
ATOM 3188 O O . ALA A 1 415 ? -16.005 11.758 32.647 1.00 92.50 415 ALA A O 1
ATOM 3189 N N . ALA A 1 416 ? -14.510 12.927 31.462 1.00 84.44 416 ALA A N 1
ATOM 3190 C CA . ALA A 1 416 ? -13.897 13.560 32.629 1.00 84.44 416 ALA A CA 1
ATOM 3191 C C . ALA A 1 416 ? -14.811 14.576 33.347 1.00 84.44 416 ALA A C 1
ATOM 3193 O O . ALA A 1 416 ? -14.561 14.899 34.502 1.00 84.44 416 ALA A O 1
ATOM 3194 N N . ASN A 1 417 ? -15.840 15.109 32.675 1.00 75.88 417 ASN A N 1
ATOM 3195 C CA . ASN A 1 417 ? -16.603 16.270 33.159 1.00 75.88 417 ASN A CA 1
ATOM 3196 C C . ASN A 1 417 ? -18.121 16.040 33.249 1.00 75.88 417 ASN A C 1
ATOM 3198 O O . ASN A 1 417 ? -18.843 16.891 33.771 1.00 75.88 417 ASN A O 1
ATOM 3202 N N . VAL A 1 418 ? -18.628 14.935 32.701 1.00 75.00 418 VAL A N 1
ATOM 3203 C CA . VAL A 1 418 ? -20.060 14.633 32.609 1.00 75.00 418 VAL A CA 1
ATOM 3204 C C . VAL A 1 418 ? -20.304 13.248 33.194 1.00 75.00 418 VAL A C 1
ATOM 3206 O O . VAL A 1 418 ? -19.638 12.297 32.810 1.00 75.00 418 VAL A O 1
ATOM 3209 N N . TYR A 1 419 ? -21.266 13.124 34.111 1.00 79.38 419 TYR A N 1
ATOM 3210 C CA . TYR A 1 419 ? -21.603 11.835 34.733 1.00 79.38 419 TYR A CA 1
ATOM 3211 C C . TYR A 1 419 ? -22.701 11.063 33.984 1.00 79.38 419 TYR A C 1
ATOM 3213 O O . TYR A 1 419 ? -22.794 9.847 34.122 1.00 79.38 419 TYR A O 1
ATOM 3221 N N . ASP A 1 420 ? -23.536 11.751 33.198 1.00 90.19 420 ASP A N 1
ATOM 3222 C CA . ASP A 1 420 ? -24.575 11.113 32.385 1.00 90.19 420 ASP A CA 1
ATOM 3223 C C . ASP A 1 420 ? -23.979 10.563 31.081 1.00 90.19 420 ASP A C 1
ATOM 3225 O O . ASP A 1 420 ? -23.545 11.314 30.202 1.00 90.19 420 ASP A O 1
ATOM 3229 N N . ILE A 1 421 ? -23.987 9.236 30.957 1.00 93.56 421 ILE A N 1
ATOM 3230 C CA . ILE A 1 421 ? -23.418 8.507 29.824 1.00 93.56 421 ILE A CA 1
ATOM 3231 C C . ILE A 1 421 ? -24.100 8.842 28.490 1.00 93.56 421 ILE A C 1
ATOM 3233 O O . ILE A 1 421 ? -23.432 8.910 27.457 1.00 93.56 421 ILE A O 1
ATOM 3237 N N . SER A 1 422 ? -25.406 9.119 28.505 1.00 92.56 422 SER A N 1
ATOM 3238 C CA . SER A 1 422 ? -26.159 9.480 27.302 1.00 92.56 422 SER A CA 1
ATOM 3239 C C . SER A 1 422 ? -25.747 10.864 26.792 1.00 92.56 422 SER A C 1
ATOM 3241 O O . SER A 1 422 ? -25.618 11.074 25.585 1.00 92.56 422 SER A O 1
ATOM 3243 N N . GLU A 1 423 ? -25.479 11.802 27.704 1.00 93.56 423 GLU A N 1
ATOM 3244 C CA . GLU A 1 423 ? -24.993 13.141 27.356 1.00 93.56 423 GLU A CA 1
ATOM 3245 C C . GLU A 1 423 ? -23.542 13.112 26.852 1.00 93.56 423 GLU A C 1
ATOM 3247 O O . GLU A 1 423 ? -23.217 13.848 25.918 1.00 93.56 423 GLU A O 1
ATOM 3252 N N . ILE A 1 424 ? -22.682 12.240 27.401 1.00 95.19 424 ILE A N 1
ATOM 3253 C CA . ILE A 1 424 ? -21.323 12.020 26.872 1.00 95.19 424 ILE A CA 1
ATOM 3254 C C . ILE A 1 424 ? -21.398 11.620 25.395 1.00 95.19 424 ILE A C 1
ATOM 3256 O O . ILE A 1 424 ? -20.779 12.273 24.554 1.00 95.19 424 ILE A O 1
ATOM 3260 N N . LEU A 1 425 ? -22.183 10.587 25.064 1.00 95.50 425 LEU A N 1
ATOM 3261 C CA . LEU A 1 425 ? -22.319 10.112 23.683 1.00 95.50 425 LEU A CA 1
ATOM 3262 C C . LEU A 1 425 ? -22.876 11.187 22.754 1.00 95.50 425 LEU A C 1
ATOM 3264 O O . LEU A 1 425 ? -22.375 11.353 21.643 1.00 95.50 425 LEU A O 1
ATOM 3268 N N . ARG A 1 426 ? -23.866 11.961 23.216 1.00 95.19 426 ARG A N 1
ATOM 3269 C CA . ARG A 1 426 ? -24.421 13.069 22.435 1.00 95.19 426 ARG A CA 1
ATOM 3270 C C . ARG A 1 426 ? -23.344 14.093 22.072 1.00 95.19 426 ARG A C 1
ATOM 3272 O O . ARG A 1 426 ? -23.308 14.547 20.931 1.00 95.19 426 ARG A O 1
ATOM 3279 N N . ARG A 1 427 ? -22.457 14.448 23.007 1.00 95.25 427 ARG A N 1
ATOM 3280 C CA . ARG A 1 427 ? -21.361 15.399 22.753 1.00 95.25 427 ARG A CA 1
ATOM 3281 C C . ARG A 1 427 ? -20.300 14.831 21.818 1.00 95.25 427 ARG A C 1
ATOM 3283 O O . ARG A 1 427 ? -19.939 15.509 20.864 1.00 95.25 427 ARG A O 1
ATOM 3290 N N . VAL A 1 428 ? -19.878 13.583 22.032 1.00 95.88 428 VAL A N 1
ATOM 3291 C CA . VAL A 1 428 ? -18.945 12.887 21.126 1.00 95.88 428 VAL A CA 1
ATOM 3292 C C . VAL A 1 428 ? -19.504 12.845 19.702 1.00 95.88 428 VAL A C 1
ATOM 3294 O O . VAL A 1 428 ? -18.797 13.151 18.748 1.00 95.88 428 VAL A O 1
ATOM 3297 N N . ASN A 1 429 ? -20.791 12.529 19.553 1.00 96.12 429 ASN A N 1
ATOM 3298 C CA . ASN A 1 429 ? -21.453 12.495 18.257 1.00 96.12 429 ASN A CA 1
ATOM 3299 C C . ASN A 1 429 ? -21.510 13.871 17.577 1.00 96.12 429 ASN A C 1
ATOM 3301 O O . ASN A 1 429 ? -21.298 13.960 16.371 1.00 96.12 429 ASN A O 1
ATOM 3305 N N . VAL A 1 430 ? -21.801 14.935 18.334 1.00 95.12 430 VAL A N 1
ATOM 3306 C CA . VAL A 1 430 ? -21.806 16.308 17.806 1.00 95.12 430 VAL A CA 1
ATOM 3307 C C . VAL A 1 430 ? -20.413 16.711 17.323 1.00 95.12 430 VAL A C 1
ATOM 3309 O O . VAL A 1 430 ? -20.302 17.242 16.220 1.00 95.12 430 VAL A O 1
ATOM 3312 N N . ASP A 1 431 ? -19.367 16.421 18.101 1.00 93.31 431 ASP A N 1
ATOM 3313 C CA . ASP A 1 431 ? -17.981 16.722 17.721 1.00 93.31 431 ASP A CA 1
ATOM 3314 C C . ASP A 1 431 ? -17.569 15.964 16.451 1.00 93.31 431 ASP A C 1
ATOM 3316 O O . ASP A 1 431 ? -16.962 16.545 15.547 1.00 93.31 431 ASP A O 1
ATOM 3320 N N . LEU A 1 432 ? -17.957 14.688 16.345 1.00 93.38 432 LEU A N 1
ATOM 3321 C CA . LEU A 1 432 ? -17.704 13.873 15.160 1.00 93.38 432 LEU A CA 1
ATOM 3322 C C . LEU A 1 432 ? -18.430 14.450 13.934 1.00 93.38 432 LEU A C 1
ATOM 3324 O O . LEU A 1 432 ? -17.781 14.821 12.963 1.00 93.38 432 LEU A O 1
ATOM 3328 N N . CYS A 1 433 ? -19.749 14.668 14.018 1.00 92.88 433 CYS A N 1
ATOM 3329 C CA . CYS A 1 433 ? -20.548 15.233 12.919 1.00 92.88 433 CYS A CA 1
ATOM 3330 C C . CYS A 1 433 ? -20.054 16.616 12.454 1.00 92.88 433 CYS A C 1
ATOM 3332 O O . CYS A 1 433 ? -20.271 16.999 11.307 1.00 92.88 433 CYS A O 1
ATOM 3334 N N . ALA A 1 434 ? -19.444 17.402 13.346 1.00 90.75 434 ALA A N 1
ATOM 3335 C CA . ALA A 1 434 ? -18.926 18.729 13.021 1.00 90.75 434 ALA A CA 1
ATOM 3336 C C . ALA A 1 434 ? -17.580 18.695 12.278 1.00 90.75 434 ALA A C 1
ATOM 3338 O O . ALA A 1 434 ? -17.199 19.697 11.669 1.00 90.75 434 ALA A O 1
ATOM 3339 N N . THR A 1 435 ? -16.844 17.584 12.353 1.00 82.94 435 THR A N 1
ATOM 3340 C CA . THR A 1 435 ? -15.462 17.478 11.861 1.00 82.94 435 THR A CA 1
ATOM 3341 C C . THR A 1 435 ? -15.280 16.458 10.740 1.00 82.94 435 THR A C 1
ATOM 3343 O O . THR A 1 435 ? -14.180 16.367 10.191 1.00 82.94 435 THR A O 1
ATOM 3346 N N . THR A 1 436 ? -16.337 15.735 10.360 1.00 84.75 436 THR A N 1
ATOM 3347 C CA . THR A 1 436 ? -16.272 14.645 9.380 1.00 84.75 436 THR A CA 1
ATOM 3348 C C . THR A 1 436 ? -17.337 14.735 8.288 1.00 84.75 436 THR A C 1
ATOM 3350 O O . THR A 1 436 ? -18.272 15.534 8.357 1.00 84.75 436 THR A O 1
ATOM 3353 N N . GLU A 1 437 ? -17.181 13.930 7.234 1.00 84.69 437 GLU A N 1
ATOM 3354 C CA . GLU A 1 437 ? -18.186 13.803 6.176 1.00 84.69 437 GLU A CA 1
ATOM 3355 C C . GLU A 1 437 ? -19.313 12.848 6.605 1.00 84.69 437 GLU A C 1
ATOM 3357 O O . GLU A 1 437 ? -19.142 12.031 7.503 1.00 84.69 437 GLU A O 1
ATOM 3362 N N . LEU A 1 438 ? -20.459 12.875 5.910 1.00 74.94 438 LEU A N 1
ATOM 3363 C CA . LEU A 1 438 ? -21.597 11.976 6.191 1.00 74.94 438 LEU A CA 1
ATOM 3364 C C . LEU A 1 438 ? -21.256 10.477 6.090 1.00 74.94 438 LEU A C 1
ATOM 3366 O O . LEU A 1 438 ? -21.989 9.645 6.619 1.00 74.94 438 LEU A O 1
ATOM 3370 N N . ALA A 1 439 ? -20.189 10.134 5.364 1.00 84.56 439 ALA A N 1
ATOM 3371 C CA . ALA A 1 439 ? -19.714 8.763 5.203 1.00 84.56 439 ALA A CA 1
ATOM 3372 C C . ALA A 1 439 ? -18.772 8.309 6.333 1.00 84.56 439 ALA A C 1
ATOM 3374 O O . ALA A 1 439 ? -18.447 7.129 6.385 1.00 84.56 439 ALA A O 1
ATOM 3375 N N . ASP A 1 440 ? -18.336 9.217 7.210 1.00 90.69 440 ASP A N 1
ATOM 3376 C CA . ASP A 1 440 ? -17.487 8.913 8.359 1.00 90.69 440 ASP A CA 1
ATOM 3377 C C . ASP A 1 440 ? -18.367 8.664 9.587 1.00 90.69 440 ASP A C 1
ATOM 3379 O O . ASP A 1 440 ? -18.967 9.579 10.153 1.00 90.69 440 ASP A O 1
ATOM 3383 N N . PHE A 1 441 ? -18.439 7.409 10.007 1.00 94.00 441 PHE A N 1
ATOM 3384 C CA . PHE A 1 441 ? -19.203 6.988 11.171 1.00 94.00 441 PHE A CA 1
ATOM 3385 C C . PHE A 1 441 ? -18.409 5.976 11.990 1.00 94.00 441 PHE A C 1
ATOM 3387 O O . PHE A 1 441 ? -17.426 5.396 11.525 1.00 94.00 441 PHE A O 1
ATOM 3394 N N . ALA A 1 442 ? -18.843 5.771 13.226 1.00 96.06 442 ALA A N 1
ATOM 3395 C CA . ALA A 1 442 ? -18.235 4.800 14.117 1.00 96.06 442 ALA A CA 1
ATOM 3396 C C . ALA A 1 442 ? -19.293 4.113 14.971 1.00 96.06 442 ALA A C 1
ATOM 3398 O O . ALA A 1 442 ? -20.284 4.729 15.384 1.00 96.06 442 ALA A O 1
ATOM 3399 N N . THR A 1 443 ? -19.057 2.841 15.257 1.00 97.25 443 THR A N 1
ATOM 3400 C CA . THR A 1 443 ? -19.777 2.126 16.300 1.00 97.25 443 THR A CA 1
ATOM 3401 C C . THR A 1 443 ? -19.052 2.323 17.628 1.00 97.25 443 THR A C 1
ATOM 3403 O O . THR A 1 443 ? -17.825 2.359 17.664 1.00 97.25 443 THR A O 1
ATOM 3406 N N . LEU A 1 444 ? -19.783 2.473 18.732 1.00 98.00 444 LEU A N 1
ATOM 3407 C CA . LEU A 1 444 ? -19.178 2.629 20.058 1.00 98.00 444 LEU A CA 1
ATOM 3408 C C . LEU A 1 444 ? -19.993 1.886 21.108 1.00 98.00 444 LEU A C 1
ATOM 3410 O O . LEU A 1 444 ? -21.179 2.146 21.283 1.00 98.00 444 LEU A O 1
ATOM 3414 N N . PHE A 1 445 ? -19.343 1.028 21.877 1.00 98.44 445 PHE A N 1
ATOM 3415 C CA . PHE A 1 445 ? -19.841 0.579 23.164 1.00 98.44 445 PHE A CA 1
ATOM 3416 C C . PHE A 1 445 ? -19.113 1.336 24.270 1.00 98.44 445 PHE A C 1
ATOM 3418 O O . PHE A 1 445 ? -17.882 1.346 24.315 1.00 98.44 445 PHE A O 1
ATOM 3425 N N . TYR A 1 446 ? -19.864 1.966 25.171 1.00 98.12 446 TYR A N 1
ATOM 3426 C CA . TYR A 1 446 ? -19.301 2.644 26.332 1.00 98.12 446 TYR A CA 1
ATOM 3427 C C . TYR A 1 446 ? -20.060 2.243 27.591 1.00 98.12 446 TYR A C 1
ATOM 3429 O O . TYR A 1 446 ? -21.290 2.217 27.608 1.00 98.12 446 TYR A O 1
ATOM 3437 N N . GLY A 1 447 ? -19.333 1.944 28.661 1.00 96.69 447 GLY A N 1
ATOM 3438 C CA . GLY A 1 447 ? -19.925 1.643 29.955 1.00 96.69 447 GLY A CA 1
ATOM 3439 C C . GLY A 1 447 ? -19.068 2.111 31.115 1.00 96.69 447 GLY A C 1
ATOM 3440 O O . GLY A 1 447 ? -17.865 2.296 30.980 1.00 96.69 447 GLY A O 1
ATOM 3441 N N . VAL A 1 448 ? -19.700 2.318 32.264 1.00 95.56 448 VAL A N 1
ATOM 3442 C CA . VAL A 1 448 ? -19.072 2.799 33.492 1.00 95.56 448 VAL A CA 1
ATOM 3443 C C . VAL A 1 448 ? -19.332 1.801 34.608 1.00 95.56 448 VAL A C 1
ATOM 3445 O O . VAL A 1 448 ? -20.486 1.501 34.924 1.00 95.56 448 VAL A O 1
ATOM 3448 N N . ILE A 1 449 ? -18.253 1.302 35.208 1.00 94.12 449 ILE A N 1
ATOM 3449 C CA . ILE A 1 449 ? -18.283 0.469 36.409 1.00 94.12 449 ILE A CA 1
ATOM 3450 C C . ILE A 1 449 ? -18.213 1.369 37.635 1.00 94.12 449 ILE A C 1
ATOM 3452 O O . ILE A 1 449 ? -17.238 2.099 37.839 1.00 94.12 449 ILE A O 1
ATOM 3456 N N . ASP A 1 450 ? -19.223 1.251 38.486 1.00 91.62 450 ASP A N 1
ATOM 3457 C CA . ASP A 1 450 ? -19.166 1.731 39.854 1.00 91.62 450 ASP A CA 1
ATOM 3458 C C . ASP A 1 450 ? -18.412 0.717 40.729 1.00 91.62 450 ASP A C 1
ATOM 3460 O O . ASP A 1 450 ? -18.917 -0.362 41.041 1.00 91.62 450 ASP A O 1
ATOM 3464 N N . SER A 1 451 ? -17.192 1.071 41.133 1.00 83.69 451 SER A N 1
ATOM 3465 C CA . SER A 1 451 ? -16.320 0.235 41.965 1.00 83.69 451 SER A CA 1
ATOM 3466 C C . SER A 1 451 ? -16.838 -0.028 43.382 1.00 83.69 451 SER A C 1
ATOM 3468 O O . SER A 1 451 ? -16.346 -0.948 44.030 1.00 83.69 451 SER A O 1
ATOM 3470 N N . GLN A 1 452 ? -17.816 0.737 43.877 1.00 86.00 452 GLN A N 1
ATOM 3471 C CA . GLN A 1 452 ? -18.398 0.532 45.207 1.00 86.00 452 GLN A CA 1
ATOM 3472 C C . GLN A 1 452 ? -19.614 -0.391 45.160 1.00 86.00 452 GLN A C 1
ATOM 3474 O O . GLN A 1 452 ? -19.813 -1.194 46.069 1.00 86.00 452 GLN A O 1
ATOM 3479 N N . THR A 1 453 ? -20.438 -0.264 44.117 1.00 89.50 453 THR A N 1
ATOM 3480 C CA . THR A 1 453 ? -21.720 -0.982 44.014 1.00 89.50 453 THR A CA 1
ATOM 3481 C C . THR A 1 453 ? -21.693 -2.154 43.037 1.00 89.50 453 THR A C 1
ATOM 3483 O O . THR A 1 453 ? -22.683 -2.877 42.940 1.00 89.50 453 THR A O 1
ATOM 3486 N N . GLN A 1 454 ? -20.597 -2.326 42.289 1.00 88.50 454 GLN A N 1
ATOM 3487 C CA . GLN A 1 454 ? -20.486 -3.257 41.157 1.00 88.50 454 GLN A CA 1
ATOM 3488 C C . GLN A 1 454 ? -21.590 -3.063 40.100 1.00 88.50 454 GLN A C 1
ATOM 3490 O O . GLN A 1 454 ? -21.900 -3.961 39.313 1.00 88.50 454 GLN A O 1
ATOM 3495 N N . ARG A 1 455 ? -22.197 -1.871 40.062 1.00 93.94 455 ARG A N 1
ATOM 3496 C CA . ARG A 1 455 ? -23.171 -1.493 39.044 1.00 93.94 455 ARG A CA 1
ATOM 3497 C C . ARG A 1 455 ? -22.436 -1.074 37.781 1.00 93.94 455 ARG A C 1
ATOM 3499 O O . ARG A 1 455 ? -21.616 -0.160 37.803 1.00 93.94 455 ARG A O 1
ATOM 3506 N N . PHE A 1 456 ? -22.786 -1.701 36.671 1.00 95.75 456 PHE A N 1
ATOM 3507 C CA . PHE A 1 456 ? -22.319 -1.352 35.344 1.00 95.75 456 PHE A CA 1
ATOM 3508 C C . PHE A 1 456 ? -23.425 -0.634 34.584 1.00 95.75 456 PHE A C 1
ATOM 3510 O O . PHE A 1 456 ? -24.490 -1.203 34.356 1.00 95.75 456 PHE A O 1
ATOM 3517 N N . THR A 1 457 ? -23.194 0.624 34.220 1.00 96.50 457 THR A N 1
ATOM 3518 C CA . THR A 1 457 ? -24.126 1.407 33.395 1.00 96.50 457 THR A CA 1
ATOM 3519 C C . THR A 1 457 ? -23.546 1.535 32.001 1.00 96.50 457 THR A C 1
ATOM 3521 O O . THR A 1 457 ? -22.416 1.992 31.873 1.00 96.50 457 THR A O 1
ATOM 3524 N N . TYR A 1 458 ? -24.280 1.136 30.968 1.00 97.75 458 TYR A N 1
ATOM 3525 C CA . TYR A 1 458 ? -23.744 1.031 29.614 1.00 97.75 458 TYR A CA 1
ATOM 3526 C C . TYR A 1 458 ? -24.678 1.615 28.562 1.00 97.75 458 TYR A C 1
ATOM 3528 O O . TYR A 1 458 ? -25.879 1.768 28.783 1.00 97.75 458 TYR A O 1
ATOM 3536 N N . VAL A 1 459 ? -24.102 1.904 27.402 1.00 98.12 459 VAL A N 1
ATOM 3537 C CA . VAL A 1 459 ? -24.796 2.347 26.203 1.00 98.12 459 VAL A CA 1
ATOM 3538 C C . VAL A 1 459 ? -24.118 1.769 24.963 1.00 98.12 459 VAL A C 1
ATOM 3540 O O . VAL A 1 459 ? -22.891 1.768 24.848 1.00 98.12 459 VAL A O 1
ATOM 3543 N N . ASN A 1 460 ? -24.927 1.273 24.031 1.00 98.06 460 ASN A N 1
ATOM 3544 C CA . ASN A 1 460 ? -24.466 0.737 22.757 1.00 98.06 460 ASN A CA 1
ATOM 3545 C C . ASN A 1 460 ? -24.866 1.669 21.591 1.00 98.06 460 ASN A C 1
ATOM 3547 O O . ASN A 1 460 ? -26.043 1.865 21.301 1.00 98.06 460 ASN A O 1
ATOM 3551 N N . ALA A 1 461 ? -23.895 2.264 20.907 1.00 97.31 461 ALA A N 1
ATOM 3552 C CA . ALA A 1 461 ? -24.086 3.093 19.718 1.00 97.31 461 ALA A CA 1
ATOM 3553 C C . ALA A 1 461 ? -23.783 2.290 18.443 1.00 97.31 461 ALA A C 1
ATOM 3555 O O . ALA A 1 461 ? -22.803 2.548 17.744 1.00 97.31 461 ALA A O 1
ATOM 3556 N N . GLY A 1 462 ? -24.613 1.278 18.174 1.00 95.62 462 GLY A N 1
ATOM 3557 C CA . GLY A 1 462 ? -24.531 0.415 16.990 1.00 95.62 462 GLY A CA 1
ATOM 3558 C C . GLY A 1 462 ? -23.326 -0.533 16.929 1.00 95.62 462 GLY A C 1
ATOM 3559 O O . GLY A 1 462 ? -23.035 -1.056 15.861 1.00 95.62 462 GLY A O 1
ATOM 3560 N N . HIS A 1 463 ? -22.636 -0.752 18.047 1.00 97.56 463 HIS A N 1
ATOM 3561 C CA . HIS A 1 463 ? -21.516 -1.687 18.177 1.00 97.56 463 HIS A CA 1
ATOM 3562 C C . HIS A 1 463 ? -22.010 -3.136 18.305 1.00 97.56 463 HIS A C 1
ATOM 3564 O O . HIS A 1 463 ? -23.093 -3.348 18.872 1.00 97.56 463 HIS A O 1
ATOM 3570 N N . PRO A 1 464 ? -21.237 -4.146 17.849 1.00 96.00 464 PRO A N 1
ATOM 3571 C CA . PRO A 1 464 ? -21.529 -5.544 18.145 1.00 96.00 464 PRO A CA 1
ATOM 3572 C C . PRO A 1 464 ? -21.846 -5.734 19.638 1.00 96.00 464 PRO A C 1
ATOM 3574 O O . PRO A 1 464 ? -21.068 -5.289 20.484 1.00 96.00 464 PRO A O 1
ATOM 3577 N N . PRO A 1 465 ? -23.008 -6.316 20.000 1.00 96.50 465 PRO A N 1
ATOM 3578 C CA . PRO A 1 465 ? -23.436 -6.370 21.393 1.00 96.50 465 PRO A CA 1
ATOM 3579 C C . PRO A 1 465 ? -22.463 -7.180 22.253 1.00 96.50 465 PRO A C 1
ATOM 3581 O O . PRO A 1 465 ? -22.287 -8.373 21.997 1.00 96.50 465 PRO A O 1
ATOM 3584 N N . PRO A 1 466 ? -21.880 -6.590 23.311 1.00 97.50 466 PRO A N 1
ATOM 3585 C CA . PRO A 1 466 ? -21.067 -7.353 24.247 1.00 97.50 466 PRO A CA 1
ATOM 3586 C C . PRO A 1 466 ? -21.872 -8.462 24.913 1.00 97.50 466 PRO A C 1
ATOM 3588 O O . PRO A 1 466 ? -23.069 -8.311 25.164 1.00 97.50 466 PRO A O 1
ATOM 3591 N N . LEU A 1 467 ? -21.211 -9.569 25.231 1.00 97.75 467 LEU A N 1
ATOM 3592 C CA . LEU A 1 467 ? -21.848 -10.752 25.796 1.00 97.75 467 LEU A CA 1
ATOM 3593 C C . LEU A 1 467 ? -21.555 -10.840 27.292 1.00 97.75 467 LEU A C 1
ATOM 3595 O O . LEU A 1 467 ? -20.412 -11.063 27.695 1.00 97.75 467 LEU A O 1
ATOM 3599 N N . LEU A 1 468 ? -22.594 -10.687 28.113 1.00 97.56 468 LEU A N 1
ATOM 3600 C CA . LEU A 1 468 ? -22.540 -10.955 29.546 1.00 97.56 468 LEU A CA 1
ATOM 3601 C C . LEU A 1 468 ? -22.881 -12.422 29.808 1.00 97.56 468 LEU A C 1
ATOM 3603 O O . LEU A 1 468 ? -24.015 -12.847 29.605 1.00 97.56 468 LEU A O 1
ATOM 3607 N N . PHE A 1 469 ? -21.917 -13.187 30.297 1.00 96.50 469 PHE A N 1
ATOM 3608 C CA . PHE A 1 469 ? -22.104 -14.568 30.712 1.00 96.50 469 PHE A CA 1
ATOM 3609 C C . PHE A 1 469 ? -22.462 -14.637 32.194 1.00 96.50 469 PHE A C 1
ATOM 3611 O O . PHE A 1 469 ? -21.674 -14.222 33.043 1.00 96.50 469 PHE A O 1
ATOM 3618 N N . ARG A 1 470 ? -23.640 -15.198 32.482 1.00 93.69 470 ARG A N 1
ATOM 3619 C CA . ARG A 1 470 ? -24.164 -15.449 33.831 1.00 93.69 470 ARG A CA 1
ATOM 3620 C C . ARG A 1 470 ? -24.856 -16.805 33.869 1.00 93.69 470 ARG A C 1
ATOM 3622 O O . ARG A 1 470 ? -25.650 -17.113 32.981 1.00 93.69 470 ARG A O 1
ATOM 3629 N N . ASP A 1 471 ? -24.553 -17.623 34.875 1.00 87.88 471 ASP A N 1
ATOM 3630 C CA . ASP A 1 471 ? -25.145 -18.960 35.058 1.00 87.88 471 ASP A CA 1
ATOM 3631 C C . ASP A 1 471 ? -25.086 -19.836 33.785 1.00 87.88 471 ASP A C 1
ATOM 3633 O O . ASP A 1 471 ? -26.030 -20.548 33.433 1.00 87.88 471 ASP A O 1
ATOM 3637 N N . GLY A 1 472 ? -23.979 -19.737 33.040 1.00 84.25 472 GLY A N 1
ATOM 3638 C CA . GLY A 1 472 ? -23.762 -20.471 31.789 1.00 84.25 472 GLY A CA 1
ATOM 3639 C C . GLY A 1 472 ? -24.553 -19.960 30.578 1.00 84.25 472 GLY A C 1
ATOM 3640 O O . GLY A 1 472 ? -24.512 -20.600 29.528 1.00 84.25 472 GLY A O 1
ATOM 3641 N N . ARG A 1 473 ? -25.256 -18.826 30.688 1.00 91.56 473 ARG A N 1
ATOM 3642 C CA . ARG A 1 473 ? -26.011 -18.191 29.596 1.00 91.56 473 ARG A CA 1
ATOM 3643 C C . ARG A 1 473 ? -25.348 -16.897 29.149 1.00 91.56 473 ARG A C 1
ATOM 3645 O O . ARG A 1 473 ? -24.916 -16.116 29.989 1.00 91.56 473 ARG A O 1
ATOM 3652 N N . ALA A 1 474 ? -25.325 -16.664 27.840 1.00 94.44 474 ALA A N 1
ATOM 3653 C CA . ALA A 1 474 ? -24.904 -15.399 27.251 1.00 94.44 474 ALA A CA 1
ATOM 3654 C C . ALA A 1 474 ? -26.101 -14.442 27.134 1.00 94.44 474 ALA A C 1
ATOM 3656 O O . ALA A 1 474 ? -27.132 -14.786 26.553 1.00 94.44 474 ALA A O 1
ATOM 3657 N N . CYS A 1 475 ? -25.952 -13.238 27.675 1.00 95.38 475 CYS A N 1
ATOM 3658 C CA . CYS A 1 475 ? -26.918 -12.149 27.616 1.00 95.38 475 CYS A CA 1
ATOM 3659 C C . CYS A 1 475 ? -26.293 -10.983 26.828 1.00 95.38 475 CYS A C 1
ATOM 3661 O O . CYS A 1 475 ? -25.366 -10.350 27.338 1.00 95.38 475 CYS A O 1
ATOM 3663 N N . PRO A 1 476 ? -26.751 -10.693 25.598 1.00 96.50 476 PRO A N 1
ATOM 3664 C CA . PRO A 1 476 ? -26.208 -9.595 24.805 1.00 96.50 476 PRO A CA 1
ATOM 3665 C C . PRO A 1 476 ? -26.640 -8.229 25.360 1.00 96.50 476 PRO A C 1
ATOM 3667 O O . PRO A 1 476 ? -27.812 -8.018 25.670 1.00 96.50 476 PRO A O 1
ATOM 3670 N N . LEU A 1 477 ? -25.701 -7.287 25.449 1.00 97.44 477 LEU A N 1
ATOM 3671 C CA . LEU A 1 477 ? -25.927 -5.920 25.929 1.00 97.44 477 LEU A CA 1
ATOM 3672 C C . LEU A 1 477 ? -26.233 -4.974 24.755 1.00 97.44 477 LEU A C 1
ATOM 3674 O O . LEU A 1 477 ? -25.339 -4.372 24.152 1.00 97.44 477 LEU A O 1
ATOM 3678 N N . THR A 1 478 ? -27.516 -4.870 24.399 1.00 97.00 478 THR A N 1
ATOM 3679 C CA . THR A 1 478 ? -27.984 -4.154 23.195 1.00 97.00 478 THR A CA 1
ATOM 3680 C C . THR A 1 478 ? -28.538 -2.755 23.457 1.00 97.00 478 THR A C 1
ATOM 3682 O O . THR A 1 478 ? -28.765 -2.018 22.499 1.00 97.00 478 THR A O 1
ATOM 3685 N N . THR A 1 479 ? -28.823 -2.385 24.710 1.00 97.62 479 THR A N 1
ATOM 3686 C CA . THR A 1 479 ? -29.521 -1.124 25.010 1.00 97.62 479 THR A CA 1
ATOM 3687 C C . THR A 1 479 ? -28.685 0.087 24.606 1.00 97.62 479 THR A C 1
ATOM 3689 O O . THR A 1 479 ? -27.492 0.167 24.908 1.00 97.62 479 THR A O 1
ATOM 3692 N N . GLY A 1 480 ? -29.301 1.016 23.870 1.00 95.19 480 GLY A N 1
ATOM 3693 C CA . GLY A 1 480 ? -28.520 1.972 23.105 1.00 95.19 480 GLY A CA 1
ATOM 3694 C C . GLY A 1 480 ? -29.280 2.832 22.100 1.00 95.19 480 GLY A C 1
ATOM 3695 O O . GLY A 1 480 ? -30.394 3.292 22.354 1.00 95.19 480 GLY A O 1
ATOM 3696 N N . GLY A 1 481 ? -28.631 3.075 20.961 1.00 94.94 481 GLY A N 1
ATOM 3697 C CA . GLY A 1 481 ? -29.110 3.882 19.839 1.00 94.94 481 GLY A CA 1
ATOM 3698 C C . GLY A 1 481 ? -28.318 3.599 18.554 1.00 94.94 481 GLY A C 1
ATOM 3699 O O . GLY A 1 481 ? -27.607 2.601 18.461 1.00 94.94 481 GLY A O 1
ATOM 3700 N N . GLY A 1 482 ? -28.459 4.468 17.548 1.00 94.12 482 GLY A N 1
ATOM 3701 C CA . GLY A 1 482 ? -27.772 4.322 16.255 1.00 94.12 482 GLY A CA 1
ATOM 3702 C C . GLY A 1 482 ? -26.255 4.539 16.323 1.00 94.12 482 GLY A C 1
ATOM 3703 O O . GLY A 1 482 ? -25.703 4.831 17.380 1.00 94.12 482 GLY A O 1
ATOM 3704 N N . ILE A 1 483 ? -25.574 4.424 15.185 1.00 95.94 483 ILE A N 1
ATOM 3705 C CA . ILE A 1 483 ? -24.131 4.698 15.086 1.00 95.94 483 ILE A CA 1
ATOM 3706 C C . ILE A 1 483 ? -23.818 6.194 15.239 1.00 95.94 483 ILE A C 1
ATOM 3708 O O . ILE A 1 483 ? -24.673 7.053 14.999 1.00 95.94 483 ILE A O 1
ATOM 3712 N N . LEU A 1 484 ? -22.586 6.505 15.639 1.00 95.56 484 LEU A N 1
ATOM 3713 C CA . LEU A 1 484 ? -22.099 7.877 15.782 1.00 95.56 484 LEU A CA 1
ATOM 3714 C C . LEU A 1 484 ? -21.709 8.466 14.418 1.00 95.56 484 LEU A C 1
ATOM 3716 O O . LEU A 1 484 ? -21.290 7.738 13.524 1.00 95.56 484 LEU A O 1
ATOM 3720 N N . GLY A 1 485 ? -21.799 9.789 14.269 1.00 93.12 485 GLY A N 1
ATOM 3721 C CA . GLY A 1 485 ? -21.290 10.534 13.105 1.00 93.12 485 GLY A CA 1
ATOM 3722 C C . GLY A 1 485 ? -22.302 10.761 11.977 1.00 93.12 485 GLY A C 1
ATOM 3723 O O . GLY A 1 485 ? -22.075 11.606 11.119 1.00 93.12 485 GLY A O 1
ATOM 3724 N N . MET A 1 486 ? -23.455 10.080 11.996 1.00 91.06 486 MET A N 1
ATOM 3725 C CA . MET A 1 486 ? -24.471 10.226 10.940 1.00 91.06 486 MET A CA 1
ATOM 3726 C C . MET A 1 486 ? -25.542 11.285 11.225 1.00 91.06 486 MET A C 1
ATOM 3728 O O . MET A 1 486 ? -26.006 11.964 10.310 1.00 91.06 486 MET A O 1
ATOM 3732 N N . ASN A 1 487 ? -26.004 11.388 12.474 1.00 91.88 487 ASN A N 1
ATOM 3733 C CA . ASN A 1 487 ? -27.098 12.283 12.852 1.00 91.88 487 ASN A CA 1
ATOM 3734 C C . ASN A 1 487 ? -26.714 13.084 14.104 1.00 91.88 487 ASN A C 1
ATOM 3736 O O . ASN A 1 487 ? -26.684 12.499 15.189 1.00 91.88 487 ASN A O 1
ATOM 3740 N N . PRO A 1 488 ? -26.503 14.412 14.016 1.00 91.38 488 PRO A N 1
ATOM 3741 C CA . PRO A 1 488 ? -26.113 15.231 15.167 1.00 91.38 488 PRO A CA 1
ATOM 3742 C C . PRO A 1 488 ? -27.175 15.273 16.280 1.00 91.38 488 PRO A C 1
ATOM 3744 O O . PRO A 1 488 ? -26.851 15.592 17.421 1.00 91.38 488 PRO A O 1
ATOM 3747 N N . GLN A 1 489 ? -28.433 14.933 15.972 1.00 93.31 489 GLN A N 1
ATOM 3748 C CA . GLN A 1 489 ? -29.546 14.847 16.927 1.00 93.31 489 GLN A CA 1
ATOM 3749 C C . GLN A 1 489 ? -29.803 13.415 17.432 1.00 93.31 489 GLN A C 1
ATOM 3751 O O . GLN A 1 489 ? -30.892 13.124 17.926 1.00 93.31 489 GLN A O 1
ATOM 3756 N N . GLY A 1 490 ? -28.834 12.506 17.284 1.00 91.94 490 GLY A N 1
ATOM 3757 C CA . GLY A 1 490 ? -28.935 11.149 17.813 1.00 91.94 490 GLY A CA 1
ATOM 3758 C C . GLY A 1 490 ? -29.216 11.126 19.321 1.00 91.94 490 GLY A C 1
ATOM 3759 O O . GLY A 1 490 ? -28.757 11.988 20.075 1.00 91.94 490 GLY A O 1
ATOM 3760 N N . VAL A 1 491 ? -29.993 10.132 19.752 1.00 93.25 491 VAL A N 1
ATOM 3761 C CA . VAL A 1 491 ? -30.344 9.896 21.156 1.00 93.25 491 VAL A CA 1
ATOM 3762 C C . VAL A 1 491 ? -30.016 8.447 21.484 1.00 93.25 491 VAL A C 1
ATOM 3764 O O . VAL A 1 491 ? -30.394 7.544 20.739 1.00 93.25 491 VAL A O 1
ATOM 3767 N N . TRP A 1 492 ? -29.342 8.234 22.612 1.00 96.31 492 TRP A N 1
ATOM 3768 C CA . TRP A 1 492 ? -28.948 6.910 23.081 1.00 96.31 492 TRP A CA 1
ATOM 3769 C C . TRP A 1 492 ? -29.494 6.648 24.474 1.00 96.31 492 TRP A C 1
ATOM 3771 O O . TRP A 1 492 ? -29.293 7.444 25.396 1.00 96.31 492 TRP A O 1
ATOM 3781 N N . GLN A 1 493 ? -30.174 5.517 24.622 1.00 95.44 493 GLN A N 1
ATOM 3782 C CA . GLN A 1 493 ? -30.636 5.035 25.916 1.00 95.44 493 GLN A CA 1
ATOM 3783 C C . GLN A 1 493 ? -29.532 4.226 26.582 1.00 95.44 493 GLN A C 1
ATOM 3785 O O . GLN A 1 493 ? -28.814 3.492 25.911 1.00 95.44 493 GLN A O 1
ATOM 3790 N N . HIS A 1 494 ? -29.415 4.344 27.897 1.00 95.62 494 HIS A N 1
ATOM 3791 C CA . HIS A 1 494 ? -28.498 3.530 28.678 1.00 95.62 494 HIS A CA 1
ATOM 3792 C C . HIS A 1 494 ? -29.270 2.559 29.567 1.00 95.62 494 HIS A C 1
ATOM 3794 O O . HIS A 1 494 ? -30.411 2.812 29.956 1.00 95.62 494 HIS A O 1
ATOM 3800 N N . GLU A 1 495 ? -28.625 1.459 29.924 1.00 96.56 495 GLU A N 1
ATOM 3801 C CA . GLU A 1 495 ? -29.144 0.474 30.868 1.00 96.56 495 GLU A CA 1
ATOM 3802 C C . GLU A 1 495 ? -28.123 0.233 31.975 1.00 96.56 495 GLU A C 1
ATOM 3804 O O . GLU A 1 495 ? -26.954 0.605 31.865 1.00 96.56 495 GLU A O 1
ATOM 3809 N N . HIS A 1 496 ? -28.575 -0.356 33.077 1.00 95.12 496 HIS A N 1
ATOM 3810 C CA . HIS A 1 496 ? -27.710 -0.761 34.168 1.00 95.12 496 HIS A CA 1
ATOM 3811 C C . HIS A 1 496 ? -27.872 -2.243 34.473 1.00 95.12 496 HIS A C 1
ATOM 3813 O O . HIS A 1 496 ? -28.984 -2.762 34.533 1.00 95.12 496 HIS A O 1
ATOM 3819 N N . VAL A 1 497 ? -26.748 -2.891 34.744 1.00 95.25 497 VAL A N 1
ATOM 3820 C CA . VAL A 1 497 ? -26.675 -4.266 35.223 1.00 95.25 497 VAL A CA 1
ATOM 3821 C C . VAL A 1 497 ? -25.828 -4.269 36.487 1.00 95.25 497 VAL A C 1
ATOM 3823 O O . VAL A 1 497 ? -24.781 -3.632 36.542 1.00 95.25 497 VAL A O 1
ATOM 3826 N N . THR A 1 498 ? -26.277 -4.961 37.526 1.00 95.00 498 THR A N 1
ATOM 3827 C CA . THR A 1 498 ? -25.434 -5.237 38.695 1.00 95.00 498 THR A CA 1
ATOM 3828 C C . THR A 1 498 ? -24.682 -6.530 38.439 1.00 95.00 498 THR A C 1
ATOM 3830 O O . THR A 1 498 ? -25.316 -7.549 38.144 1.00 95.00 498 THR A O 1
ATOM 3833 N N . PHE A 1 499 ? -23.354 -6.477 38.512 1.00 94.81 499 PHE A N 1
ATOM 3834 C CA . PHE A 1 499 ? -22.518 -7.661 38.395 1.00 94.81 499 PHE A CA 1
ATOM 3835 C C . PHE A 1 499 ? -22.640 -8.551 39.633 1.00 94.81 499 PHE A C 1
ATOM 3837 O O . PHE A 1 499 ? -22.710 -8.063 40.759 1.00 94.81 499 PHE A O 1
ATOM 3844 N N . ASN A 1 500 ? -22.638 -9.858 39.400 1.00 93.69 500 ASN A N 1
ATOM 3845 C CA . ASN A 1 500 ? -22.542 -10.893 40.418 1.00 93.69 500 ASN A CA 1
ATOM 3846 C C . ASN A 1 500 ? -21.162 -11.558 40.333 1.00 93.69 500 ASN A C 1
ATOM 3848 O O . ASN A 1 500 ? -20.567 -11.622 39.257 1.00 93.69 500 ASN A O 1
ATOM 3852 N N . SER A 1 501 ? -20.668 -12.097 41.450 1.00 91.94 501 SER A N 1
ATOM 3853 C CA . SER A 1 501 ? -19.473 -12.955 41.435 1.00 91.94 501 SER A CA 1
ATOM 3854 C C . SER A 1 501 ? -19.670 -14.118 40.451 1.00 91.94 501 SER A C 1
ATOM 3856 O O . SER A 1 501 ? -20.740 -14.730 40.405 1.00 91.94 501 SER A O 1
ATOM 3858 N N . GLY A 1 502 ? -18.651 -14.374 39.629 1.00 91.38 502 GLY A N 1
ATOM 3859 C CA . GLY A 1 502 ? -18.675 -15.351 38.541 1.00 91.38 502 GLY A CA 1
ATOM 3860 C C . GLY A 1 502 ? -19.162 -14.811 37.191 1.00 91.38 502 GLY A C 1
ATOM 3861 O O . GLY A 1 502 ? -18.965 -15.484 36.177 1.00 91.38 502 GLY A O 1
ATOM 3862 N N . ASP A 1 503 ? -19.747 -13.610 37.133 1.00 96.12 503 ASP A N 1
ATOM 3863 C CA . ASP A 1 503 ? -20.122 -13.000 35.856 1.00 96.12 503 ASP A CA 1
ATOM 3864 C C . ASP A 1 503 ? -18.881 -12.707 35.002 1.00 96.12 503 ASP A C 1
ATOM 3866 O O . ASP A 1 503 ? -17.838 -12.275 35.501 1.00 96.12 503 ASP A O 1
ATOM 3870 N N . THR A 1 504 ? -19.004 -12.899 33.687 1.00 97.38 504 THR A N 1
ATOM 3871 C CA . THR A 1 504 ? -17.960 -12.517 32.726 1.00 97.38 504 THR A CA 1
ATOM 3872 C C . THR A 1 504 ? -18.547 -11.704 31.582 1.00 97.38 504 THR A C 1
ATOM 3874 O O . THR A 1 504 ? -19.416 -12.190 30.865 1.00 97.38 504 THR A O 1
ATOM 3877 N N . LEU A 1 505 ? -18.065 -10.481 31.377 1.00 97.88 505 LEU A N 1
ATOM 3878 C CA . LEU A 1 505 ? -18.414 -9.652 30.225 1.00 97.88 505 LEU A CA 1
ATOM 3879 C C . LEU A 1 505 ? -17.308 -9.737 29.170 1.00 97.88 505 LEU A C 1
ATOM 3881 O O . LEU A 1 505 ? -16.140 -9.504 29.480 1.00 97.88 505 LEU A O 1
ATOM 3885 N N . VAL A 1 506 ? -17.686 -10.027 27.925 1.00 98.25 506 VAL A N 1
ATOM 3886 C CA . VAL A 1 506 ? -16.789 -9.999 26.763 1.00 98.25 506 VAL A CA 1
ATOM 3887 C C . VAL A 1 506 ? -17.290 -8.959 25.765 1.00 98.25 506 VAL A C 1
ATOM 3889 O O . VAL A 1 506 ? -18.374 -9.098 25.201 1.00 98.25 506 VAL A O 1
ATOM 3892 N N . ILE A 1 507 ? -16.495 -7.915 25.554 1.00 98.44 507 ILE A N 1
ATOM 3893 C CA . ILE A 1 507 ? -16.703 -6.869 24.547 1.00 98.44 507 ILE A CA 1
ATOM 3894 C C . ILE A 1 507 ? -15.776 -7.184 23.376 1.00 98.44 507 ILE A C 1
ATOM 3896 O O . ILE A 1 507 ? -14.625 -7.562 23.594 1.00 98.44 507 ILE A O 1
ATOM 3900 N N . TYR A 1 508 ? -16.260 -7.053 22.147 1.00 97.88 508 TYR A N 1
ATOM 3901 C CA . TYR A 1 508 ? -15.493 -7.398 20.956 1.00 97.88 508 TYR A CA 1
ATOM 3902 C C . TYR A 1 508 ? -15.921 -6.554 19.758 1.00 97.88 508 TYR A C 1
ATOM 3904 O O . TYR A 1 508 ? -17.072 -6.127 19.692 1.00 97.88 508 TYR A O 1
ATOM 3912 N N . THR A 1 509 ? -15.010 -6.357 18.808 1.00 96.81 509 THR A N 1
ATOM 3913 C CA . THR A 1 509 ? -15.309 -5.729 17.512 1.00 96.81 509 THR A CA 1
ATOM 3914 C C . THR A 1 509 ? -15.699 -6.768 16.466 1.00 96.81 509 THR A C 1
ATOM 3916 O O . THR A 1 509 ? -15.470 -7.974 16.629 1.00 96.81 509 THR A O 1
ATOM 3919 N N . ASP A 1 510 ? -16.342 -6.316 15.394 1.00 94.31 510 ASP A N 1
ATOM 3920 C CA . ASP A 1 510 ? -16.863 -7.182 14.339 1.00 94.31 510 ASP A CA 1
ATOM 3921 C C . ASP A 1 510 ? -15.759 -7.962 13.623 1.00 94.31 510 ASP A C 1
ATOM 3923 O O . ASP A 1 510 ? -16.009 -9.104 13.239 1.00 94.31 510 ASP A O 1
ATOM 3927 N N . GLY A 1 511 ? -14.524 -7.457 13.582 1.00 93.62 511 GLY A N 1
ATOM 3928 C CA . GLY A 1 511 ? -13.366 -8.182 13.070 1.00 93.62 511 GLY A CA 1
ATOM 3929 C C . GLY A 1 511 ? -13.163 -9.564 13.698 1.00 93.62 511 GLY A C 1
ATOM 3930 O O . GLY A 1 511 ? -12.629 -10.460 13.043 1.00 93.62 511 GLY A O 1
ATOM 3931 N N . VAL A 1 512 ? -13.658 -9.803 14.923 1.00 95.81 512 VAL A N 1
ATOM 3932 C CA . VAL A 1 512 ? -13.677 -11.138 15.554 1.00 95.81 512 VAL A CA 1
ATOM 3933 C C . VAL A 1 512 ? -14.690 -12.054 14.871 1.00 95.81 512 VAL A C 1
ATOM 3935 O O . VAL A 1 512 ? -14.388 -13.205 14.551 1.00 95.81 512 VAL A O 1
ATOM 3938 N N . THR A 1 513 ? -15.910 -11.567 14.663 1.00 95.31 513 THR A N 1
ATOM 3939 C CA . THR A 1 513 ? -17.016 -12.355 14.106 1.00 95.31 513 THR A CA 1
ATOM 3940 C C . THR A 1 513 ? -16.987 -12.450 12.585 1.00 95.31 513 THR A C 1
ATOM 3942 O O . THR A 1 513 ? -17.446 -13.452 12.042 1.00 95.31 513 THR A O 1
ATOM 3945 N N . GLU A 1 514 ? -16.433 -11.454 11.903 1.00 94.44 514 GLU A N 1
ATOM 3946 C CA . GLU A 1 514 ? -16.331 -11.366 10.446 1.00 94.44 514 GLU A CA 1
ATOM 3947 C C . GLU A 1 514 ? -15.021 -11.951 9.905 1.00 94.44 514 GLU A C 1
ATOM 3949 O O . GLU A 1 514 ? -14.840 -12.045 8.693 1.00 94.44 514 GLU A O 1
ATOM 3954 N N . ALA A 1 515 ? -14.126 -12.418 10.782 1.00 93.19 515 ALA A N 1
ATOM 3955 C CA . ALA A 1 515 ? -12.916 -13.130 10.392 1.00 93.19 515 ALA A CA 1
ATOM 3956 C C . ALA A 1 515 ? -13.238 -14.301 9.442 1.00 93.19 515 ALA A C 1
ATOM 3958 O O . ALA A 1 515 ? -13.990 -15.212 9.797 1.00 93.19 515 ALA A O 1
ATOM 3959 N N . LEU A 1 516 ? -12.655 -14.276 8.240 1.00 93.25 516 LEU A N 1
ATOM 3960 C CA . LEU A 1 516 ? -12.953 -15.225 7.166 1.00 93.25 516 LEU A CA 1
ATOM 3961 C C . LEU A 1 516 ? -12.014 -16.436 7.187 1.00 93.25 516 LEU A C 1
ATOM 3963 O O . LEU A 1 516 ? -10.810 -16.319 7.414 1.00 93.25 516 LEU A O 1
ATOM 3967 N N . SER A 1 517 ? -12.578 -17.614 6.932 1.00 92.00 517 SER A N 1
ATOM 3968 C CA . SER A 1 517 ? -11.821 -18.841 6.664 1.00 92.00 517 SER A CA 1
ATOM 3969 C C . SER A 1 517 ? -11.357 -18.927 5.204 1.00 92.00 517 SER A C 1
ATOM 3971 O O . SER A 1 517 ? -11.749 -18.131 4.355 1.00 92.00 517 SER A O 1
ATOM 3973 N N . PHE A 1 518 ? -10.604 -19.984 4.871 1.00 88.75 518 PHE A N 1
ATOM 3974 C CA . PHE A 1 518 ? -10.222 -20.294 3.485 1.00 88.75 518 PHE A CA 1
ATOM 3975 C C . PHE A 1 518 ? -11.411 -20.436 2.514 1.00 88.75 518 PHE A C 1
ATOM 3977 O O . PHE A 1 518 ? -11.237 -20.276 1.309 1.00 88.75 518 PHE A O 1
ATOM 3984 N N . HIS A 1 519 ? -12.600 -20.753 3.028 1.00 90.38 519 HIS A N 1
ATOM 3985 C CA . HIS A 1 519 ? -13.822 -20.915 2.238 1.00 90.38 519 HIS A CA 1
ATOM 3986 C C . HIS A 1 519 ? -14.706 -19.658 2.226 1.00 90.38 519 HIS A C 1
ATOM 3988 O O . HIS A 1 519 ? -15.882 -19.762 1.890 1.00 90.38 519 HIS A O 1
ATOM 3994 N N . ASP A 1 520 ? -14.167 -18.500 2.621 1.00 89.81 520 ASP A N 1
ATOM 3995 C CA . ASP A 1 520 ? -14.895 -17.229 2.749 1.00 89.81 520 ASP A CA 1
ATOM 3996 C C . ASP A 1 520 ? -16.097 -17.300 3.718 1.00 89.81 520 ASP A C 1
ATOM 3998 O O . ASP A 1 520 ? -17.023 -16.493 3.663 1.00 89.81 520 ASP A O 1
ATOM 4002 N N . GLU A 1 521 ? -16.087 -18.262 4.648 1.00 93.31 521 GLU A N 1
ATOM 4003 C CA . GLU A 1 521 ? -17.056 -18.323 5.745 1.00 93.31 521 GLU A CA 1
ATOM 4004 C C . GLU A 1 521 ? -16.579 -17.476 6.924 1.00 93.31 521 GLU A C 1
ATOM 4006 O O . GLU A 1 521 ? -15.443 -17.646 7.374 1.00 93.31 521 GLU A O 1
ATOM 4011 N N . ALA A 1 522 ? -17.461 -16.636 7.468 1.00 94.38 522 ALA A N 1
ATOM 4012 C CA . ALA A 1 522 ? -17.205 -15.863 8.679 1.00 94.38 522 ALA A CA 1
ATOM 4013 C C . ALA A 1 522 ? -17.167 -16.749 9.941 1.00 94.38 522 ALA A C 1
ATOM 4015 O O . ALA A 1 522 ? -17.920 -17.726 10.066 1.00 94.38 522 ALA A O 1
ATOM 4016 N N . PHE A 1 523 ? -16.320 -16.381 10.907 1.00 95.56 523 PHE A N 1
ATOM 4017 C CA . PHE A 1 523 ? -16.192 -17.065 12.197 1.00 95.56 523 PHE A CA 1
ATOM 4018 C C . PHE A 1 523 ? -17.542 -17.121 12.927 1.00 95.56 523 PHE A C 1
ATOM 4020 O O . PHE A 1 523 ? -18.017 -18.200 13.302 1.00 95.56 523 PHE A O 1
ATOM 4027 N N . GLY A 1 524 ? -18.208 -15.969 13.005 1.00 94.44 524 GLY A N 1
ATOM 4028 C CA . GLY A 1 524 ? -19.582 -15.800 13.454 1.00 94.44 524 GLY A CA 1
ATOM 4029 C C . GLY A 1 524 ? -19.779 -15.859 14.972 1.00 94.44 524 GLY A C 1
ATOM 4030 O O . GLY A 1 524 ? -18.984 -16.423 15.724 1.00 94.44 524 GLY A O 1
ATOM 4031 N N . ALA A 1 525 ? -20.914 -15.317 15.422 1.00 92.50 525 ALA A N 1
ATOM 4032 C CA . ALA A 1 525 ? -21.262 -15.211 16.842 1.00 92.50 525 ALA A CA 1
ATOM 4033 C C . ALA A 1 525 ? -21.321 -16.569 17.565 1.00 92.50 525 ALA A C 1
ATOM 4035 O O . ALA A 1 525 ? -20.852 -16.693 18.690 1.00 92.50 525 ALA A O 1
ATOM 4036 N N . LYS A 1 526 ? -21.820 -17.624 16.905 1.00 93.50 526 LYS A N 1
ATOM 4037 C CA . LYS A 1 526 ? -21.936 -18.960 17.520 1.00 93.50 526 LYS A CA 1
ATOM 4038 C C . LYS A 1 526 ? -20.583 -19.551 17.923 1.00 93.50 526 LYS A C 1
ATOM 4040 O O . LYS A 1 526 ? -20.478 -20.162 18.983 1.00 93.50 526 LYS A O 1
ATOM 4045 N N . ARG A 1 527 ? -19.552 -19.390 17.083 1.00 95.56 527 ARG A N 1
ATOM 4046 C CA . ARG A 1 527 ? -18.203 -19.893 17.391 1.00 95.56 527 ARG A CA 1
ATOM 4047 C C . ARG A 1 527 ? -17.538 -19.052 18.474 1.00 95.56 527 ARG A C 1
ATOM 4049 O O . ARG A 1 527 ? -16.848 -19.613 19.318 1.00 95.56 527 ARG A O 1
ATOM 4056 N N . LEU A 1 528 ? -17.798 -17.743 18.490 1.00 96.56 528 LEU A N 1
ATOM 4057 C CA . LEU A 1 528 ? -17.359 -16.857 19.567 1.00 96.56 528 LEU A CA 1
ATOM 4058 C C . LEU A 1 528 ? -17.972 -17.261 20.915 1.00 96.56 528 LEU A C 1
ATOM 4060 O O . LEU A 1 528 ? -17.238 -17.480 21.874 1.00 96.56 528 LEU A O 1
ATOM 4064 N N . GLU A 1 529 ? -19.293 -17.435 20.978 1.00 95.25 529 GLU A N 1
ATOM 4065 C CA . GLU A 1 529 ? -19.984 -17.898 22.187 1.00 95.25 529 GLU A CA 1
ATOM 4066 C C . GLU A 1 529 ? -19.442 -19.247 22.674 1.00 95.25 529 GLU A C 1
ATOM 4068 O O . GLU A 1 529 ? -19.182 -19.412 23.866 1.00 95.25 529 GLU A O 1
ATOM 4073 N N . GLN A 1 530 ? -19.214 -20.195 21.758 1.00 94.44 530 GLN A N 1
ATOM 4074 C CA . GLN A 1 530 ? -18.625 -21.491 22.093 1.00 94.44 530 GLN A CA 1
ATOM 4075 C C . GLN A 1 530 ? -17.206 -21.345 22.662 1.00 94.44 530 GLN A C 1
ATOM 4077 O O . GLN A 1 530 ? -16.898 -21.945 23.691 1.00 94.44 530 GLN A O 1
ATOM 4082 N N . ALA A 1 531 ? -16.353 -20.535 22.028 1.00 95.88 531 ALA A N 1
ATOM 4083 C CA . ALA A 1 531 ? -14.989 -20.287 22.487 1.00 95.88 531 ALA A CA 1
ATOM 4084 C C . ALA A 1 531 ? -14.961 -19.691 23.903 1.00 95.88 531 ALA A C 1
ATOM 4086 O O . ALA A 1 531 ? -14.142 -20.105 24.728 1.00 95.88 531 ALA A O 1
ATOM 4087 N N . ILE A 1 532 ? -15.878 -18.763 24.196 1.00 96.25 532 ILE A N 1
ATOM 4088 C CA . ILE A 1 532 ? -16.023 -18.174 25.530 1.00 96.25 532 ILE A CA 1
ATOM 4089 C C . ILE A 1 532 ? -16.501 -19.234 26.526 1.00 96.25 532 ILE A C 1
ATOM 4091 O O . ILE A 1 532 ? -15.888 -19.408 27.577 1.00 96.25 532 ILE A O 1
ATOM 4095 N N . HIS A 1 533 ? -17.546 -19.993 26.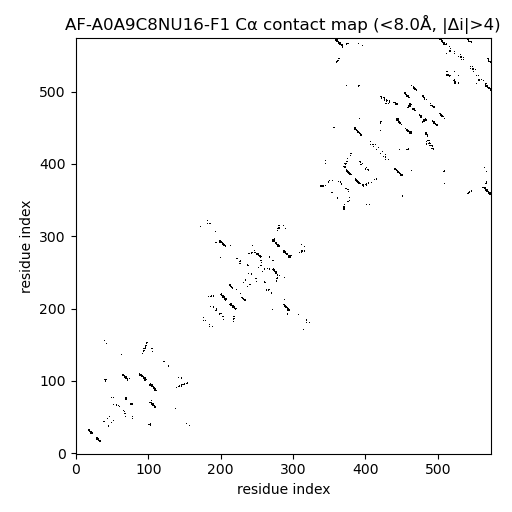186 1.00 94.25 533 HIS A N 1
ATOM 4096 C CA . HIS A 1 533 ? -18.110 -21.024 27.057 1.00 94.25 533 HIS A CA 1
ATOM 4097 C C . HIS A 1 533 ? -17.078 -22.096 27.445 1.00 94.25 533 HIS A C 1
ATOM 4099 O O . HIS A 1 533 ? -16.967 -22.448 28.618 1.00 94.25 533 HIS A O 1
ATOM 4105 N N . GLU A 1 534 ? -16.278 -22.576 26.489 1.00 93.75 534 GLU A N 1
ATOM 4106 C CA . GLU A 1 534 ? -15.183 -23.523 26.746 1.00 93.75 534 GLU A CA 1
ATOM 4107 C C . GLU A 1 534 ? -14.128 -22.961 27.708 1.00 93.75 534 GLU A C 1
ATOM 4109 O O . GLU A 1 534 ? -13.590 -23.703 28.533 1.00 93.75 534 GLU A O 1
ATOM 4114 N N . GLY A 1 535 ? -13.809 -21.669 27.589 1.00 94.06 535 GLY A N 1
ATOM 4115 C CA . GLY A 1 535 ? -12.860 -20.997 28.473 1.00 94.06 535 GLY A CA 1
ATOM 4116 C C . GLY A 1 535 ? -13.411 -20.807 29.887 1.00 94.06 535 GLY A C 1
ATOM 4117 O O . GLY A 1 535 ? -12.696 -21.036 30.860 1.00 94.06 535 GLY A O 1
ATOM 4118 N N . LEU A 1 536 ? -14.700 -20.483 30.012 1.00 93.81 536 LEU A N 1
ATOM 4119 C CA . LEU A 1 536 ? -15.378 -20.377 31.306 1.00 93.81 536 LEU A CA 1
ATOM 4120 C C . LEU A 1 536 ? -15.478 -21.731 32.023 1.00 93.81 536 LEU A C 1
ATOM 4122 O O . LEU A 1 536 ? -15.266 -21.793 33.229 1.00 93.81 536 LEU A O 1
ATOM 4126 N N . GLN A 1 537 ? -15.726 -22.831 31.301 1.00 92.81 537 GLN A N 1
ATOM 4127 C CA . GLN A 1 537 ? -15.726 -24.186 31.880 1.00 92.81 537 GLN A CA 1
ATOM 4128 C C . GLN A 1 537 ? -14.362 -24.606 32.451 1.00 92.81 537 GLN A C 1
ATOM 4130 O O . GLN A 1 537 ? -14.301 -25.439 33.352 1.00 92.81 537 GLN A O 1
ATOM 4135 N N . GLN A 1 538 ? -13.275 -24.044 31.922 1.00 93.19 538 GLN A N 1
ATOM 4136 C CA . GLN A 1 538 ? -11.906 -24.261 32.402 1.00 93.19 538 GLN A CA 1
ATOM 4137 C C . GLN A 1 538 ? -11.495 -23.263 33.494 1.0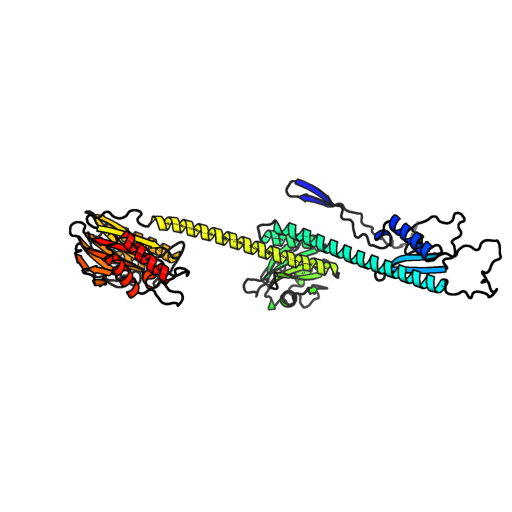0 93.19 538 GLN A C 1
ATOM 4139 O O . GLN A 1 538 ? -10.342 -23.278 33.916 1.00 93.19 538 GLN A O 1
ATOM 4144 N N . ASP A 1 539 ? -12.416 -22.399 33.930 1.00 91.88 539 ASP A N 1
ATOM 4145 C CA . ASP A 1 539 ? -12.186 -21.329 34.902 1.00 91.88 539 ASP A CA 1
ATOM 4146 C C . ASP A 1 539 ? -11.009 -20.402 34.539 1.00 91.88 539 ASP A C 1
ATOM 4148 O O . ASP A 1 539 ? -10.282 -19.904 35.399 1.00 91.88 539 ASP A O 1
ATOM 4152 N N . LEU A 1 540 ? -10.817 -20.137 33.241 1.00 95.12 540 LEU A N 1
ATOM 4153 C CA . LEU A 1 540 ? -9.742 -19.262 32.769 1.00 95.12 540 LEU A CA 1
ATOM 4154 C C . LEU A 1 540 ? -9.885 -17.839 33.338 1.00 95.12 540 LEU A C 1
ATOM 4156 O O . LEU A 1 540 ? -10.998 -17.320 33.486 1.00 95.12 540 LEU A O 1
ATOM 4160 N N . GLY A 1 541 ? -8.752 -17.202 33.648 1.00 94.81 541 GLY A N 1
ATOM 4161 C CA . GLY A 1 541 ? -8.699 -15.768 33.952 1.00 94.81 541 GLY A CA 1
ATOM 4162 C C . GLY A 1 541 ? -9.004 -14.918 32.714 1.00 94.81 541 GLY A C 1
ATOM 4163 O O . GLY A 1 541 ? -9.028 -15.429 31.592 1.00 94.81 541 GLY A O 1
ATOM 4164 N N . ALA A 1 542 ? -9.205 -13.610 32.889 1.00 95.56 542 ALA A N 1
ATOM 4165 C CA . ALA A 1 542 ? -9.553 -12.703 31.793 1.00 95.56 542 ALA A CA 1
ATOM 4166 C C . ALA A 1 542 ? -8.492 -12.708 30.680 1.00 95.56 542 ALA A C 1
ATOM 4168 O O . ALA A 1 542 ? -8.825 -12.723 29.493 1.00 95.56 542 ALA A O 1
ATOM 4169 N N . SER A 1 543 ? -7.214 -12.780 31.073 1.00 95.31 543 SER A N 1
ATOM 4170 C CA . SER A 1 543 ? -6.078 -12.852 30.150 1.00 95.31 543 SER A CA 1
ATOM 4171 C C . SER A 1 543 ? -6.090 -14.105 29.281 1.00 95.31 543 SER A C 1
ATOM 4173 O O . SER A 1 543 ? -6.060 -14.026 28.050 1.00 95.31 543 SER A O 1
ATOM 4175 N N . ASP A 1 544 ? -6.209 -15.265 29.921 1.00 96.81 544 ASP A N 1
ATOM 4176 C CA . ASP A 1 544 ? -6.218 -16.554 29.236 1.00 96.81 544 ASP A CA 1
ATOM 4177 C C . ASP A 1 544 ? -7.474 -16.724 28.377 1.00 96.81 544 ASP A C 1
ATOM 4179 O O . ASP A 1 544 ? -7.406 -17.303 27.292 1.00 96.81 544 ASP A O 1
ATOM 4183 N N . LEU A 1 545 ? -8.612 -16.169 28.811 1.00 97.06 545 LEU A N 1
ATOM 4184 C CA . LEU A 1 545 ? -9.846 -16.171 28.032 1.00 97.06 545 LEU A CA 1
ATOM 4185 C C . LEU A 1 545 ? -9.709 -15.336 26.752 1.00 97.06 545 LEU A C 1
ATOM 4187 O O . LEU A 1 545 ? -10.050 -15.824 25.674 1.00 97.06 545 LEU A O 1
ATOM 4191 N N . ALA A 1 546 ? -9.157 -14.120 26.835 1.00 96.75 546 ALA A N 1
ATOM 4192 C CA . ALA A 1 546 ? -8.913 -13.284 25.659 1.00 96.75 546 ALA A CA 1
ATOM 4193 C C . ALA A 1 546 ? -7.974 -13.982 24.656 1.00 96.75 546 ALA A C 1
ATOM 4195 O O . ALA A 1 546 ? -8.275 -14.060 23.463 1.00 96.75 546 ALA A O 1
ATOM 4196 N N . GLN A 1 547 ? -6.877 -14.573 25.144 1.00 96.06 547 GLN A N 1
ATOM 4197 C CA . GLN A 1 547 ? -5.942 -15.333 24.306 1.00 96.06 547 GLN A CA 1
ATOM 4198 C C . GLN A 1 547 ? -6.584 -16.580 23.691 1.00 96.06 547 GLN A C 1
ATOM 4200 O O . GLN A 1 547 ? -6.321 -16.905 22.532 1.00 96.06 547 GLN A O 1
ATOM 4205 N N . ARG A 1 548 ? -7.464 -17.268 24.426 1.00 95.62 548 ARG A N 1
ATOM 4206 C CA . ARG A 1 548 ? -8.199 -18.431 23.917 1.00 95.62 548 ARG A CA 1
ATOM 4207 C C . ARG A 1 548 ? -9.127 -18.055 22.764 1.00 95.62 548 ARG A C 1
ATOM 4209 O O . ARG A 1 548 ? -9.174 -18.789 21.777 1.00 95.62 548 ARG A O 1
ATOM 4216 N N . ILE A 1 549 ? -9.830 -16.927 22.863 1.00 96.81 549 ILE A N 1
ATOM 4217 C CA . ILE A 1 549 ? -10.688 -16.428 21.779 1.00 96.81 549 ILE A CA 1
ATOM 4218 C C . ILE A 1 549 ? -9.835 -16.098 20.548 1.00 96.81 549 ILE A C 1
ATOM 4220 O O . ILE A 1 549 ? -10.129 -16.591 19.459 1.00 96.81 549 ILE A O 1
ATOM 4224 N N . LEU A 1 550 ? -8.736 -15.352 20.718 1.00 95.38 550 LEU A N 1
ATOM 4225 C CA . LEU A 1 550 ? -7.821 -15.032 19.615 1.00 95.38 550 LEU A CA 1
ATOM 4226 C C . LEU A 1 550 ? -7.237 -16.285 18.957 1.00 95.38 550 LEU A C 1
ATOM 4228 O O . LEU A 1 550 ? -7.132 -16.354 17.732 1.00 95.38 550 LEU A O 1
ATOM 4232 N N . TRP A 1 551 ? -6.889 -17.297 19.750 1.00 94.88 551 TRP A N 1
ATOM 4233 C CA . TRP A 1 551 ? -6.396 -18.568 19.233 1.00 94.88 551 TRP A CA 1
ATOM 4234 C C . TRP A 1 551 ? -7.452 -19.290 18.388 1.00 94.88 551 TRP A C 1
ATOM 4236 O O . TRP A 1 551 ? -7.131 -19.777 17.305 1.00 94.88 551 TRP A O 1
ATOM 4246 N N . HIS A 1 552 ? -8.711 -19.321 18.836 1.00 95.75 552 HIS A N 1
ATOM 4247 C CA . HIS A 1 552 ? -9.818 -19.917 18.078 1.00 95.75 552 HIS A CA 1
ATOM 4248 C C . HIS A 1 552 ? -10.058 -19.193 16.749 1.00 95.75 552 HIS A C 1
ATOM 4250 O O . HIS A 1 552 ? -10.174 -19.852 15.713 1.00 95.75 552 HIS A O 1
ATOM 4256 N N . VAL A 1 553 ? -10.044 -17.855 16.754 1.00 95.38 553 VAL A N 1
ATOM 4257 C CA . VAL A 1 553 ? -10.129 -17.045 15.527 1.00 95.38 553 VAL A CA 1
ATOM 4258 C C . VAL A 1 553 ? -8.952 -17.361 14.603 1.00 95.38 553 VAL A C 1
ATOM 4260 O O . VAL A 1 553 ? -9.150 -17.666 13.427 1.00 95.38 553 VAL A O 1
ATOM 4263 N N . ARG A 1 554 ? -7.715 -17.376 15.120 1.00 93.56 554 ARG A N 1
ATOM 4264 C CA . ARG A 1 554 ? -6.528 -17.649 14.298 1.00 93.56 554 ARG A CA 1
ATOM 4265 C C . ARG A 1 554 ? -6.530 -19.060 13.714 1.00 93.56 554 ARG A C 1
ATOM 4267 O O . ARG A 1 554 ? -6.149 -19.233 12.559 1.00 93.56 554 ARG A O 1
ATOM 4274 N N . ASN A 1 555 ? -6.962 -20.053 14.486 1.00 94.56 555 ASN A N 1
ATOM 4275 C CA . ASN A 1 555 ? -7.073 -21.436 14.033 1.00 94.56 555 ASN A CA 1
ATOM 4276 C C . ASN A 1 555 ? -8.133 -21.590 12.926 1.00 94.56 555 ASN A C 1
ATOM 4278 O O . ASN A 1 555 ? -7.942 -22.374 12.002 1.00 94.56 555 ASN A O 1
ATOM 4282 N N . PHE A 1 556 ? -9.216 -20.810 12.985 1.00 94.25 556 PHE A N 1
ATOM 4283 C CA . PHE A 1 556 ? -10.260 -20.795 11.960 1.00 94.25 556 PHE A CA 1
ATOM 4284 C C . PHE A 1 556 ? -9.822 -20.101 10.658 1.00 94.25 556 PHE A C 1
ATOM 4286 O O . PHE A 1 556 ? -10.047 -20.633 9.572 1.00 94.25 556 PHE A O 1
ATOM 4293 N N . VAL A 1 557 ? -9.161 -18.942 10.763 1.00 92.88 557 VAL A N 1
ATOM 4294 C CA . VAL A 1 557 ? -8.650 -18.168 9.610 1.00 92.88 557 VAL A CA 1
ATOM 4295 C C . VAL A 1 557 ? -7.469 -18.880 8.925 1.00 92.88 557 VAL A C 1
ATOM 4297 O O . VAL A 1 557 ? -7.262 -18.780 7.713 1.00 92.88 557 VAL A O 1
ATOM 4300 N N . GLY A 1 558 ? -6.664 -19.626 9.687 1.00 90.31 558 GLY A N 1
ATOM 4301 C CA . GLY A 1 558 ? -5.512 -20.359 9.167 1.00 90.31 558 GLY A CA 1
ATOM 4302 C C . GLY A 1 558 ? -4.362 -19.435 8.762 1.00 90.31 558 GLY A C 1
ATOM 4303 O O . GLY A 1 558 ? -3.923 -18.590 9.538 1.00 90.31 558 GLY A O 1
ATOM 4304 N N . LEU A 1 559 ? -3.818 -19.617 7.553 1.00 87.81 559 LEU A N 1
ATOM 4305 C CA . LEU A 1 559 ? -2.681 -18.831 7.047 1.00 87.81 559 LEU A CA 1
ATOM 4306 C C . LEU A 1 559 ? -3.086 -17.528 6.344 1.00 87.81 559 LEU A C 1
ATOM 4308 O O . LEU A 1 559 ? -2.200 -16.768 5.955 1.00 87.81 559 LEU A O 1
ATOM 4312 N N . GLN A 1 560 ? -4.384 -17.259 6.181 1.00 85.06 560 GLN A N 1
ATOM 4313 C CA . GLN A 1 560 ? -4.840 -16.031 5.537 1.00 85.06 560 GLN A CA 1
ATOM 4314 C C . GLN A 1 560 ? -4.460 -14.783 6.349 1.00 85.06 560 GLN A C 1
ATOM 4316 O O . GLN A 1 560 ? -4.239 -14.830 7.570 1.00 85.06 560 GLN A O 1
ATOM 4321 N N . GLN A 1 561 ? -4.335 -13.664 5.630 1.00 80.75 561 GLN A N 1
ATOM 4322 C CA . GLN A 1 561 ? -4.191 -12.356 6.251 1.00 80.75 561 GLN A CA 1
ATOM 4323 C C . GLN A 1 561 ? -5.507 -11.956 6.904 1.00 80.75 561 GLN A C 1
ATOM 4325 O O . GLN A 1 561 ? -6.588 -12.226 6.389 1.00 80.75 561 GLN A O 1
ATOM 4330 N N . GLN A 1 562 ? -5.382 -11.320 8.058 1.00 82.44 562 GLN A N 1
ATOM 4331 C CA . GLN A 1 562 ? -6.505 -10.788 8.802 1.00 82.44 562 GLN A CA 1
ATOM 4332 C C . GLN A 1 562 ? -7.151 -9.650 8.004 1.00 82.44 562 GLN A C 1
ATOM 4334 O O . GLN A 1 562 ? -6.453 -8.759 7.519 1.00 82.44 562 GLN A O 1
ATOM 4339 N N . ALA A 1 563 ? -8.471 -9.716 7.847 1.00 83.94 563 ALA A N 1
ATOM 4340 C CA . ALA A 1 563 ? -9.211 -8.773 7.021 1.00 83.94 563 ALA A CA 1
ATOM 4341 C C . ALA A 1 563 ? -9.529 -7.465 7.755 1.00 83.94 563 ALA A C 1
ATOM 4343 O O . ALA A 1 563 ? -9.623 -6.434 7.093 1.00 83.94 563 ALA A O 1
ATOM 4344 N N . ASP A 1 564 ? -9.688 -7.498 9.081 1.00 91.62 564 ASP A N 1
ATOM 4345 C CA . ASP A 1 564 ? -10.084 -6.351 9.907 1.00 91.62 564 ASP A CA 1
ATOM 4346 C C . ASP A 1 564 ? -9.366 -6.300 11.249 1.00 91.62 564 ASP A C 1
ATOM 4348 O O . ASP A 1 564 ? -8.763 -7.293 11.641 1.00 91.62 564 ASP A O 1
ATOM 4352 N N . ASP A 1 565 ? -9.423 -5.179 11.956 1.00 92.88 565 ASP A N 1
ATOM 4353 C CA . ASP A 1 565 ? -8.864 -5.070 13.300 1.00 92.88 565 ASP A CA 1
ATOM 4354 C C . ASP A 1 565 ? -9.586 -6.009 14.286 1.00 92.88 565 ASP A C 1
ATOM 4356 O O . ASP A 1 565 ? -10.774 -6.288 14.174 1.00 92.88 565 ASP A O 1
ATOM 4360 N N . LEU A 1 566 ? -8.840 -6.577 15.234 1.00 94.56 566 LEU A N 1
ATOM 4361 C CA . LEU A 1 566 ? -9.380 -7.471 16.258 1.00 94.56 566 LEU A CA 1
ATOM 4362 C C . LEU A 1 566 ? -9.242 -6.808 17.617 1.00 94.56 566 LEU A C 1
ATOM 4364 O O . LEU A 1 566 ? -8.123 -6.648 18.109 1.00 94.56 566 LEU A O 1
ATOM 4368 N N . THR A 1 567 ? -10.368 -6.510 18.253 1.00 96.19 567 THR A N 1
ATOM 4369 C CA . THR A 1 567 ? -10.409 -5.974 19.613 1.00 96.19 567 THR A CA 1
ATOM 4370 C C . THR A 1 567 ? -11.251 -6.869 20.503 1.00 96.19 567 THR A C 1
ATOM 4372 O O . THR A 1 567 ? -12.367 -7.239 20.148 1.00 96.19 567 THR A O 1
ATOM 4375 N N . ILE A 1 568 ? -10.720 -7.218 21.676 1.00 97.50 568 ILE A N 1
ATOM 4376 C CA . ILE A 1 568 ? -11.418 -7.984 22.710 1.00 97.50 568 ILE A CA 1
ATOM 4377 C C . ILE A 1 568 ? -11.130 -7.340 24.065 1.00 97.50 568 ILE A C 1
ATOM 4379 O O . ILE A 1 568 ? -9.974 -7.094 24.396 1.00 97.50 568 ILE A O 1
ATOM 4383 N N . VAL A 1 569 ? -12.161 -7.124 24.876 1.00 97.88 569 VAL A N 1
ATOM 4384 C CA . VAL A 1 569 ? -12.041 -6.749 26.290 1.00 97.88 569 VAL A CA 1
ATOM 4385 C C . VAL A 1 569 ? -12.808 -7.764 27.124 1.00 97.88 569 VAL A C 1
ATOM 4387 O O . VAL A 1 569 ? -13.974 -8.044 26.852 1.00 97.88 569 VAL A O 1
ATOM 4390 N N . VAL A 1 570 ? -12.157 -8.315 28.143 1.00 97.75 570 VAL A N 1
ATOM 4391 C CA . VAL A 1 570 ? -12.726 -9.310 29.054 1.00 97.75 570 VAL A CA 1
ATOM 4392 C C . VAL A 1 570 ? -12.737 -8.746 30.465 1.00 97.75 570 VAL A C 1
ATOM 4394 O O . VAL A 1 570 ? -11.731 -8.217 30.932 1.00 97.75 570 VAL A O 1
ATOM 4397 N N . ILE A 1 571 ? -13.868 -8.890 31.149 1.00 96.75 571 ILE A N 1
ATOM 4398 C CA . ILE A 1 571 ? -14.053 -8.502 32.549 1.00 96.75 571 ILE A CA 1
ATOM 4399 C C . ILE A 1 571 ? -14.647 -9.698 33.276 1.00 96.75 571 ILE A C 1
ATOM 4401 O O . ILE A 1 571 ? -15.776 -10.085 32.984 1.00 96.75 571 ILE A O 1
ATOM 4405 N N . LYS A 1 572 ? -13.905 -10.273 34.219 1.00 95.38 572 LYS A N 1
ATOM 4406 C CA . LYS A 1 572 ? -14.350 -11.388 35.059 1.00 95.38 572 LYS A CA 1
ATOM 4407 C C . LYS A 1 572 ? -14.508 -10.911 36.498 1.00 95.38 572 LYS A C 1
ATOM 4409 O O . LYS A 1 572 ? -13.572 -10.363 37.075 1.00 95.38 572 LYS A O 1
ATOM 4414 N N . VAL A 1 573 ? -15.687 -11.113 37.071 1.00 94.19 573 VAL A N 1
ATOM 4415 C CA . VAL A 1 573 ? -16.029 -10.670 38.427 1.00 94.19 573 VAL A CA 1
ATOM 4416 C C . VAL A 1 573 ? -15.722 -11.802 39.406 1.00 94.19 573 VAL A C 1
ATOM 4418 O O . VAL A 1 573 ? -16.170 -12.931 39.199 1.00 94.19 573 VAL A O 1
ATOM 4421 N N . GLN A 1 574 ? -14.928 -11.512 40.438 1.00 87.50 574 GLN A N 1
ATOM 4422 C CA . GLN A 1 574 ? -14.435 -12.478 41.429 1.00 87.50 574 GLN A CA 1
ATOM 4423 C C . GLN A 1 574 ? -15.328 -12.534 42.665 1.00 87.50 574 GLN A C 1
ATOM 4425 O O . GLN A 1 574 ? -15.743 -11.463 43.161 1.00 87.50 574 GLN A O 1
#

Nearest PDB structures (foldseek):
  3pu9-assembly1_B  TM=8.973E-01  e=9.347E-14  Sphaerobacter thermophilus DSM 20745
  3f79-assembly2_C  TM=8.237E-01  e=1.274E-12  Pseudomonas aeruginosa
  5ucg-assembly1_B  TM=5.649E-01  e=5.725E-13  Bacillus subtilis subsp. subtilis str. 168
  5ucg-assembly1_A  TM=5.567E-01  e=1.417E-12  Bacillus subtilis subsp. subtilis str. 168
  5ucg-assembly2_E-2  TM=5.694E-01  e=4.115E-12  Bacillus subtilis subsp. subtilis str. 168

Mean predicted aligned error: 16.06 Å

Foldseek 3Di:
DDDDDDDDDDDPDDDDWDWDWDQDPVRDTDIDTPPPDPPLQALCVVDPQVVQVVVQVVLCVVLVFGKFKFAPVRHGPDDDDPPVPDPQPFPDKAFQDQPNHGRIMITTGDDPPDPDDDDQDADPVRDRDDDDDSPVVSRVVRNVVSDVSNVSVNVVVVVVLVVVLVVLLVVLLVVLVPDQALLVLQQVLFVVLCVVVVFQKKWWWFADPVRFWTATSDIDNQDFPVVHDDTDGLVLQPQFVCQQVVQDKDWFQALLPDPNRPCNPSCVVSQFTIKIKHFQDDPRHTGTIMMTTHNDRDDDDPSSRSNVNSSSPSSSVSSVVSVVSVVVVVVVVVLVVLLVVLVVLVVVEDPDFQDFPQKFKDKDWDFLDSAALWDWHWAQEPPRKIKIKTKGKPDTGDVSRVLSVLLVVLLNVLRHPDPDPQVSLLRSLLSLLVPDDLRIWMWMKMWMADSVQQKIKIATACFFFKWKDDPLDTDTHHQWWHIGNNDSPTTIDIDMDRDDAFIKIKGKGCLLQCLAAPVRDGCHPVVLSVQQSVCSVVVHGQVVSNVSSVVSSCVRRDPDRRPGMIMMMMMHGD

pLDDT: mean 80.69, std 19.64, range [22.95, 98.44]

Solvent-accessible surface area (backbone atoms only — not comparable to full-atom values): 31489 Å² total; per-residue (Å²): 139,80,89,84,83,92,78,88,83,86,81,82,82,82,82,82,90,58,73,48,74,47,68,45,102,82,77,52,67,52,73,49,70,65,76,70,82,77,73,76,59,41,53,68,73,76,40,56,70,69,58,51,47,52,50,28,53,50,50,14,61,73,67,72,42,57,38,40,52,18,37,65,89,65,50,73,70,66,80,80,75,59,93,82,74,64,74,60,62,70,77,48,76,23,70,19,40,51,85,95,43,58,21,16,29,43,36,35,36,56,81,77,81,66,97,65,82,90,82,83,78,55,52,103,81,72,46,82,61,81,81,80,62,68,64,63,49,48,52,50,51,43,44,50,50,20,50,49,52,16,53,49,50,42,52,52,52,52,50,50,53,50,51,53,54,50,54,53,54,55,53,52,54,60,65,46,71,74,53,85,45,49,62,61,43,44,46,48,50,28,46,51,51,23,62,75,68,69,33,57,21,19,38,35,30,34,48,42,97,86,64,48,32,34,34,74,72,30,70,29,78,68,85,55,65,72,82,70,54,69,72,41,51,40,87,77,32,53,56,57,41,47,11,46,75,63,71,33,77,42,78,37,65,37,41,67,76,40,88,59,49,90,56,28,68,52,37,48,76,71,44,42,26,10,37,45,32,33,34,18,39,43,100,87,43,61,51,27,36,41,36,39,27,28,68,44,82,57,82,80,51,76,64,57,51,51,49,53,50,52,47,28,35,50,47,27,48,45,47,53,51,26,49,54,51,52,52,52,50,52,53,51,52,50,52,50,52,43,46,55,50,23,59,53,55,61,65,69,43,73,91,66,69,70,90,48,90,55,45,40,50,30,75,50,77,46,58,52,52,62,35,36,13,56,49,61,44,75,42,84,39,76,96,65,21,38,34,41,39,42,34,43,27,60,70,63,35,71,68,11,30,53,50,33,54,48,52,52,50,42,45,55,62,38,53,74,78,45,89,53,67,48,59,34,52,40,50,39,22,36,56,41,40,74,75,50,54,80,87,47,37,30,25,34,34,42,32,35,38,35,69,85,73,44,34,35,39,33,32,18,21,59,34,63,52,29,35,36,33,48,97,92,40,78,43,68,52,65,53,30,34,64,52,37,21,69,51,68,82,58,68,48,44,66,46,74,47,72,69,49,71,70,28,32,39,42,38,46,40,57,33,56,32,59,35,46,27,92,82,71,45,54,53,30,67,70,52,51,53,48,46,50,50,58,30,56,77,68,67,52,52,26,59,57,37,53,50,49,42,54,48,53,49,46,65,57,27,54,90,60,79,65,88,43,37,33,42,40,37,27,39,32,30,89

Sequence (574 aa):
MLSLSRRPLVFRRRYPDRIMSVTTGHGRTKSIRLTKDRVLTTIRDYFNDKALQQMQETFSTAIGAPVNICAPDGSVLIGDRPADGSTGRANMTAAIRVGDEIIGQLTLLEPSPNPRGDYEPVDLQGRPQGRPPAAEWAASFLKLMAAMLASLCSRQKTLRLRVEELSTLYRLTAEFTGQRDLQSVLDTVTATVVELLQAKACTIRLLSDDGRELLIKSANNVQDRHLVKGPILLEDSKIDSEAITGGKIVYIPDVEKDSRVLFPEGARAEGLVSALCVPLVYKGQSLGVIRVYKAETYRFDRFEHALLFAVAAQAAAAIVNAQLQTEAIQAANMKRQLRLAGDVQARMFPREKPAITGMDIEAAYQPCFELGGDFYDFIPLDKGHLGIAACDVVGKGIRASLLMASIRAALRAHAANVYDISEILRRVNVDLCATTE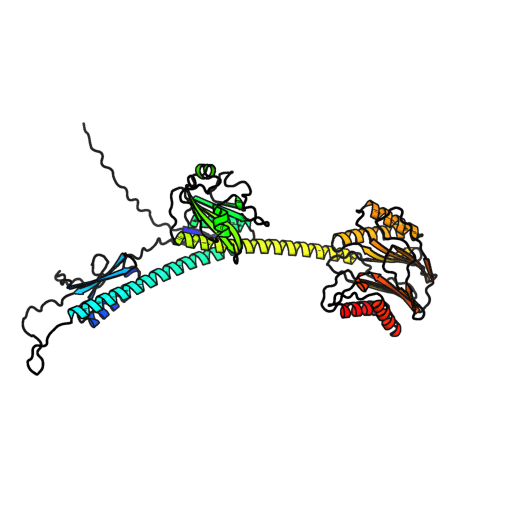LADFATLFYGVIDSQTQRFTYVNAGHPPPLLFRDGRACPLTTGGGILGMNPQGVWQHEHVTFNSGDTLVIYTDGVTEALSFHDEAFGAKRLEQAIHEGLQQDLGASDLAQRILWHVRNFVGLQQQADDLTIVVIKVQ

Secondary structure (DSSP, 8-state):
-------------PPPP-EEEEE-TTS-EEEEE--------SGGGTS-HHHHHHHHHHHHHHHTS-EEEE-TTS-BSSSPPPTT-----EEEEEEEEETTEEEEEEEEEPPPPPSS-----B-TT-PBP---SHHHHHHHHHHHHHHHHHHHHHHHHHHHHHHHHHHHHHHHHHHHTT--SHHHHHHHHHHHHHHHTT-SEEEEEEEPTTSSEEEEEEEES---TTTSSS-EETTT-HHHHHHHHHTS-EEES-TTT-TT-S-HHHHHHTT--EEEEEEEEETTEEEEEEEEEESS-----HHHHHHHHHHHHHHHHHHHHHHHHHHHHHHHHHHHHHHHHHHHHHTTS--S----TTEEEEEEEE-SSSS-S-EEEEEE-GGG-EEEEEEEESS-SHHHHHHHHHHHHHHHHHHTT---HHHHHHHHHHHHHHHS-TT--EEEEEEEE-TTT-EEEEEEESPPPPEEEETTEEEE---EES-BSS-TT-----EEEE--TT-EEEEE-HHHHS-B-TTS-B-HHHHHHHHHHHHHHTT--HHHHHHHHHHHHHHHHTTSPP-S-EEEEEEEE-

Radius of gyration: 45.95 Å; Cα contacts (8 Å, |Δi|>4): 990; chains: 1; bounding box: 104×94×116 Å